Protein AF-A0A6G1H6Z0-F1 (afdb_monomer)

Secondary structure (DSSP, 8-state):
-----SSSSTT--HHHHHHHHHHHHHHHHHHHHT----BBTTBGGGS-HHHHHHHHHHHHHHHHHHHHHHHS-GGGGGGS-HHHHHHHHHHHHHHHHHHHHHHHHHB---TTSSS-TT--GGGGGHHHHHHHHHHHHHHHHHHHH-HHHHSGGGS---S-TTSS--EEHHHHHHHHHHHHHHHHH---B-----S----TT-TT--TT-------TT---TTSPPPPPB-TT-HHHHHHHHHHHHHHTTTT-B-TTS-B-SEEE-TTEETTTTEESS----EEE----SHHHHHHHHHHHHHHHHH--THHHHHHHHHHHHHHHHTTTT-SSTT---SSEETTEE--GGGTTT---TTHHHHHHHHHHHHHHHTSPPPSS-SSTTTS----HHHHHHHHHHHHTTHHHHHHHHHHHHHT--TT-PPPS---PPTT-----S-S-----TT---TTT-HHHHHHSSSS--------------------------------GGGS-----PPPPPPSSS---SSGGGSTT-SSHHHHHHHHHHHHHHHHHHGGGGSS--

Organism: NCBI:txid1176131

Sequence (557 aa):
MQFFNGCDWPNSIGWTGATIQTHLASALITMTTSSDYGIQHNNLASVDEQARNTETVIQSYFGQIANYFFNQRAQGFTTQAYDDMGWLALGWLEAIKFVNIHNSRHYSGNVSNNTPDNVYSGMQFVPAFAHRARLFADLINDGYDAPQWRNLCGGGIIWNAAMLPYKNSVTNQLYIAMNVGMYLYSPGDTDPSPLYQLASSNQCTDRTVSYNPPVPGTLNQQSPPLPPTPPQDPRYLTRAVEAFNWISSVGLQNDRGLFTDGFHISDWDDATRSSRHNTCDERNDMLYTYNQGVILSGVRGLWEATGNTTYLNFGYNLIGAVINATGYNHPNPDANMGLGRGGIMEEFCDADGSCSQDAQSFKGLFFHHLNEFCSPLPLNPRVPDKTFYASDEQAQIHEAMCMGYLDWLSANAAAAYATANTSGDFGGWWGQPAGGANPVGGNTNDPPNSCVDYRNNRDALLTGGFMRSSSSSLSHSVSNHTTQPQPLLPRLLGMKKVNPSAFNFAAQSPQKPNEKDVYAADVNDRGRGRTVETQAGALALFNALFSIGSGHIVEGR

Radius of gyration: 23.82 Å; Cα contacts (8 Å, |Δi|>4): 869; chains: 1; bounding box: 70×58×61 Å

Structure (mmCIF, N/CA/C/O backbone):
data_AF-A0A6G1H6Z0-F1
#
_entry.id   AF-A0A6G1H6Z0-F1
#
loop_
_atom_site.group_PDB
_atom_site.id
_atom_site.type_symbol
_atom_site.label_atom_id
_atom_site.label_alt_id
_atom_site.label_comp_id
_atom_site.label_asym_id
_atom_site.label_entity_id
_atom_site.label_seq_id
_atom_site.pdbx_PDB_ins_code
_atom_site.Cartn_x
_atom_site.Cartn_y
_atom_site.Cartn_z
_atom_site.occupancy
_atom_site.B_iso_or_equiv
_atom_site.auth_seq_id
_atom_site.auth_comp_id
_atom_site.auth_asym_id
_atom_site.auth_atom_id
_atom_site.pdbx_PDB_model_num
ATOM 1 N N . MET A 1 1 ? 2.031 -21.174 15.824 1.00 33.44 1 MET A N 1
ATOM 2 C CA . MET A 1 1 ? 3.361 -20.860 15.263 1.00 33.44 1 MET A CA 1
ATOM 3 C C . MET A 1 1 ? 3.782 -19.520 15.828 1.00 33.44 1 MET A C 1
ATOM 5 O O . MET A 1 1 ? 3.005 -18.582 15.729 1.00 33.44 1 MET A O 1
ATOM 9 N N . GLN A 1 2 ? 4.943 -19.436 16.477 1.00 30.03 2 GLN A N 1
ATOM 10 C CA . GLN A 1 2 ? 5.569 -18.138 16.721 1.00 30.03 2 GLN A CA 1
ATOM 11 C C . GLN A 1 2 ? 6.250 -17.753 15.412 1.00 30.03 2 GLN A C 1
ATOM 13 O O . GLN A 1 2 ? 7.303 -18.290 15.082 1.00 30.03 2 GLN A O 1
ATOM 18 N N . PHE A 1 3 ? 5.598 -16.897 14.628 1.00 44.31 3 PHE A N 1
ATOM 19 C CA . PHE A 1 3 ? 6.199 -16.347 13.415 1.00 44.31 3 PHE A CA 1
ATOM 20 C C . PHE A 1 3 ? 7.280 -15.315 13.765 1.00 44.31 3 PHE A C 1
ATOM 22 O O . PHE A 1 3 ? 8.093 -14.985 12.920 1.00 44.31 3 PHE A O 1
ATOM 29 N N . PHE A 1 4 ? 7.322 -14.839 15.010 1.00 37.44 4 PHE A N 1
ATOM 30 C CA . PHE A 1 4 ? 8.267 -13.855 15.518 1.00 37.44 4 PHE A CA 1
ATOM 31 C C . PHE A 1 4 ? 9.231 -14.504 16.523 1.00 37.44 4 PHE A C 1
ATOM 33 O 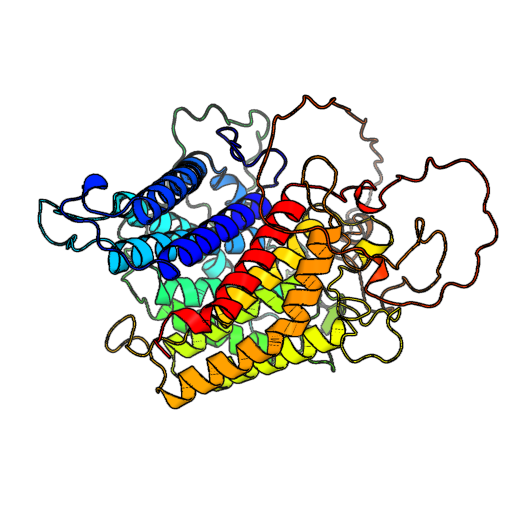O . PHE A 1 4 ? 8.777 -15.119 17.489 1.00 37.44 4 PHE A O 1
ATOM 40 N N . ASN A 1 5 ? 10.550 -14.373 16.327 1.00 46.84 5 ASN A N 1
ATOM 41 C CA . ASN A 1 5 ? 11.552 -14.985 17.222 1.00 46.84 5 ASN A CA 1
ATOM 42 C C . ASN A 1 5 ? 11.997 -14.084 18.385 1.00 46.84 5 ASN A C 1
ATOM 44 O O . ASN A 1 5 ? 12.908 -14.452 19.123 1.00 46.84 5 ASN A O 1
ATOM 48 N N . GLY A 1 6 ? 11.387 -12.908 18.537 1.00 45.50 6 GLY A N 1
ATOM 49 C CA . GLY A 1 6 ? 11.796 -11.925 19.535 1.00 45.50 6 GLY A CA 1
ATOM 50 C C . GLY A 1 6 ? 12.693 -10.807 19.003 1.00 45.50 6 GLY A C 1
ATOM 51 O O . GLY A 1 6 ? 12.904 -9.862 19.742 1.00 45.50 6 GLY A O 1
ATOM 52 N N . CYS A 1 7 ? 13.179 -10.857 17.757 1.00 38.50 7 CYS A N 1
ATOM 53 C CA . CYS A 1 7 ? 13.932 -9.759 17.128 1.00 38.50 7 CYS A CA 1
ATOM 54 C C . CYS A 1 7 ? 13.295 -9.331 15.802 1.00 38.50 7 CYS A C 1
ATOM 56 O O . CYS A 1 7 ? 12.988 -8.162 15.602 1.00 38.50 7 CYS A O 1
ATOM 58 N N . ASP A 1 8 ? 13.045 -10.304 14.929 1.00 46.34 8 ASP A N 1
ATOM 59 C CA . ASP A 1 8 ? 12.534 -10.116 13.576 1.00 46.34 8 ASP A CA 1
ATOM 60 C C . ASP A 1 8 ? 11.544 -11.255 13.257 1.00 46.34 8 ASP A C 1
ATOM 62 O O . ASP A 1 8 ? 11.480 -12.271 13.964 1.00 46.34 8 ASP A O 1
ATOM 66 N N . TRP A 1 9 ? 10.769 -11.127 12.179 1.00 52.53 9 TRP A N 1
ATOM 67 C CA . TRP A 1 9 ? 10.181 -12.315 11.556 1.00 52.53 9 TRP A CA 1
ATOM 68 C C . TRP A 1 9 ? 11.363 -13.118 10.975 1.00 52.53 9 TRP A C 1
ATOM 70 O O . TRP A 1 9 ? 12.119 -12.553 10.174 1.00 52.53 9 TRP A O 1
ATOM 80 N N . PRO A 1 10 ? 11.625 -14.372 11.401 1.00 42.41 10 PRO A N 1
ATOM 81 C CA . PRO A 1 10 ? 12.799 -15.126 10.979 1.00 42.41 10 PRO A CA 1
ATOM 82 C C . PRO A 1 10 ? 12.951 -15.104 9.458 1.00 42.41 10 PRO A C 1
ATOM 84 O O . PRO A 1 10 ? 12.012 -15.433 8.739 1.00 42.41 10 PRO A O 1
ATOM 87 N N . ASN A 1 11 ? 14.143 -14.736 8.983 1.00 56.03 11 ASN A N 1
ATOM 88 C CA . ASN A 1 11 ? 14.530 -14.660 7.567 1.00 56.03 11 ASN A CA 1
ATOM 89 C C . ASN A 1 11 ? 13.956 -13.487 6.740 1.00 56.03 11 ASN A C 1
ATOM 91 O O . ASN A 1 11 ? 14.283 -13.405 5.556 1.00 56.03 11 ASN A O 1
ATOM 95 N N . SER A 1 12 ? 13.177 -12.565 7.325 1.00 65.81 12 SER A N 1
ATOM 96 C CA . SER A 1 12 ? 12.758 -11.323 6.644 1.00 65.81 12 SER A CA 1
ATOM 97 C C . SER A 1 12 ? 13.855 -10.247 6.691 1.00 65.81 12 SER A C 1
ATOM 99 O O . SER A 1 12 ? 14.573 -10.136 7.687 1.00 65.81 12 SER A O 1
ATOM 101 N N . ILE A 1 13 ? 13.975 -9.437 5.637 1.00 71.31 13 ILE A N 1
ATOM 102 C CA . ILE A 1 13 ? 14.713 -8.160 5.677 1.00 71.31 13 ILE A CA 1
ATOM 103 C C . ILE A 1 13 ? 13.813 -7.046 6.230 1.00 71.31 13 ILE A C 1
ATOM 105 O O . ILE A 1 13 ? 12.593 -7.207 6.288 1.00 71.31 13 ILE A O 1
ATOM 109 N N . GLY A 1 14 ? 14.399 -5.907 6.619 1.00 77.19 14 GLY A N 1
ATOM 110 C CA . GLY A 1 14 ? 13.707 -4.826 7.337 1.00 77.19 14 GLY A CA 1
ATOM 111 C C . GLY A 1 14 ? 12.319 -4.493 6.781 1.00 77.19 14 GLY A C 1
ATOM 112 O O . GLY A 1 14 ? 11.319 -4.708 7.472 1.00 77.19 14 GLY A O 1
ATOM 113 N N . TRP A 1 15 ? 12.246 -4.026 5.531 1.00 85.50 15 TRP A N 1
ATOM 114 C CA . TRP A 1 15 ? 10.981 -3.612 4.921 1.00 85.50 15 TRP A CA 1
ATOM 115 C C . TRP A 1 15 ? 9.999 -4.782 4.732 1.00 85.50 15 TRP A C 1
ATOM 117 O O . TRP A 1 15 ? 8.819 -4.628 5.039 1.00 85.50 15 TRP A O 1
ATOM 127 N N . THR A 1 16 ? 10.464 -5.982 4.350 1.00 84.81 16 THR A N 1
ATOM 128 C CA . THR A 1 16 ? 9.581 -7.163 4.257 1.00 84.81 16 THR A CA 1
ATOM 129 C C . THR A 1 16 ? 8.946 -7.486 5.613 1.00 84.81 16 THR A C 1
ATOM 131 O O . THR A 1 16 ? 7.748 -7.746 5.686 1.00 84.81 16 THR A O 1
ATOM 134 N N . GLY A 1 17 ? 9.685 -7.340 6.718 1.00 87.50 17 GLY A N 1
ATOM 135 C CA . GLY A 1 17 ? 9.138 -7.497 8.064 1.00 87.50 17 GLY A CA 1
ATOM 136 C C . GLY A 1 17 ? 8.046 -6.476 8.414 1.00 87.50 17 GLY A C 1
ATOM 137 O O . GLY A 1 17 ? 7.062 -6.837 9.064 1.00 87.50 17 GLY A O 1
ATOM 138 N N . ALA A 1 18 ? 8.174 -5.230 7.943 1.00 90.94 18 ALA A N 1
ATOM 139 C CA . ALA A 1 18 ? 7.130 -4.213 8.089 1.00 90.94 18 ALA A CA 1
ATOM 140 C C . ALA A 1 18 ? 5.867 -4.576 7.285 1.00 90.94 18 ALA A C 1
ATOM 142 O O . ALA A 1 18 ? 4.749 -4.454 7.786 1.00 90.94 18 ALA A O 1
ATOM 143 N N . THR A 1 19 ? 6.025 -5.109 6.072 1.00 93.44 19 THR A N 1
ATOM 144 C CA . THR A 1 19 ? 4.882 -5.532 5.240 1.00 93.44 19 THR A CA 1
ATOM 145 C C . THR A 1 19 ? 4.164 -6.763 5.799 1.00 93.44 19 THR A C 1
ATOM 147 O O . THR A 1 19 ? 2.937 -6.786 5.828 1.00 93.44 19 THR A O 1
ATOM 150 N N . ILE A 1 20 ? 4.892 -7.736 6.364 1.00 92.38 20 ILE A N 1
ATOM 151 C CA . ILE A 1 20 ? 4.297 -8.880 7.078 1.00 92.38 20 ILE A CA 1
ATOM 152 C C . ILE A 1 20 ? 3.465 -8.374 8.265 1.00 92.38 20 ILE A C 1
ATOM 154 O O . ILE A 1 20 ? 2.317 -8.787 8.432 1.00 92.38 20 ILE A O 1
ATOM 158 N N . GLN A 1 21 ? 4.001 -7.443 9.064 1.00 94.50 21 GLN A N 1
ATOM 159 C CA . GLN A 1 21 ? 3.242 -6.831 10.158 1.00 94.50 21 GLN A CA 1
ATOM 160 C C . GLN A 1 21 ? 1.986 -6.103 9.649 1.00 94.50 21 GLN A C 1
ATOM 162 O O . GLN A 1 21 ? 0.933 -6.208 10.280 1.00 94.50 21 GLN A O 1
ATOM 167 N N . THR A 1 22 ? 2.075 -5.428 8.503 1.00 97.25 22 THR A N 1
ATOM 168 C CA . THR A 1 22 ? 0.936 -4.760 7.855 1.00 97.25 22 THR A CA 1
ATOM 169 C C . THR A 1 22 ? -0.149 -5.769 7.462 1.00 97.25 22 THR A C 1
ATOM 171 O O . THR A 1 22 ? -1.316 -5.592 7.805 1.00 97.25 22 THR A O 1
ATOM 174 N N . HIS A 1 23 ? 0.220 -6.878 6.812 1.00 97.44 23 HIS A N 1
ATOM 175 C CA . HIS A 1 23 ? -0.724 -7.938 6.440 1.00 97.44 23 HIS A CA 1
ATOM 176 C C . HIS A 1 23 ? -1.387 -8.581 7.663 1.00 97.44 23 HIS A C 1
ATOM 178 O O . HIS A 1 23 ? -2.586 -8.855 7.632 1.00 97.44 23 HIS A O 1
ATOM 184 N N . LEU A 1 24 ? -0.644 -8.769 8.758 1.00 96.38 24 LEU A N 1
ATOM 185 C CA . LEU A 1 24 ? -1.211 -9.254 10.016 1.00 96.38 24 LEU A CA 1
ATOM 186 C C . LEU A 1 24 ? -2.217 -8.260 10.607 1.00 96.38 24 LEU A C 1
ATOM 188 O O . LEU A 1 24 ? -3.310 -8.676 10.976 1.00 96.38 24 LEU A O 1
ATOM 192 N N . ALA A 1 25 ? -1.897 -6.964 10.664 1.00 98.00 25 ALA A N 1
ATOM 193 C CA . ALA A 1 25 ? -2.832 -5.944 11.147 1.00 98.00 25 ALA A CA 1
ATOM 194 C C . ALA A 1 25 ? -4.118 -5.891 10.297 1.00 98.00 25 ALA A C 1
ATOM 196 O O . ALA A 1 25 ? -5.218 -5.861 10.846 1.00 98.00 25 ALA A O 1
ATOM 197 N N . SER A 1 26 ? -3.988 -5.985 8.971 1.00 97.50 26 SER A N 1
ATOM 198 C CA . SER A 1 26 ? -5.119 -6.025 8.033 1.00 97.50 26 SER A CA 1
ATOM 199 C C . SER A 1 26 ? -5.987 -7.286 8.193 1.00 97.50 26 SER A C 1
ATOM 201 O O . SER A 1 26 ? -7.221 -7.223 8.154 1.00 97.50 26 SER A O 1
ATOM 203 N N . ALA A 1 27 ? -5.367 -8.440 8.459 1.00 96.94 27 ALA A N 1
ATOM 204 C CA . ALA A 1 27 ? -6.091 -9.666 8.790 1.00 96.94 27 ALA A CA 1
ATOM 205 C C . ALA A 1 27 ? -6.859 -9.531 10.115 1.00 96.94 27 ALA A C 1
ATOM 207 O O . ALA A 1 27 ? -8.004 -9.968 10.213 1.00 96.94 27 ALA A O 1
ATOM 208 N N . LEU A 1 28 ? -6.280 -8.861 11.118 1.00 97.31 28 LEU A N 1
ATOM 209 C CA . LEU A 1 28 ? -6.985 -8.576 12.368 1.00 97.31 28 LEU A CA 1
ATOM 210 C C . LEU A 1 28 ? -8.177 -7.634 12.163 1.00 97.31 28 LEU A C 1
ATOM 212 O O . LEU A 1 28 ? -9.240 -7.906 12.711 1.00 97.31 28 LEU A O 1
ATOM 216 N N . ILE A 1 29 ? -8.056 -6.603 11.316 1.00 96.62 29 ILE A N 1
ATOM 217 C CA . ILE A 1 29 ? -9.199 -5.756 10.917 1.00 96.62 29 ILE A CA 1
ATOM 218 C C . ILE A 1 29 ? -10.318 -6.612 10.323 1.00 96.62 29 ILE A C 1
ATOM 220 O O . ILE A 1 29 ? -11.491 -6.412 10.635 1.00 96.62 29 ILE A O 1
ATOM 224 N N . THR A 1 30 ? -9.967 -7.589 9.496 1.00 94.50 30 THR A N 1
ATOM 225 C CA . THR A 1 30 ? -10.935 -8.484 8.854 1.00 94.50 30 THR A CA 1
ATOM 226 C C . THR A 1 30 ? -11.632 -9.387 9.874 1.00 94.50 30 THR A C 1
ATOM 228 O O . THR A 1 30 ? -12.854 -9.530 9.843 1.00 94.50 30 THR A O 1
ATOM 231 N N . MET A 1 31 ? -10.897 -9.937 10.845 1.00 93.31 31 MET A N 1
ATOM 232 C CA . MET A 1 31 ? -11.474 -10.726 11.944 1.00 93.31 31 MET A CA 1
ATOM 233 C C . MET A 1 31 ? -12.427 -9.901 12.818 1.00 93.31 31 MET A C 1
ATOM 235 O O . MET A 1 31 ? -13.533 -10.347 13.119 1.00 93.31 31 MET A O 1
ATOM 239 N N . THR A 1 32 ? -12.017 -8.683 13.175 1.00 93.12 32 THR A N 1
ATOM 240 C CA . THR A 1 32 ? -12.828 -7.714 13.921 1.00 93.12 32 THR A CA 1
ATOM 241 C C . THR A 1 32 ? -14.097 -7.335 13.162 1.00 93.12 32 THR A C 1
ATOM 243 O O . THR A 1 32 ? -15.180 -7.263 13.726 1.00 93.12 32 THR A O 1
ATOM 246 N N . THR A 1 33 ? -13.992 -7.061 11.863 1.00 91.44 33 THR A N 1
ATOM 247 C CA . THR A 1 33 ? -15.127 -6.527 11.095 1.00 91.44 33 THR A CA 1
ATOM 248 C C . THR A 1 33 ? -16.124 -7.589 10.641 1.00 91.44 33 THR A C 1
ATOM 250 O O . THR A 1 33 ? -17.274 -7.242 10.374 1.00 91.44 33 THR A O 1
ATOM 253 N N . SER A 1 34 ? -15.710 -8.857 10.595 1.00 88.88 34 SER A N 1
ATOM 254 C CA . SER A 1 34 ? -16.560 -10.004 10.240 1.00 88.88 34 SER A CA 1
ATOM 255 C C . SER A 1 34 ? -17.314 -10.617 11.421 1.00 88.88 34 SER A C 1
ATOM 257 O O . SER A 1 34 ? -18.140 -11.507 11.222 1.00 88.88 34 SER A O 1
ATOM 259 N N . SER A 1 35 ? -17.054 -10.148 12.641 1.00 85.69 35 SER A N 1
ATOM 260 C CA . SER A 1 35 ? -17.722 -10.612 13.856 1.00 85.69 35 SER A CA 1
ATOM 261 C C . SER A 1 35 ? -18.525 -9.475 14.486 1.00 85.69 35 SER A C 1
ATOM 263 O O . SER A 1 35 ? -18.072 -8.334 14.498 1.00 85.69 35 SER A O 1
ATOM 265 N N . ASP A 1 36 ? -19.699 -9.778 15.041 1.00 86.25 36 ASP A N 1
ATOM 266 C CA . ASP A 1 36 ? -20.519 -8.809 15.777 1.00 86.25 36 ASP A CA 1
ATOM 267 C C . ASP A 1 36 ? -20.756 -9.311 17.207 1.00 86.25 36 ASP A C 1
ATOM 269 O O . ASP A 1 36 ? -21.496 -10.266 17.446 1.00 86.25 36 ASP A O 1
ATOM 273 N N . TYR A 1 37 ? -20.042 -8.715 18.161 1.00 88.56 37 TYR A N 1
ATOM 274 C CA . TYR A 1 37 ? -20.158 -9.010 19.588 1.00 88.56 37 TYR A CA 1
ATOM 275 C C . TYR A 1 37 ? -19.712 -7.806 20.420 1.00 88.56 37 TYR A C 1
ATOM 277 O O . TYR A 1 37 ? -18.859 -7.030 19.999 1.00 88.56 37 TYR A O 1
ATOM 285 N N . GLY A 1 38 ? -20.245 -7.667 21.634 1.00 85.94 38 GLY A N 1
ATOM 286 C CA . GLY A 1 38 ? -19.849 -6.614 22.571 1.00 85.94 38 GLY A CA 1
ATOM 287 C C . GLY A 1 38 ? -19.247 -7.197 23.843 1.00 85.94 38 GLY A C 1
ATOM 288 O O . GLY A 1 38 ? -19.922 -7.923 24.569 1.00 85.94 38 GLY A O 1
ATOM 289 N N . ILE A 1 39 ? -17.998 -6.849 24.144 1.00 84.69 39 ILE A N 1
ATOM 290 C CA . ILE A 1 39 ? -17.340 -7.199 25.403 1.00 84.69 39 ILE A CA 1
ATOM 291 C C . ILE A 1 39 ? -17.814 -6.219 26.468 1.00 84.69 39 ILE A C 1
ATOM 293 O O . ILE A 1 39 ? -17.769 -5.009 26.270 1.00 84.69 39 ILE A O 1
ATOM 297 N N . GLN A 1 40 ? -18.276 -6.736 27.605 1.00 80.06 40 GLN A N 1
ATOM 298 C CA . GLN A 1 40 ? -18.704 -5.924 28.744 1.00 80.06 40 GLN A CA 1
ATOM 299 C C . GLN A 1 40 ? -17.666 -5.995 29.861 1.00 80.06 40 GLN A C 1
ATOM 301 O O . GLN A 1 40 ? -17.204 -7.080 30.216 1.00 80.06 40 GLN A O 1
ATOM 306 N N . HIS A 1 41 ? -17.318 -4.843 30.438 1.00 76.56 41 HIS A N 1
ATOM 307 C CA . HIS A 1 41 ? -16.377 -4.727 31.561 1.00 76.56 41 HIS A CA 1
ATOM 308 C C . HIS A 1 41 ? -15.037 -5.457 31.342 1.00 76.56 41 HIS A C 1
ATOM 310 O O . HIS A 1 41 ? -14.495 -6.042 32.279 1.00 76.56 41 HIS A O 1
ATOM 316 N N . ASN A 1 42 ? -14.513 -5.466 30.109 1.00 77.69 42 ASN A N 1
ATOM 317 C CA . ASN A 1 42 ? -13.306 -6.216 29.732 1.00 77.69 42 ASN A CA 1
ATOM 318 C C . ASN A 1 42 ? -13.359 -7.718 30.088 1.00 77.69 42 ASN A C 1
ATOM 320 O O . ASN A 1 42 ? -12.324 -8.357 30.284 1.00 77.69 42 ASN A O 1
ATOM 324 N N . ASN A 1 43 ? -14.557 -8.300 30.186 1.00 81.50 43 ASN A N 1
ATOM 325 C CA . ASN A 1 43 ? -14.749 -9.687 30.581 1.00 81.50 43 ASN A CA 1
ATOM 326 C C . ASN A 1 43 ? -15.110 -10.555 29.372 1.00 81.50 43 ASN A C 1
ATOM 328 O O . ASN A 1 43 ? -16.253 -10.550 28.920 1.00 81.50 43 ASN A O 1
ATOM 332 N N . LEU A 1 44 ? -14.171 -11.373 28.890 1.00 83.38 44 LEU A N 1
ATOM 333 C CA . LEU A 1 44 ? -14.421 -12.314 27.789 1.00 83.38 44 LEU A CA 1
ATOM 334 C C . LEU A 1 44 ? -15.482 -13.377 28.120 1.00 83.38 44 LEU A C 1
ATOM 336 O O . LEU A 1 44 ? -16.073 -13.948 27.211 1.00 83.38 44 LEU A O 1
ATOM 340 N N . ALA A 1 45 ? -15.783 -13.633 29.398 1.00 85.50 45 ALA A N 1
ATOM 341 C CA . ALA A 1 45 ? -16.894 -14.515 29.762 1.00 85.50 45 ALA A CA 1
ATOM 342 C C . ALA A 1 45 ? -18.275 -13.914 29.423 1.00 85.50 45 ALA A C 1
ATOM 344 O O . ALA A 1 45 ? -19.270 -14.628 29.503 1.00 85.50 45 ALA A O 1
ATOM 345 N N . SER A 1 46 ? -18.344 -12.626 29.057 1.00 81.00 46 SER A N 1
ATOM 346 C CA . SER A 1 46 ? -19.587 -11.954 28.649 1.00 81.00 46 SER A CA 1
ATOM 347 C C . SER A 1 46 ? -20.035 -12.263 27.216 1.00 81.00 46 SER A C 1
ATOM 349 O O . SER A 1 46 ? -21.194 -12.018 26.897 1.00 81.00 46 SER A O 1
ATOM 351 N N . VAL A 1 47 ? -19.158 -12.818 26.370 1.00 88.31 47 VAL A N 1
ATOM 352 C CA . VAL A 1 47 ? -19.456 -13.151 24.964 1.00 88.31 47 VAL A CA 1
ATOM 353 C C . VAL A 1 47 ? -19.527 -14.666 24.756 1.00 88.31 47 VAL A C 1
ATOM 355 O O . VAL A 1 47 ? -19.115 -15.426 25.634 1.00 88.31 47 VAL A O 1
ATOM 358 N N . ASP A 1 48 ? -20.063 -15.127 23.624 1.00 90.94 48 ASP A N 1
ATOM 359 C CA . ASP A 1 48 ? -20.181 -16.557 23.311 1.00 90.94 48 ASP A CA 1
ATOM 360 C C . ASP A 1 48 ? -18.827 -17.240 23.015 1.00 90.94 48 ASP A C 1
ATOM 362 O O . ASP A 1 48 ? -17.760 -16.627 23.050 1.00 90.94 48 ASP A O 1
ATOM 366 N N . GLU A 1 49 ? -18.842 -18.554 22.779 1.00 91.25 49 GLU A N 1
ATOM 367 C CA . GLU A 1 49 ? -17.615 -19.322 22.526 1.00 91.25 49 GLU A CA 1
ATOM 368 C C . GLU A 1 49 ? -16.884 -18.903 21.247 1.00 91.25 49 GLU A C 1
ATOM 370 O O . GLU A 1 49 ? -15.654 -18.835 21.242 1.00 91.25 49 GLU A O 1
ATOM 375 N N . GLN A 1 50 ? -17.622 -18.575 20.187 1.00 89.12 50 GLN A N 1
ATOM 376 C CA . GLN A 1 50 ? -17.042 -18.175 18.910 1.00 89.12 50 GLN A CA 1
ATOM 377 C C . GLN A 1 50 ? -16.345 -16.814 19.028 1.00 89.12 50 GLN A C 1
ATOM 379 O O . GLN A 1 50 ? -15.208 -16.657 18.572 1.00 89.12 50 GLN A O 1
ATOM 384 N N . ALA A 1 51 ? -16.981 -15.857 19.701 1.00 90.31 51 ALA A N 1
ATOM 385 C CA . ALA A 1 51 ? -16.410 -14.554 20.013 1.00 90.31 51 ALA A CA 1
ATOM 386 C C . ALA A 1 51 ? -15.172 -14.685 20.914 1.00 90.31 51 ALA A C 1
ATOM 388 O O . ALA A 1 51 ? -14.138 -14.083 20.630 1.00 90.31 51 ALA A O 1
ATOM 389 N N . ARG A 1 52 ? -15.208 -15.545 21.947 1.00 92.00 52 ARG A N 1
ATOM 390 C CA . ARG A 1 52 ? -14.029 -15.817 22.797 1.00 92.00 52 ARG A CA 1
ATOM 391 C C . ARG A 1 52 ? -12.852 -16.393 22.010 1.00 92.00 52 ARG A C 1
ATOM 393 O O . ARG A 1 52 ? -11.708 -15.999 22.246 1.00 92.00 52 ARG A O 1
ATOM 400 N N . ASN A 1 53 ? -13.113 -17.320 21.090 1.00 90.94 53 ASN A N 1
ATOM 401 C CA . ASN A 1 53 ? -12.076 -17.907 20.240 1.00 90.94 53 ASN A CA 1
ATOM 402 C C . ASN A 1 53 ? -11.470 -16.854 19.304 1.00 90.94 53 ASN A C 1
ATOM 404 O O . ASN A 1 53 ? -10.247 -16.760 19.199 1.00 90.94 53 ASN A O 1
ATOM 408 N N . THR A 1 54 ? -12.316 -16.025 18.690 1.00 91.25 54 THR A N 1
ATOM 409 C CA . THR A 1 54 ? -11.898 -14.909 17.828 1.00 91.25 54 THR A CA 1
ATOM 410 C C . THR A 1 54 ? -11.014 -13.923 18.593 1.00 91.25 54 THR A C 1
ATOM 412 O O . THR A 1 54 ? -9.888 -13.660 18.173 1.00 91.25 54 THR A O 1
ATOM 415 N N . GLU A 1 55 ? -11.446 -13.476 19.774 1.00 92.44 55 GLU A N 1
ATOM 416 C CA . GLU A 1 55 ? -10.663 -12.595 20.651 1.00 92.44 55 GLU A CA 1
ATOM 417 C C . GLU A 1 55 ? -9.324 -13.198 21.070 1.00 92.44 55 GLU A C 1
ATOM 419 O O . GLU A 1 55 ? -8.304 -12.514 21.076 1.00 92.44 55 GLU A O 1
ATOM 424 N N . THR A 1 56 ? -9.293 -14.494 21.383 1.00 91.38 56 THR A N 1
ATOM 425 C CA . THR A 1 56 ? -8.048 -15.181 21.756 1.00 91.38 56 THR A CA 1
ATOM 426 C C . THR A 1 56 ? -7.029 -15.135 20.615 1.00 91.38 56 THR A C 1
ATOM 428 O O . THR A 1 56 ? -5.840 -14.890 20.841 1.00 91.38 56 THR A O 1
ATOM 431 N N . VAL A 1 57 ? -7.487 -15.337 19.376 1.00 93.19 57 VAL A N 1
ATOM 432 C CA . VAL A 1 57 ? -6.633 -15.251 18.186 1.00 93.19 57 VAL A CA 1
ATOM 433 C C . VAL A 1 57 ? -6.167 -13.812 17.952 1.00 93.19 57 VAL A C 1
ATOM 435 O O . VAL A 1 57 ? -4.967 -13.593 17.764 1.00 93.19 57 VAL A O 1
ATOM 438 N N . ILE A 1 58 ? -7.076 -12.835 18.040 1.00 94.12 58 ILE A N 1
ATOM 439 C CA . ILE A 1 58 ? -6.755 -11.409 17.892 1.00 94.12 58 ILE A CA 1
ATOM 440 C C . ILE A 1 58 ? -5.694 -10.984 18.912 1.00 94.12 58 ILE A C 1
ATOM 442 O O . ILE A 1 58 ? -4.669 -10.417 18.539 1.00 94.12 58 ILE A O 1
ATOM 446 N N . GLN A 1 59 ? -5.882 -11.314 20.191 1.00 91.31 59 GLN A N 1
ATOM 447 C CA . GLN A 1 59 ? -4.940 -10.978 21.261 1.00 91.31 59 GLN A CA 1
ATOM 448 C C . GLN A 1 59 ? -3.569 -11.633 21.053 1.00 91.31 59 GLN A C 1
ATOM 450 O O . GLN A 1 59 ? -2.541 -10.998 21.297 1.00 91.31 59 GLN A O 1
ATOM 455 N N . SER A 1 60 ? -3.530 -12.875 20.559 1.00 91.94 60 SER A N 1
ATOM 456 C CA . SER A 1 60 ? -2.275 -13.582 20.283 1.00 91.94 60 SER A CA 1
ATOM 457 C C . SER A 1 60 ? -1.454 -12.914 19.177 1.00 91.94 60 SER A C 1
ATOM 459 O O . SER A 1 60 ? -0.248 -12.702 19.340 1.00 91.94 60 SER A O 1
ATOM 461 N N . TYR A 1 61 ? -2.084 -12.560 18.056 1.00 94.12 61 TYR A N 1
ATOM 462 C CA . TYR A 1 61 ? -1.389 -11.911 16.942 1.00 94.12 61 TYR A CA 1
ATOM 463 C C . TYR A 1 61 ? -1.104 -10.434 17.213 1.00 94.12 61 TYR A C 1
ATOM 465 O O . TYR A 1 61 ? -0.011 -9.967 16.895 1.00 94.12 61 TYR A O 1
ATOM 473 N N . PHE A 1 62 ? -2.006 -9.712 17.882 1.00 95.56 62 PHE A N 1
ATOM 474 C CA . PHE A 1 62 ? -1.725 -8.344 18.314 1.00 95.56 62 PHE A CA 1
ATOM 475 C C . PHE A 1 62 ? -0.542 -8.293 19.289 1.00 95.56 62 PHE A C 1
ATOM 477 O O . PHE A 1 62 ? 0.325 -7.432 19.157 1.00 95.56 62 PHE A O 1
ATOM 484 N N . GLY A 1 63 ? -0.434 -9.258 20.209 1.00 89.31 63 GLY A N 1
ATOM 485 C CA . GLY A 1 63 ? 0.735 -9.397 21.078 1.00 89.31 63 GLY A CA 1
ATOM 486 C C . GLY A 1 63 ? 2.046 -9.550 20.298 1.00 89.31 63 GLY A C 1
ATOM 487 O O . GLY A 1 63 ? 3.065 -8.993 20.701 1.00 89.31 63 GLY A O 1
ATOM 488 N N . GLN A 1 64 ? 2.027 -10.233 19.148 1.00 89.62 64 GLN A N 1
ATOM 489 C CA . GLN A 1 64 ? 3.188 -10.327 18.255 1.00 89.62 64 GLN A CA 1
ATOM 490 C C . GLN A 1 64 ? 3.487 -8.999 17.545 1.00 89.62 64 GLN A C 1
ATOM 492 O O . GLN A 1 64 ? 4.652 -8.621 17.478 1.00 89.62 64 GLN A O 1
ATOM 497 N N . ILE A 1 65 ? 2.470 -8.262 17.082 1.00 91.88 65 ILE A N 1
ATOM 498 C CA . ILE A 1 65 ? 2.632 -6.919 16.487 1.00 91.88 65 ILE A CA 1
ATOM 499 C C . ILE A 1 65 ? 3.233 -5.940 17.507 1.00 91.88 65 ILE A C 1
ATOM 501 O O . ILE A 1 65 ? 4.198 -5.237 17.206 1.00 91.88 65 ILE A O 1
ATOM 505 N N . ALA A 1 66 ? 2.709 -5.929 18.735 1.00 87.31 66 ALA A N 1
ATOM 506 C CA . ALA A 1 66 ? 3.232 -5.101 19.816 1.00 87.31 66 ALA A CA 1
ATOM 507 C C . ALA A 1 66 ? 4.671 -5.495 20.183 1.00 87.31 66 ALA A C 1
ATOM 509 O O . ALA A 1 66 ? 5.520 -4.629 20.369 1.00 87.31 66 ALA A O 1
ATOM 510 N N . ASN A 1 67 ? 4.986 -6.793 20.231 1.00 82.56 67 ASN A N 1
ATOM 511 C CA . ASN A 1 67 ? 6.353 -7.248 20.482 1.00 82.56 67 ASN A CA 1
ATOM 512 C C . ASN A 1 67 ? 7.304 -6.869 19.332 1.00 82.56 67 ASN A C 1
ATOM 514 O O . ASN A 1 67 ? 8.434 -6.452 19.582 1.00 82.56 67 ASN A O 1
ATOM 518 N N . TYR A 1 68 ? 6.843 -6.949 18.081 1.00 85.25 68 TYR A N 1
ATOM 519 C CA . TYR A 1 68 ? 7.602 -6.495 16.918 1.00 85.25 68 TYR A CA 1
ATOM 520 C C . TYR A 1 68 ? 7.958 -5.009 17.032 1.00 85.25 68 TYR A C 1
ATOM 522 O O . TYR A 1 68 ? 9.101 -4.656 16.775 1.00 85.25 68 TYR A O 1
ATOM 530 N N . PHE A 1 69 ? 7.060 -4.145 17.519 1.00 85.62 69 PHE A N 1
ATOM 531 C CA . PHE A 1 69 ? 7.348 -2.712 17.698 1.00 85.62 69 PHE A CA 1
ATOM 532 C C . PHE A 1 69 ? 8.607 -2.432 18.531 1.00 85.62 69 PHE A C 1
ATOM 534 O O . PHE A 1 69 ? 9.423 -1.583 18.162 1.00 85.62 69 PHE A O 1
ATOM 541 N N . PHE A 1 70 ? 8.772 -3.138 19.652 1.00 79.62 70 PHE A N 1
ATOM 542 C CA . PHE A 1 70 ? 9.889 -2.908 20.575 1.00 79.62 70 PHE A CA 1
ATOM 543 C C . PHE A 1 70 ? 11.207 -3.526 20.107 1.00 79.62 70 PHE A C 1
ATOM 545 O O . PHE A 1 70 ? 12.272 -3.097 20.547 1.00 79.62 70 PHE A O 1
ATOM 552 N N . ASN A 1 71 ? 11.138 -4.508 19.212 1.00 74.31 71 ASN A N 1
ATOM 553 C CA . ASN A 1 71 ? 12.295 -5.265 18.743 1.00 74.31 71 ASN A CA 1
ATOM 554 C C . ASN A 1 71 ? 12.701 -4.921 17.302 1.00 74.31 71 ASN A C 1
ATOM 556 O O . ASN A 1 71 ? 13.830 -5.201 16.902 1.00 74.31 71 ASN A O 1
ATOM 560 N N . GLN A 1 72 ? 11.816 -4.267 16.541 1.00 77.94 72 GLN A N 1
ATOM 561 C CA . GLN A 1 72 ? 12.089 -3.772 15.199 1.00 77.94 72 GLN A CA 1
ATOM 562 C C . GLN A 1 72 ? 13.336 -2.886 15.228 1.00 77.94 72 GLN A C 1
ATOM 564 O O . GLN A 1 72 ? 13.437 -1.938 16.012 1.00 77.94 72 GLN A O 1
ATOM 569 N N . ARG A 1 73 ? 14.271 -3.147 14.310 1.00 75.12 73 ARG A N 1
ATOM 570 C CA . ARG A 1 73 ? 15.489 -2.346 14.105 1.00 75.12 73 ARG A CA 1
ATOM 571 C C . ARG A 1 73 ? 15.177 -1.000 13.435 1.00 75.12 73 ARG A C 1
ATOM 573 O O . ARG A 1 73 ? 15.734 -0.681 12.389 1.00 75.12 73 ARG A O 1
ATOM 580 N N . ALA A 1 74 ? 14.287 -0.208 14.033 1.00 75.25 74 ALA A N 1
ATOM 581 C CA . ALA A 1 74 ? 13.732 1.012 13.449 1.00 75.25 74 ALA A CA 1
ATOM 582 C C . ALA A 1 74 ? 14.828 2.010 13.044 1.00 75.25 74 ALA A C 1
ATOM 584 O O . ALA A 1 74 ? 14.806 2.520 11.934 1.00 75.25 74 ALA A O 1
ATOM 585 N N . GLN A 1 75 ? 15.861 2.212 13.870 1.00 74.94 75 GLN A N 1
ATOM 586 C CA . GLN A 1 75 ? 16.983 3.089 13.508 1.00 74.94 75 GLN A CA 1
ATOM 587 C C . GLN A 1 75 ? 17.645 2.697 12.173 1.00 74.94 75 GLN A C 1
ATOM 589 O O . GLN A 1 75 ? 18.041 3.577 11.413 1.00 74.94 75 GLN A O 1
ATOM 594 N N . GLY A 1 76 ? 17.727 1.404 11.849 1.00 72.50 76 GLY A N 1
ATOM 595 C CA . GLY A 1 76 ? 18.317 0.937 10.593 1.00 72.50 76 GLY A CA 1
ATOM 596 C C . GLY A 1 76 ? 17.550 1.369 9.340 1.00 72.50 76 GLY A C 1
ATOM 597 O O . GLY A 1 76 ? 18.134 1.376 8.262 1.00 72.50 76 GLY A O 1
ATOM 598 N N . PHE A 1 77 ? 16.277 1.762 9.455 1.00 79.62 77 PHE A N 1
ATOM 599 C CA . PHE A 1 77 ? 15.505 2.306 8.333 1.00 79.62 77 PHE A CA 1
ATOM 600 C C . PHE A 1 77 ? 15.913 3.737 7.979 1.00 79.62 77 PHE A C 1
ATOM 602 O O . PHE A 1 77 ? 15.750 4.146 6.839 1.00 79.62 77 PHE A O 1
ATOM 609 N N . THR A 1 78 ? 16.491 4.494 8.917 1.00 75.56 78 THR A N 1
ATOM 610 C CA . THR A 1 78 ? 16.894 5.900 8.687 1.00 75.56 78 THR A CA 1
ATOM 611 C C . THR A 1 78 ? 18.001 6.066 7.644 1.00 75.56 78 THR A C 1
ATOM 613 O O . THR A 1 78 ? 18.219 7.166 7.145 1.00 75.56 78 THR A O 1
ATOM 616 N N . THR A 1 79 ? 18.690 4.978 7.300 1.00 71.50 79 THR A N 1
ATOM 617 C CA . THR A 1 79 ? 19.734 4.946 6.268 1.00 71.50 79 THR A CA 1
ATOM 618 C C . THR A 1 79 ? 19.308 4.162 5.027 1.00 71.50 79 THR A C 1
ATOM 620 O O . THR A 1 79 ? 20.135 3.921 4.150 1.00 71.50 79 THR A O 1
ATOM 623 N N . GLN A 1 80 ? 18.061 3.695 4.981 1.00 82.94 80 GLN A N 1
ATOM 624 C CA . GLN A 1 80 ? 17.510 2.951 3.852 1.00 82.94 80 GLN A CA 1
ATOM 625 C C . GLN A 1 80 ? 16.863 3.901 2.837 1.00 82.94 80 GLN A C 1
ATOM 627 O O . GLN A 1 80 ? 16.905 5.123 2.990 1.00 82.94 80 GLN A O 1
ATOM 632 N N . ALA A 1 81 ? 16.327 3.342 1.756 1.00 87.44 81 ALA A N 1
ATOM 633 C CA . ALA A 1 81 ? 15.609 4.114 0.755 1.00 87.44 81 ALA A CA 1
ATOM 634 C C . ALA A 1 81 ? 14.264 4.628 1.308 1.00 87.44 81 ALA A C 1
ATOM 636 O O . ALA A 1 81 ? 13.740 4.125 2.306 1.00 87.44 81 ALA A O 1
ATOM 637 N N . TYR A 1 82 ? 13.705 5.668 0.685 1.00 92.31 82 TYR A N 1
ATOM 638 C CA . TYR A 1 82 ? 12.483 6.305 1.188 1.00 92.31 82 TYR A CA 1
ATOM 639 C C . TYR A 1 82 ? 11.249 5.391 1.093 1.00 92.31 82 TYR A C 1
ATOM 641 O O . TYR A 1 82 ? 10.311 5.556 1.871 1.00 92.31 82 TYR A O 1
ATOM 649 N N . ASP A 1 83 ? 11.241 4.412 0.182 1.00 94.81 83 ASP A N 1
ATOM 650 C CA . ASP A 1 83 ? 10.210 3.370 0.136 1.00 94.81 83 ASP A CA 1
ATOM 651 C C . ASP A 1 83 ? 10.269 2.447 1.359 1.00 94.81 83 ASP A C 1
ATOM 653 O O . ASP A 1 83 ? 9.230 2.197 1.966 1.00 94.81 83 ASP A O 1
ATOM 657 N N . ASP A 1 84 ? 11.455 2.021 1.799 1.00 91.81 84 ASP A N 1
ATOM 658 C CA . ASP A 1 84 ? 11.609 1.198 3.011 1.00 91.81 84 ASP A CA 1
ATOM 659 C C . ASP A 1 84 ? 11.042 1.905 4.252 1.00 91.81 84 ASP A C 1
ATOM 661 O O . ASP A 1 84 ? 10.332 1.303 5.065 1.00 91.81 84 ASP A O 1
ATOM 665 N N . MET A 1 85 ? 11.305 3.210 4.375 1.00 92.50 85 MET A N 1
ATOM 666 C CA . MET A 1 85 ? 10.720 4.054 5.420 1.00 92.50 85 MET A CA 1
ATOM 667 C C . MET A 1 85 ? 9.189 4.150 5.287 1.00 92.50 85 MET A C 1
ATOM 669 O O . MET A 1 85 ? 8.475 4.117 6.292 1.00 92.50 85 MET A O 1
ATOM 673 N N . GLY A 1 86 ? 8.680 4.251 4.054 1.00 96.69 86 GLY A N 1
ATOM 674 C CA . GLY A 1 86 ? 7.250 4.347 3.755 1.00 96.69 86 GLY A CA 1
ATOM 675 C C . GLY A 1 86 ? 6.478 3.086 4.142 1.00 96.69 86 GLY A C 1
ATOM 676 O O . GLY A 1 86 ? 5.413 3.188 4.756 1.00 96.69 86 GLY A O 1
ATOM 677 N N . TRP A 1 87 ? 7.038 1.902 3.872 1.00 96.81 87 TRP A N 1
ATOM 678 C CA . TRP A 1 87 ? 6.471 0.620 4.310 1.00 96.81 87 TRP A CA 1
ATOM 679 C C . TRP A 1 87 ? 6.330 0.540 5.827 1.00 96.81 87 TRP A C 1
ATOM 681 O O . TRP A 1 87 ? 5.300 0.099 6.339 1.00 96.81 87 TRP A O 1
ATOM 691 N N . LEU A 1 88 ? 7.346 1.006 6.555 1.00 93.94 88 LEU A N 1
ATOM 692 C CA . LEU A 1 88 ? 7.316 1.045 8.012 1.00 93.94 88 LEU A CA 1
ATOM 693 C C . LEU A 1 88 ? 6.245 2.013 8.529 1.00 93.94 88 LEU A C 1
ATOM 695 O O . LEU A 1 88 ? 5.487 1.650 9.429 1.00 93.94 88 LEU A O 1
ATOM 699 N N . ALA A 1 89 ? 6.164 3.228 7.979 1.00 96.50 89 ALA A N 1
ATOM 700 C CA . ALA A 1 89 ? 5.177 4.216 8.411 1.00 96.50 89 ALA A CA 1
ATOM 701 C C . ALA A 1 89 ? 3.737 3.722 8.183 1.00 96.50 89 ALA A C 1
ATOM 703 O O . ALA A 1 89 ? 2.904 3.809 9.088 1.00 96.50 89 ALA A O 1
ATOM 704 N N . LEU A 1 90 ? 3.458 3.142 7.010 1.00 97.19 90 LEU A N 1
ATOM 705 C CA . LEU A 1 90 ? 2.151 2.564 6.693 1.00 97.19 90 LEU A CA 1
ATOM 706 C C . LEU A 1 90 ? 1.778 1.394 7.607 1.00 97.19 90 LEU A C 1
ATOM 708 O O . LEU A 1 90 ? 0.639 1.336 8.063 1.00 97.19 90 LEU A O 1
ATOM 712 N N . GLY A 1 91 ? 2.720 0.506 7.939 1.00 96.81 91 GLY A N 1
ATOM 713 C CA . GLY A 1 91 ? 2.439 -0.626 8.827 1.00 96.81 91 GLY A CA 1
ATOM 714 C C . GLY A 1 91 ? 1.979 -0.209 10.226 1.00 96.81 91 GLY A C 1
ATOM 715 O O . GLY A 1 91 ? 1.066 -0.817 10.798 1.00 96.81 91 GLY A O 1
ATOM 716 N N . TRP A 1 92 ? 2.534 0.883 10.762 1.00 97.62 92 TRP A N 1
ATOM 717 C CA . TRP A 1 92 ? 2.088 1.434 12.045 1.00 97.62 92 TRP A CA 1
ATOM 718 C C . TRP A 1 92 ? 0.754 2.176 11.946 1.00 97.62 92 TRP A C 1
ATOM 720 O O . TRP A 1 92 ? -0.050 2.080 12.873 1.00 97.62 92 TRP A O 1
ATOM 730 N N . LEU A 1 93 ? 0.468 2.846 10.825 1.00 98.50 93 LEU A N 1
ATOM 731 C CA . LEU A 1 93 ? -0.859 3.415 10.568 1.00 98.50 93 LEU A CA 1
ATOM 732 C C . LEU A 1 93 ? -1.937 2.324 10.479 1.00 98.50 93 LEU A C 1
ATOM 734 O O . LEU A 1 93 ? -3.009 2.485 11.061 1.00 98.50 93 LEU A O 1
ATOM 738 N N . GLU A 1 94 ? -1.633 1.188 9.851 1.00 98.38 94 GLU A N 1
ATOM 739 C CA . GLU A 1 94 ? -2.535 0.032 9.780 1.00 98.38 94 GLU A CA 1
ATOM 740 C C . GLU A 1 94 ? -2.775 -0.589 11.168 1.00 98.38 94 GLU A C 1
ATOM 742 O O . GLU A 1 94 ? -3.902 -0.941 11.518 1.00 98.38 94 GLU A O 1
ATOM 747 N N . ALA A 1 95 ? -1.744 -0.654 12.021 1.00 98.38 95 ALA A N 1
ATOM 748 C CA . ALA A 1 95 ? -1.896 -1.098 13.408 1.00 98.38 95 ALA A CA 1
ATOM 749 C C . ALA A 1 95 ? -2.787 -0.151 14.232 1.00 98.38 95 ALA A C 1
ATOM 751 O O . ALA A 1 95 ? -3.629 -0.614 15.003 1.00 98.38 95 ALA A O 1
ATOM 752 N N . ILE A 1 96 ? -2.638 1.168 14.062 1.00 98.44 96 ILE A N 1
ATOM 753 C CA . ILE A 1 96 ? -3.510 2.168 14.701 1.00 98.44 96 ILE A CA 1
ATOM 754 C C . ILE A 1 96 ? -4.951 2.008 14.208 1.00 98.44 96 ILE A C 1
ATOM 756 O O . ILE A 1 96 ? -5.883 1.994 15.016 1.00 98.44 96 ILE A O 1
ATOM 760 N N . LYS A 1 97 ? -5.139 1.845 12.892 1.00 97.19 97 LYS A N 1
ATOM 761 C CA . LYS A 1 97 ? -6.442 1.590 12.271 1.00 97.19 97 LYS A CA 1
ATOM 762 C C . LYS A 1 97 ? -7.101 0.346 12.874 1.00 97.19 97 LYS A C 1
ATOM 764 O O . LYS A 1 97 ? -8.243 0.442 13.319 1.00 97.19 97 LYS A O 1
ATOM 769 N N . PHE A 1 98 ? -6.378 -0.773 12.977 1.00 97.75 98 PHE A N 1
ATOM 770 C CA . PHE A 1 98 ? -6.849 -1.988 13.650 1.00 97.75 98 PHE A CA 1
ATOM 771 C C . PHE A 1 98 ? -7.311 -1.711 15.084 1.00 97.75 98 PHE A C 1
ATOM 773 O O . PHE A 1 98 ? -8.461 -1.993 15.419 1.00 97.75 98 PHE A O 1
ATOM 780 N N . VAL A 1 99 ? -6.439 -1.136 15.918 1.00 97.38 99 VAL A N 1
ATOM 781 C CA . VAL A 1 99 ? -6.722 -0.917 17.344 1.00 97.38 99 VAL A CA 1
ATOM 782 C C . VAL A 1 99 ? -7.973 -0.055 17.534 1.00 97.38 99 VAL A C 1
ATOM 784 O O . VAL A 1 99 ? -8.822 -0.381 18.366 1.00 97.38 99 VAL A O 1
ATOM 787 N N . ASN A 1 100 ? -8.125 1.001 16.731 1.00 94.69 100 ASN A N 1
ATOM 788 C CA . ASN A 1 100 ? -9.286 1.885 16.785 1.00 94.69 100 ASN A CA 1
ATOM 789 C C . ASN A 1 100 ? -10.573 1.191 16.318 1.00 94.69 100 ASN A C 1
ATOM 791 O O . ASN A 1 100 ? -11.602 1.318 16.985 1.00 94.69 100 ASN A O 1
ATOM 795 N N . ILE A 1 101 ? -10.530 0.439 15.210 1.00 93.75 101 ILE A N 1
ATOM 796 C CA . ILE A 1 101 ? -11.694 -0.312 14.713 1.00 93.75 101 ILE A CA 1
ATOM 797 C C . ILE A 1 101 ? -12.124 -1.352 15.754 1.00 93.75 101 ILE A C 1
ATOM 799 O O . ILE A 1 101 ? -13.300 -1.382 16.119 1.00 93.75 101 ILE A O 1
ATOM 803 N N . HIS A 1 102 ? -11.182 -2.131 16.294 1.00 94.81 102 HIS A N 1
ATOM 804 C CA . HIS A 1 102 ? -11.449 -3.166 17.300 1.00 94.81 102 HIS A CA 1
ATOM 805 C C . HIS A 1 102 ? -12.059 -2.597 18.572 1.00 94.81 102 HIS A C 1
ATOM 807 O O . HIS A 1 102 ? -13.085 -3.089 19.044 1.00 94.81 102 HIS A O 1
ATOM 813 N N . ASN A 1 103 ? -11.482 -1.505 19.084 1.00 93.19 103 ASN A N 1
ATOM 814 C CA . ASN A 1 103 ? -12.042 -0.805 20.230 1.00 93.19 103 ASN A CA 1
ATOM 815 C C . ASN A 1 103 ? -13.462 -0.303 19.932 1.00 93.19 103 ASN A C 1
ATOM 817 O O . ASN A 1 103 ? -14.369 -0.571 20.704 1.00 93.19 103 ASN A O 1
ATOM 821 N N . SER A 1 104 ? -13.678 0.377 18.802 1.00 89.62 104 SER A N 1
ATOM 822 C CA . SER A 1 104 ? -14.984 0.972 18.481 1.00 89.62 104 SER A CA 1
ATOM 823 C C . SER A 1 104 ? -16.112 -0.045 18.289 1.00 89.62 104 SER A C 1
ATOM 825 O O . SER A 1 104 ? -17.266 0.279 18.558 1.00 89.62 104 SER A O 1
ATOM 827 N N . ARG A 1 105 ? -15.795 -1.256 17.812 1.00 90.00 105 ARG A N 1
ATOM 828 C CA . ARG A 1 105 ? -16.798 -2.288 17.530 1.00 90.00 105 ARG A CA 1
ATOM 829 C C . ARG A 1 105 ? -17.124 -3.155 18.733 1.00 90.00 105 ARG A C 1
ATOM 831 O O . ARG A 1 105 ? -18.293 -3.440 18.961 1.00 90.00 105 ARG A O 1
ATOM 838 N N . HIS A 1 106 ? -16.115 -3.566 19.495 1.00 91.06 106 HIS A N 1
ATOM 839 C CA . HIS A 1 106 ? -16.301 -4.591 20.526 1.00 91.06 106 HIS A CA 1
ATOM 840 C C . HIS A 1 106 ? -16.217 -4.060 21.955 1.00 91.06 106 HIS A C 1
ATOM 842 O O . HIS A 1 106 ? -16.577 -4.781 22.884 1.00 91.06 106 HIS A O 1
ATOM 848 N N . TYR A 1 107 ? -15.773 -2.819 22.154 1.00 88.69 107 TYR A N 1
ATOM 849 C CA . TYR A 1 107 ? -15.554 -2.223 23.469 1.00 88.69 107 TYR A CA 1
ATOM 850 C C . TYR A 1 107 ? -16.375 -0.934 23.613 1.00 88.69 107 TYR A C 1
ATOM 852 O O . TYR A 1 107 ? -16.449 -0.112 22.706 1.00 88.69 107 TYR A O 1
ATOM 860 N N . SER A 1 108 ? -17.025 -0.745 24.765 1.00 71.81 108 SER A N 1
ATOM 861 C CA . SER A 1 108 ? -17.944 0.385 25.002 1.00 71.81 108 SER A CA 1
ATOM 862 C C . SER A 1 108 ? -17.341 1.510 25.855 1.00 71.81 108 SER A C 1
ATOM 864 O O . SER A 1 108 ? -18.066 2.386 26.328 1.00 71.81 108 SER A O 1
ATOM 866 N N . GLY A 1 109 ? -16.040 1.447 26.136 1.00 63.22 109 GLY A N 1
ATOM 867 C CA . GLY A 1 109 ? -15.334 2.369 27.014 1.00 63.22 109 GLY A CA 1
ATOM 868 C C . GLY A 1 109 ? -14.882 3.650 26.326 1.00 63.22 109 GLY A C 1
ATOM 869 O O . GLY A 1 109 ? -14.337 3.621 25.225 1.00 63.22 109 GLY A O 1
ATOM 870 N N . ASN 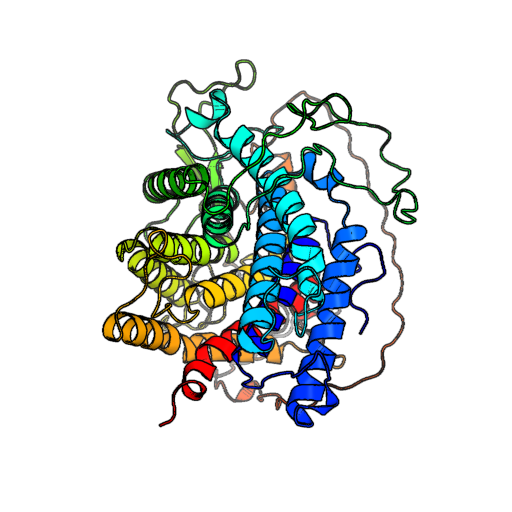A 1 110 ? -15.041 4.780 27.017 1.00 55.78 110 ASN A N 1
ATOM 871 C CA . ASN A 1 110 ? -14.456 6.056 26.612 1.00 55.78 110 ASN A CA 1
ATOM 872 C C . ASN A 1 110 ? -13.093 6.248 27.288 1.00 55.78 110 ASN A C 1
ATOM 874 O O . ASN A 1 110 ? -12.990 6.231 28.513 1.00 55.78 110 ASN A O 1
ATOM 878 N N . VAL A 1 111 ? -12.056 6.526 26.492 1.00 55.47 111 VAL A N 1
ATOM 879 C CA . VAL A 1 111 ? -10.686 6.822 26.969 1.00 55.47 111 VAL A CA 1
ATOM 880 C C . VAL A 1 111 ? -10.613 8.163 27.733 1.00 55.47 111 VAL A C 1
ATOM 882 O O . VAL A 1 111 ? -9.592 8.500 28.320 1.00 55.47 111 VAL A O 1
ATOM 885 N N . SER A 1 112 ? -11.704 8.938 27.762 1.00 54.41 112 SER A N 1
ATOM 886 C CA . SER A 1 112 ? -11.766 10.281 28.353 1.00 54.41 112 SER A CA 1
ATOM 887 C C . SER A 1 112 ? -11.888 10.322 29.881 1.00 54.41 112 SER A C 1
ATOM 889 O O . SER A 1 112 ? -11.773 11.403 30.455 1.00 54.41 112 SER A O 1
ATOM 891 N N . ASN A 1 113 ? -12.142 9.193 30.551 1.00 44.31 113 ASN A N 1
ATOM 892 C CA . ASN A 1 113 ? -12.313 9.152 32.004 1.00 44.31 113 ASN A CA 1
ATOM 893 C C . ASN A 1 113 ? -11.084 8.509 32.663 1.00 44.31 113 ASN A C 1
ATOM 895 O O . ASN A 1 113 ? -10.622 7.465 32.215 1.00 44.31 113 ASN A O 1
ATOM 899 N N . ASN A 1 114 ? -10.595 9.099 33.763 1.00 46.72 114 ASN A N 1
ATOM 900 C CA . ASN A 1 114 ? -9.422 8.666 34.555 1.00 46.72 114 ASN A CA 1
ATOM 901 C C . ASN A 1 114 ? -9.491 7.224 35.128 1.00 46.72 114 ASN A C 1
ATOM 903 O O . ASN A 1 114 ? -8.615 6.816 35.886 1.00 46.72 114 ASN A O 1
ATOM 907 N N . THR A 1 115 ? -10.504 6.450 34.743 1.00 50.84 115 THR A N 1
ATOM 908 C CA . THR A 1 115 ? -10.599 4.993 34.838 1.00 50.84 115 THR A CA 1
ATOM 909 C C . THR A 1 115 ? -11.248 4.495 33.538 1.00 50.84 115 THR A C 1
ATOM 911 O O . THR A 1 115 ? -12.463 4.654 33.385 1.00 50.84 115 THR A O 1
ATOM 914 N N . PRO A 1 116 ? -10.481 3.955 32.572 1.00 58.31 116 PRO A N 1
ATOM 915 C CA . PRO A 1 116 ? -11.053 3.424 31.343 1.00 58.31 116 PRO A CA 1
ATOM 916 C C . PRO A 1 116 ? -11.791 2.116 31.646 1.00 58.31 116 PRO A C 1
ATOM 918 O O . PRO A 1 116 ? -11.215 1.029 31.610 1.00 58.31 116 PRO A O 1
ATOM 921 N N . ASP A 1 117 ? -13.078 2.223 31.959 1.00 66.38 117 ASP A N 1
ATOM 922 C CA . ASP A 1 117 ? -13.964 1.067 31.991 1.00 66.38 117 ASP A CA 1
ATOM 923 C C . ASP A 1 117 ? -14.208 0.607 30.552 1.00 66.38 117 ASP A C 1
ATOM 925 O O . ASP A 1 117 ? -14.648 1.388 29.714 1.00 66.38 117 ASP A O 1
ATOM 929 N N . ASN A 1 118 ? -13.939 -0.670 30.277 1.00 76.75 118 ASN A N 1
ATOM 930 C CA . ASN A 1 118 ? -14.260 -1.344 29.018 1.00 76.75 118 ASN A CA 1
ATOM 931 C C . ASN A 1 118 ? -13.568 -0.799 27.748 1.00 76.75 118 ASN A C 1
ATOM 933 O O . ASN A 1 118 ? -14.219 -0.660 26.719 1.00 76.75 118 ASN A O 1
ATOM 937 N N . VAL A 1 119 ? -12.270 -0.478 27.811 1.00 86.62 119 VAL A N 1
ATOM 938 C CA . VAL A 1 119 ? -11.433 -0.089 26.654 1.00 86.62 119 VAL A CA 1
ATOM 939 C C . VAL A 1 119 ? -10.512 -1.243 26.249 1.00 86.62 119 VAL A C 1
ATOM 941 O O . VAL A 1 119 ? -9.928 -1.901 27.114 1.00 86.62 119 VAL A O 1
ATOM 944 N N . TYR A 1 120 ? -10.320 -1.449 24.944 1.00 91.19 120 TYR A N 1
ATOM 945 C CA . TYR A 1 120 ? -9.375 -2.439 24.432 1.00 91.19 120 TYR A CA 1
ATOM 946 C C . TYR A 1 120 ? -7.945 -2.137 24.900 1.00 91.19 120 TYR A C 1
ATOM 948 O O . TYR A 1 120 ? -7.426 -1.036 24.707 1.00 91.19 120 TYR A O 1
ATOM 956 N N . SER A 1 121 ? -7.258 -3.139 25.457 1.00 88.62 121 SER A N 1
ATOM 957 C CA . SER A 1 121 ? -5.894 -2.982 25.981 1.00 88.62 121 SER A CA 1
ATOM 958 C C . SER A 1 121 ? -4.873 -2.567 24.917 1.00 88.62 121 SER A C 1
ATOM 960 O O . SER A 1 121 ? -3.828 -2.016 25.264 1.00 88.62 121 SER A O 1
ATOM 962 N N . GLY A 1 122 ? -5.166 -2.774 23.628 1.00 91.19 122 GLY A N 1
ATOM 963 C CA . GLY A 1 122 ? -4.330 -2.298 22.527 1.00 91.19 122 GLY A CA 1
ATOM 964 C C . GLY A 1 122 ? -4.236 -0.774 22.427 1.00 91.19 122 GLY A C 1
ATOM 965 O O . GLY A 1 122 ? -3.223 -0.268 21.943 1.00 91.19 122 GLY A O 1
ATOM 966 N N . MET A 1 123 ? -5.220 -0.030 22.952 1.00 90.88 123 MET A N 1
ATOM 967 C CA . MET A 1 123 ? -5.236 1.441 22.920 1.00 90.88 123 MET A CA 1
ATOM 968 C C . MET A 1 123 ? -4.000 2.070 23.576 1.00 90.88 123 MET A C 1
ATOM 970 O O . MET A 1 123 ? -3.577 3.149 23.170 1.00 90.88 123 MET A O 1
ATOM 974 N N . GLN A 1 124 ? -3.369 1.386 24.539 1.00 88.00 124 GLN A N 1
ATOM 975 C CA . GLN A 1 124 ? -2.153 1.878 25.199 1.00 88.00 124 GLN A CA 1
ATOM 976 C C . GLN A 1 124 ? -0.954 2.030 24.243 1.00 88.00 124 GLN A C 1
ATOM 978 O O . GLN A 1 124 ? -0.035 2.790 24.536 1.00 88.00 124 GLN A O 1
ATOM 983 N N . PHE A 1 125 ? -0.949 1.317 23.110 1.00 92.12 125 PHE A N 1
ATOM 984 C CA . PHE A 1 125 ? 0.150 1.343 22.141 1.00 92.12 125 PHE A CA 1
ATOM 985 C C . PHE A 1 125 ? -0.031 2.402 21.048 1.00 92.12 125 PHE A C 1
ATOM 987 O O . PHE A 1 125 ? 0.939 2.746 20.375 1.00 92.12 125 PHE A O 1
ATOM 994 N N . VAL A 1 126 ? -1.240 2.953 20.889 1.00 93.31 126 VAL A N 1
ATOM 995 C CA . VAL A 1 126 ? -1.566 3.922 19.829 1.00 93.31 126 VAL A CA 1
ATOM 996 C C . VAL A 1 126 ? -0.627 5.137 19.829 1.00 93.31 126 VAL A C 1
ATOM 998 O O . VAL A 1 126 ? -0.111 5.447 18.756 1.00 93.31 126 VAL A O 1
ATOM 1001 N N . PRO A 1 127 ? -0.312 5.787 20.972 1.00 88.69 127 PRO A N 1
ATOM 1002 C CA . PRO A 1 127 ? 0.635 6.904 20.976 1.00 88.69 127 PRO A CA 1
ATOM 1003 C C . PRO A 1 127 ? 2.032 6.517 20.471 1.00 88.69 127 PRO A C 1
ATOM 1005 O O . PRO A 1 127 ? 2.633 7.250 19.691 1.00 88.69 127 PRO A O 1
ATOM 1008 N N . ALA A 1 128 ? 2.538 5.340 20.854 1.00 88.00 128 ALA A N 1
ATOM 1009 C CA . ALA A 1 128 ? 3.861 4.873 20.440 1.00 88.00 128 ALA A CA 1
ATOM 1010 C C . ALA A 1 128 ? 3.909 4.524 18.941 1.00 88.00 128 ALA A C 1
ATOM 1012 O O . ALA A 1 128 ? 4.876 4.858 18.251 1.00 88.00 128 ALA A O 1
ATOM 1013 N N . PHE A 1 129 ? 2.852 3.893 18.421 1.00 94.81 129 PHE A N 1
ATOM 1014 C CA . PHE A 1 129 ? 2.715 3.610 16.991 1.00 94.81 129 PHE A CA 1
ATOM 1015 C C . PHE A 1 129 ? 2.611 4.904 16.176 1.00 94.81 129 PHE A C 1
ATOM 1017 O O . PHE A 1 129 ? 3.295 5.037 15.162 1.00 94.81 129 PHE A O 1
ATOM 1024 N N . ALA A 1 130 ? 1.822 5.876 16.647 1.00 94.44 130 ALA A N 1
ATOM 1025 C CA . ALA A 1 130 ? 1.647 7.172 15.992 1.00 94.44 130 ALA A CA 1
ATOM 1026 C C . ALA A 1 130 ? 2.962 7.951 15.933 1.00 94.44 130 ALA A C 1
ATOM 1028 O O . ALA A 1 130 ? 3.344 8.440 14.869 1.00 94.44 130 ALA A O 1
ATOM 1029 N N . HIS A 1 131 ? 3.695 7.982 17.048 1.00 90.94 131 HIS A N 1
ATOM 1030 C CA . HIS A 1 131 ? 5.007 8.609 17.110 1.00 90.94 131 HIS A CA 1
ATOM 1031 C C . HIS A 1 131 ? 5.986 7.966 16.116 1.00 90.94 131 HIS A C 1
ATOM 1033 O O . HIS A 1 131 ? 6.659 8.665 15.361 1.00 90.94 131 HIS A O 1
ATOM 1039 N N . ARG A 1 132 ? 6.026 6.626 16.022 1.00 91.00 132 ARG A N 1
ATOM 1040 C CA . ARG A 1 132 ? 6.895 5.949 15.047 1.00 91.00 132 ARG A CA 1
ATOM 1041 C C . ARG A 1 132 ? 6.501 6.233 13.601 1.00 91.00 132 ARG A C 1
ATOM 1043 O O . ARG A 1 132 ? 7.389 6.523 12.806 1.00 91.00 132 ARG A O 1
ATOM 1050 N N . ALA A 1 133 ? 5.214 6.179 13.265 1.00 95.75 133 ALA A N 1
ATOM 1051 C CA . ALA A 1 133 ? 4.743 6.528 11.925 1.00 95.75 133 ALA A CA 1
ATOM 1052 C C . ALA A 1 133 ? 5.161 7.957 11.549 1.00 95.75 133 ALA A C 1
ATOM 1054 O O . ALA A 1 133 ? 5.698 8.185 10.466 1.00 95.75 133 ALA A O 1
ATOM 1055 N N . ARG A 1 134 ? 5.002 8.901 12.484 1.00 92.88 134 ARG A N 1
ATOM 1056 C CA . ARG A 1 134 ? 5.387 10.297 12.298 1.00 92.88 134 ARG A CA 1
ATOM 1057 C C . ARG A 1 134 ? 6.887 10.477 12.065 1.00 92.88 134 ARG A C 1
ATOM 1059 O O . ARG A 1 134 ? 7.238 11.183 11.129 1.00 92.88 134 ARG A O 1
ATOM 1066 N N . LEU A 1 135 ? 7.761 9.854 12.862 1.00 87.62 135 LEU A N 1
ATOM 1067 C CA . LEU A 1 135 ? 9.217 10.010 12.704 1.00 87.62 135 LEU A CA 1
ATOM 1068 C C . LEU A 1 135 ? 9.672 9.713 11.267 1.00 87.62 135 LEU A C 1
ATOM 1070 O O . LEU A 1 135 ? 10.457 10.463 10.691 1.00 87.62 135 LEU A O 1
ATOM 1074 N N . PHE A 1 136 ? 9.144 8.644 10.668 1.00 92.50 136 PHE A N 1
ATOM 1075 C CA . PHE A 1 136 ? 9.467 8.285 9.287 1.00 92.50 136 PHE A CA 1
ATOM 1076 C C . PHE A 1 136 ? 8.710 9.124 8.259 1.00 92.50 136 PHE A C 1
ATOM 1078 O O . PHE A 1 136 ? 9.290 9.467 7.232 1.00 92.50 136 PHE A O 1
ATOM 1085 N N . ALA A 1 137 ? 7.466 9.522 8.539 1.00 94.69 137 ALA A N 1
ATOM 1086 C CA . ALA A 1 137 ? 6.746 10.456 7.680 1.00 94.69 137 ALA A CA 1
ATOM 1087 C C . ALA A 1 137 ? 7.466 11.806 7.569 1.00 94.69 137 ALA A C 1
ATOM 1089 O O . ALA A 1 137 ? 7.566 12.347 6.471 1.00 94.69 137 ALA A O 1
ATOM 1090 N N . ASP A 1 138 ? 8.009 12.325 8.671 1.00 89.56 138 ASP A N 1
ATOM 1091 C CA . ASP A 1 138 ? 8.771 13.573 8.693 1.00 89.56 138 ASP A CA 1
ATOM 1092 C C . ASP A 1 138 ? 10.074 13.426 7.878 1.00 89.56 138 ASP A C 1
ATOM 1094 O O . ASP A 1 138 ? 10.321 14.248 6.998 1.00 89.56 138 ASP A O 1
ATOM 1098 N N . LEU A 1 139 ? 10.831 12.326 8.033 1.00 87.88 139 LEU A N 1
ATOM 1099 C CA . LEU A 1 139 ? 12.017 12.043 7.199 1.00 87.88 139 LEU A CA 1
ATOM 1100 C C . LEU A 1 139 ? 11.706 11.994 5.695 1.00 87.88 139 LEU A C 1
ATOM 1102 O O . LEU A 1 139 ? 12.446 12.535 4.869 1.00 87.88 139 LEU A O 1
ATOM 1106 N N . ILE A 1 140 ? 10.620 11.316 5.329 1.00 93.94 140 ILE A N 1
ATOM 1107 C CA . ILE A 1 140 ? 10.181 11.184 3.938 1.00 93.94 140 ILE A CA 1
ATOM 1108 C C . ILE A 1 140 ? 9.718 12.543 3.395 1.00 93.94 140 ILE A C 1
ATOM 1110 O O . ILE A 1 140 ? 10.038 12.903 2.261 1.00 93.94 140 ILE A O 1
ATOM 1114 N N . ASN A 1 141 ? 8.989 13.321 4.198 1.00 93.50 141 ASN A N 1
ATOM 1115 C CA . ASN A 1 141 ? 8.520 14.654 3.828 1.00 93.50 141 ASN A CA 1
ATOM 1116 C C . ASN A 1 141 ? 9.675 15.640 3.635 1.00 93.50 141 ASN A C 1
ATOM 1118 O O . ASN A 1 141 ? 9.657 16.387 2.658 1.00 93.50 141 ASN A O 1
ATOM 1122 N N . ASP A 1 142 ? 10.699 15.586 4.483 1.00 88.25 142 ASP A N 1
ATOM 1123 C CA . ASP A 1 142 ? 11.926 16.366 4.313 1.00 88.25 142 ASP A CA 1
ATOM 1124 C C . ASP A 1 142 ? 12.662 15.971 3.022 1.00 88.25 142 ASP A C 1
ATOM 1126 O O . ASP A 1 142 ? 13.151 16.829 2.283 1.00 88.25 142 ASP A O 1
ATOM 1130 N N . GLY A 1 143 ? 12.687 14.672 2.701 1.00 87.81 143 GLY A N 1
ATOM 1131 C CA . GLY A 1 143 ? 13.219 14.158 1.438 1.00 87.81 143 GLY A CA 1
ATOM 1132 C C . GLY A 1 143 ? 12.476 14.675 0.204 1.00 87.81 143 GLY A C 1
ATOM 1133 O O . GLY A 1 143 ? 13.110 15.036 -0.790 1.00 87.81 143 GLY A O 1
ATOM 1134 N N . TYR A 1 144 ? 11.145 14.751 0.276 1.00 91.44 144 TYR A N 1
ATOM 1135 C CA . TYR A 1 144 ? 10.296 15.318 -0.776 1.00 91.44 144 TYR A CA 1
ATOM 1136 C C . TYR A 1 144 ? 10.509 16.833 -0.932 1.00 91.44 144 TYR A C 1
ATOM 1138 O O . TYR A 1 144 ? 10.566 17.346 -2.049 1.00 91.44 144 TYR A O 1
ATOM 1146 N N . ASP A 1 145 ? 10.643 17.555 0.183 1.00 88.94 145 ASP A N 1
ATOM 1147 C CA . ASP A 1 145 ? 10.756 19.017 0.204 1.00 88.94 145 ASP A CA 1
ATOM 1148 C C . ASP A 1 145 ? 12.148 19.542 -0.154 1.00 88.94 145 ASP A C 1
ATOM 1150 O O . ASP A 1 145 ? 12.292 20.730 -0.465 1.00 88.94 145 ASP A O 1
ATOM 1154 N N . ALA A 1 146 ? 13.163 18.677 -0.132 1.00 87.06 146 ALA A N 1
ATOM 1155 C CA . ALA A 1 146 ? 14.527 19.008 -0.511 1.00 87.06 146 ALA A CA 1
ATOM 1156 C C . ALA A 1 146 ? 14.552 19.714 -1.890 1.00 87.06 146 ALA A C 1
ATOM 1158 O O . ALA A 1 146 ? 14.182 19.101 -2.898 1.00 87.06 146 ALA A O 1
ATOM 1159 N N . PRO A 1 147 ? 14.986 20.992 -1.978 1.00 84.44 147 PRO A N 1
ATOM 1160 C CA . PRO A 1 147 ? 14.814 21.817 -3.179 1.00 84.44 147 PRO A CA 1
ATOM 1161 C C . PRO A 1 147 ? 15.376 21.198 -4.462 1.00 84.44 147 PRO A C 1
ATOM 1163 O O . PRO A 1 147 ? 14.786 21.333 -5.534 1.00 84.44 147 PRO A O 1
ATOM 1166 N N . GLN A 1 148 ? 16.501 20.490 -4.352 1.00 79.94 148 GLN A N 1
ATOM 1167 C CA . GLN A 1 148 ? 17.148 19.808 -5.469 1.00 79.94 148 GLN A CA 1
ATOM 1168 C C . GLN A 1 148 ? 16.295 18.670 -6.051 1.00 79.94 148 GLN A C 1
ATOM 1170 O O . GLN A 1 148 ? 16.353 18.416 -7.250 1.00 79.94 148 GLN A O 1
ATOM 1175 N N . TRP A 1 149 ? 15.475 18.011 -5.228 1.00 86.25 149 TRP A N 1
ATOM 1176 C CA . TRP A 1 149 ? 14.606 16.914 -5.657 1.00 86.25 149 TRP A CA 1
ATOM 1177 C C . TRP A 1 149 ? 13.219 17.405 -6.027 1.00 86.25 149 TRP A C 1
ATOM 1179 O O . TRP A 1 149 ? 12.663 16.939 -7.019 1.00 86.25 149 TRP A O 1
ATOM 1189 N N . ARG A 1 150 ? 12.691 18.383 -5.287 1.00 86.50 150 ARG A N 1
ATOM 1190 C CA . ARG A 1 150 ? 11.373 18.970 -5.533 1.00 86.50 150 ARG A CA 1
ATOM 1191 C C . ARG A 1 150 ? 11.271 19.636 -6.905 1.00 86.50 150 ARG A C 1
ATOM 1193 O O . ARG A 1 150 ? 10.238 19.528 -7.556 1.00 86.50 150 ARG A O 1
ATOM 1200 N N . ASN A 1 151 ? 12.329 20.316 -7.348 1.00 87.50 151 ASN A N 1
ATOM 1201 C CA . ASN A 1 151 ? 12.343 20.990 -8.651 1.00 87.50 151 ASN A CA 1
ATOM 1202 C C . ASN A 1 151 ? 12.553 20.016 -9.820 1.00 87.50 151 ASN A C 1
ATOM 1204 O O . ASN A 1 151 ? 12.100 20.275 -10.935 1.00 87.50 151 ASN A O 1
ATOM 1208 N N . LEU A 1 152 ? 13.219 18.888 -9.566 1.00 90.12 152 LEU A N 1
ATOM 1209 C CA . LEU A 1 152 ? 13.461 17.855 -10.563 1.00 90.12 152 LEU A CA 1
ATOM 1210 C C . LEU A 1 152 ? 12.130 17.210 -10.972 1.00 90.12 152 LEU A C 1
ATOM 1212 O O . LEU A 1 152 ? 11.365 16.772 -10.116 1.00 90.12 152 LEU A O 1
ATOM 1216 N N . CYS A 1 153 ? 11.842 17.146 -12.269 1.00 91.56 153 CYS A N 1
ATOM 1217 C CA . CYS A 1 153 ? 10.595 16.602 -12.817 1.00 91.56 153 CYS A CA 1
ATOM 1218 C C . CYS A 1 153 ? 9.314 17.307 -12.336 1.00 91.56 153 CYS A C 1
ATOM 1220 O O . CYS A 1 153 ? 8.242 16.705 -12.365 1.00 91.56 153 CYS A O 1
ATOM 1222 N N . GLY A 1 154 ? 9.405 18.556 -11.859 1.00 90.69 154 GLY A N 1
ATOM 1223 C CA . GLY A 1 154 ? 8.246 19.316 -11.376 1.00 90.69 154 GLY A CA 1
ATOM 1224 C C . GLY A 1 154 ? 7.579 18.747 -10.116 1.00 90.69 154 GLY A C 1
ATOM 1225 O O . GLY A 1 154 ? 6.421 19.066 -9.853 1.00 90.69 154 GLY A O 1
ATOM 1226 N N . GLY A 1 155 ? 8.272 17.897 -9.357 1.00 93.38 155 GLY A N 1
ATOM 1227 C CA . GLY A 1 155 ? 7.761 17.272 -8.137 1.00 93.38 155 GLY A CA 1
ATOM 1228 C C . GLY A 1 155 ? 8.172 15.809 -8.018 1.00 93.38 155 GLY A C 1
ATOM 1229 O O . GLY A 1 155 ? 9.032 15.337 -8.760 1.00 93.38 155 GLY A O 1
ATOM 1230 N N . GLY A 1 156 ? 7.555 15.091 -7.080 1.00 93.75 156 GLY A N 1
ATOM 1231 C CA . GLY A 1 156 ? 7.854 13.687 -6.800 1.00 93.75 156 GLY A CA 1
ATOM 1232 C C . GLY A 1 156 ? 9.124 13.490 -5.973 1.00 93.75 156 GLY A C 1
ATOM 1233 O O . GLY A 1 156 ? 10.066 14.283 -6.024 1.00 93.75 156 GLY A O 1
ATOM 1234 N N . ILE A 1 157 ? 9.168 12.399 -5.221 1.00 93.94 157 ILE A N 1
ATOM 1235 C CA . ILE A 1 157 ? 10.308 12.008 -4.392 1.00 93.94 157 ILE A CA 1
ATOM 1236 C C . ILE A 1 157 ? 11.215 11.035 -5.152 1.00 93.94 157 ILE A C 1
ATOM 1238 O O . ILE A 1 157 ? 10.760 10.218 -5.957 1.00 93.94 157 ILE A O 1
ATOM 1242 N N . ILE A 1 158 ? 12.522 11.157 -4.925 1.00 92.25 158 ILE A N 1
ATOM 1243 C CA . ILE A 1 158 ? 13.518 10.200 -5.417 1.00 92.25 158 ILE A CA 1
ATOM 1244 C C . ILE A 1 158 ? 13.512 8.933 -4.558 1.00 92.25 158 ILE A C 1
ATOM 1246 O O . ILE A 1 158 ? 13.154 8.975 -3.390 1.00 92.25 158 ILE A O 1
ATOM 1250 N N . TRP A 1 159 ? 13.968 7.814 -5.1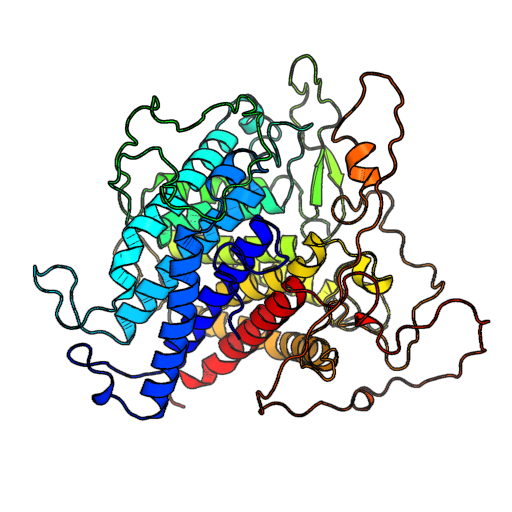05 1.00 92.94 159 TRP A N 1
ATOM 1251 C CA . TRP A 1 159 ? 14.038 6.549 -4.380 1.00 92.94 159 TRP A CA 1
ATOM 1252 C C . TRP A 1 159 ? 15.012 6.609 -3.196 1.00 92.94 159 TRP A C 1
ATOM 1254 O O . TRP A 1 159 ? 14.663 6.271 -2.065 1.00 92.94 159 TRP A O 1
ATOM 1264 N N . ASN A 1 160 ? 16.238 7.078 -3.449 1.00 86.88 160 ASN A N 1
ATOM 1265 C CA . ASN A 1 160 ? 17.318 7.087 -2.469 1.00 86.88 160 ASN A CA 1
ATOM 1266 C C . ASN A 1 160 ? 18.245 8.294 -2.680 1.00 86.88 160 ASN A C 1
ATOM 1268 O O . ASN A 1 160 ? 18.817 8.468 -3.754 1.00 86.88 160 ASN A O 1
ATOM 1272 N N . ALA A 1 161 ? 18.433 9.111 -1.639 1.00 81.69 161 ALA A N 1
ATOM 1273 C CA . ALA A 1 161 ? 19.259 10.323 -1.691 1.00 81.69 161 ALA A CA 1
ATOM 1274 C C . ALA A 1 161 ? 20.772 10.076 -1.862 1.00 81.69 161 ALA A C 1
ATOM 1276 O O . ALA A 1 161 ? 21.510 11.015 -2.194 1.00 81.69 161 ALA A O 1
ATOM 1277 N N . ALA A 1 162 ? 21.229 8.843 -1.627 1.00 79.12 162 ALA A N 1
ATOM 1278 C CA . ALA A 1 162 ? 22.619 8.419 -1.766 1.00 79.12 162 ALA A CA 1
ATOM 1279 C C . ALA A 1 162 ? 22.958 7.841 -3.153 1.00 79.12 162 ALA A C 1
ATOM 1281 O O . ALA A 1 162 ? 24.118 7.518 -3.396 1.00 79.12 162 ALA A O 1
ATOM 1282 N N . MET A 1 163 ? 21.977 7.696 -4.049 1.00 81.12 163 MET A N 1
ATOM 1283 C CA . MET A 1 163 ? 22.166 7.140 -5.393 1.00 81.12 163 MET A CA 1
ATOM 1284 C C . MET A 1 163 ? 21.923 8.191 -6.477 1.00 81.12 163 MET A C 1
ATOM 1286 O O . MET A 1 163 ? 21.408 9.281 -6.202 1.00 81.12 163 MET A O 1
ATOM 1290 N N . LEU A 1 164 ? 22.287 7.852 -7.721 1.00 82.88 164 LEU A N 1
ATOM 1291 C CA . LEU A 1 164 ? 21.865 8.636 -8.879 1.00 82.88 164 LEU A CA 1
ATOM 1292 C C . LEU A 1 164 ? 20.334 8.764 -8.889 1.00 82.88 164 LEU A C 1
ATOM 1294 O O . LEU A 1 164 ? 19.644 7.817 -8.492 1.00 82.88 164 LEU A O 1
ATOM 1298 N N . PRO A 1 165 ? 19.784 9.924 -9.293 1.00 88.75 165 PRO A N 1
ATOM 1299 C CA . PRO A 1 165 ? 18.369 10.171 -9.105 1.00 88.75 165 PRO A CA 1
ATOM 1300 C C . PRO A 1 165 ? 17.541 9.170 -9.899 1.00 88.75 165 PRO A C 1
ATOM 1302 O O . PRO A 1 165 ? 17.731 8.965 -11.100 1.00 88.75 165 PRO A O 1
ATOM 1305 N N . TYR A 1 166 ? 16.615 8.549 -9.183 1.00 92.50 166 TYR A N 1
ATOM 1306 C CA . TYR A 1 166 ? 15.639 7.639 -9.741 1.00 92.50 166 TYR A CA 1
ATOM 1307 C C . TYR A 1 166 ? 14.301 7.936 -9.086 1.00 92.50 166 TYR A C 1
ATOM 1309 O O . TYR A 1 166 ? 14.161 7.768 -7.873 1.00 92.50 166 TYR A O 1
ATOM 1317 N N . LYS A 1 167 ? 13.334 8.441 -9.851 1.00 95.19 167 LYS A N 1
ATOM 1318 C CA . LYS A 1 167 ? 11.972 8.677 -9.353 1.00 95.19 167 LYS A CA 1
ATOM 1319 C C . LYS A 1 167 ? 11.120 7.487 -9.746 1.00 95.19 167 LYS A C 1
ATOM 1321 O O . LYS A 1 167 ? 10.701 7.375 -10.895 1.00 95.19 167 LYS A O 1
ATOM 1326 N N . ASN A 1 168 ? 10.925 6.577 -8.800 1.00 96.25 168 ASN A N 1
ATOM 1327 C CA . ASN A 1 168 ? 10.214 5.330 -9.039 1.00 96.25 168 ASN A CA 1
ATOM 1328 C C . ASN A 1 168 ? 8.748 5.409 -8.594 1.00 96.25 168 ASN A C 1
ATOM 1330 O O . ASN A 1 168 ? 8.356 6.285 -7.812 1.00 96.25 168 ASN A O 1
ATOM 1334 N N . SER A 1 169 ? 7.939 4.492 -9.117 1.00 98.31 169 SER A N 1
ATOM 1335 C CA . SER A 1 169 ? 6.518 4.392 -8.798 1.00 98.31 169 SER A CA 1
ATOM 1336 C C . SER A 1 169 ? 6.309 4.101 -7.316 1.00 98.31 169 SER A C 1
ATOM 1338 O O . SER A 1 169 ? 5.625 4.877 -6.650 1.00 98.31 169 SER A O 1
ATOM 1340 N N . VAL A 1 170 ? 6.938 3.053 -6.768 1.00 98.06 170 VAL A N 1
ATOM 1341 C CA . VAL A 1 170 ? 6.691 2.623 -5.382 1.00 98.06 170 VAL A CA 1
ATOM 1342 C C . VAL A 1 170 ? 6.915 3.737 -4.356 1.00 98.06 170 VAL A C 1
ATOM 1344 O O . VAL A 1 170 ? 6.036 3.973 -3.532 1.00 98.06 170 VAL A O 1
ATOM 1347 N N . THR A 1 171 ? 8.029 4.476 -4.404 1.00 98.06 171 THR A N 1
ATOM 1348 C CA . THR A 1 171 ? 8.326 5.513 -3.404 1.00 98.06 171 THR A CA 1
ATOM 1349 C C . THR A 1 171 ? 7.291 6.638 -3.458 1.00 98.06 171 THR A C 1
ATOM 1351 O O . THR A 1 171 ? 6.842 7.118 -2.419 1.00 98.06 171 THR A O 1
ATOM 1354 N N . ASN A 1 172 ? 6.849 7.027 -4.656 1.00 98.62 172 ASN A N 1
ATOM 1355 C CA . ASN A 1 172 ? 5.849 8.082 -4.825 1.00 98.62 172 ASN A CA 1
ATOM 1356 C C . ASN A 1 172 ? 4.433 7.620 -4.451 1.00 98.62 172 ASN A C 1
ATOM 1358 O O . ASN A 1 172 ? 3.670 8.381 -3.858 1.00 98.62 172 ASN A O 1
ATOM 1362 N N . GLN A 1 173 ? 4.083 6.366 -4.733 1.00 98.81 173 GLN A N 1
ATOM 1363 C CA . GLN A 1 173 ? 2.805 5.788 -4.315 1.00 98.81 173 GLN A CA 1
ATOM 1364 C C . GLN A 1 173 ? 2.732 5.632 -2.792 1.00 98.81 173 GLN A C 1
ATOM 1366 O O . GLN A 1 173 ? 1.724 6.000 -2.188 1.00 98.81 173 GLN A O 1
ATOM 1371 N N . LEU A 1 174 ? 3.818 5.170 -2.160 1.00 98.75 174 LEU A N 1
ATOM 1372 C CA . LEU A 1 174 ? 3.946 5.115 -0.703 1.00 98.75 174 LEU A CA 1
ATOM 1373 C C . LEU A 1 174 ? 3.860 6.505 -0.081 1.00 98.75 174 LEU A C 1
ATOM 1375 O O . LEU A 1 174 ? 3.186 6.662 0.929 1.00 98.75 174 LEU A O 1
ATOM 1379 N N . TYR A 1 175 ? 4.475 7.522 -0.693 1.00 98.75 175 TYR A N 1
ATOM 1380 C CA . TYR A 1 175 ? 4.368 8.906 -0.229 1.00 98.75 175 TYR A CA 1
ATOM 1381 C C . TYR A 1 175 ? 2.908 9.375 -0.160 1.00 98.75 175 TYR A C 1
ATOM 1383 O O . TYR A 1 175 ? 2.500 9.973 0.838 1.00 98.75 175 TYR A O 1
ATOM 1391 N N . ILE A 1 176 ? 2.112 9.076 -1.193 1.00 98.88 176 ILE A N 1
ATOM 1392 C CA . ILE A 1 176 ? 0.682 9.414 -1.251 1.00 98.88 176 ILE A CA 1
ATOM 1393 C C . ILE A 1 176 ? -0.094 8.643 -0.181 1.00 98.88 176 ILE A C 1
ATOM 1395 O O . ILE A 1 176 ? -0.788 9.259 0.630 1.00 98.88 176 ILE A O 1
ATOM 1399 N N . ALA A 1 177 ? 0.046 7.312 -0.155 1.00 98.81 177 ALA A N 1
ATOM 1400 C CA . ALA A 1 177 ? -0.664 6.440 0.777 1.00 98.81 177 ALA A CA 1
ATOM 1401 C C . ALA A 1 177 ? -0.330 6.770 2.241 1.00 98.81 177 ALA A C 1
ATOM 1403 O O . ALA A 1 177 ? -1.227 6.859 3.078 1.00 98.81 177 ALA A O 1
ATOM 1404 N N . MET A 1 178 ? 0.945 7.017 2.545 1.00 98.69 178 MET A N 1
ATOM 1405 C CA . MET A 1 178 ? 1.409 7.396 3.876 1.00 98.69 178 MET A CA 1
ATOM 1406 C C . MET A 1 178 ? 0.832 8.742 4.294 1.00 98.69 178 MET A C 1
ATOM 1408 O O . MET A 1 178 ? 0.262 8.837 5.373 1.00 98.69 178 MET A O 1
ATOM 1412 N N . ASN A 1 179 ? 0.953 9.786 3.469 1.00 98.88 179 ASN A N 1
ATOM 1413 C CA . ASN A 1 179 ? 0.475 11.115 3.847 1.00 98.88 179 ASN A CA 1
ATOM 1414 C C . ASN A 1 179 ? -1.055 11.139 4.016 1.00 98.88 179 ASN A C 1
ATOM 1416 O O . ASN A 1 179 ? -1.554 11.666 5.009 1.00 98.88 179 ASN A O 1
ATOM 1420 N N . VAL A 1 180 ? -1.826 10.504 3.128 1.00 98.88 180 VAL A N 1
ATOM 1421 C CA . VAL A 1 180 ? -3.281 10.429 3.340 1.00 98.88 180 VAL A CA 1
ATOM 1422 C C . VAL A 1 180 ? -3.642 9.548 4.542 1.00 98.88 180 VAL A C 1
ATOM 1424 O O . VAL A 1 180 ? -4.565 9.873 5.285 1.00 98.88 180 VAL A O 1
ATOM 1427 N N . GLY A 1 181 ? -2.870 8.491 4.807 1.00 98.50 181 GLY A N 1
ATOM 1428 C CA . GLY A 1 181 ? -3.008 7.670 6.008 1.00 98.50 181 GLY A CA 1
ATOM 1429 C C . GLY A 1 181 ? -2.702 8.440 7.297 1.00 98.50 181 GLY A C 1
ATOM 1430 O O . GLY A 1 181 ? -3.458 8.336 8.259 1.00 98.50 181 GLY A O 1
ATOM 1431 N N . MET A 1 182 ? -1.658 9.276 7.311 1.00 98.69 182 MET A N 1
ATOM 1432 C CA . MET A 1 182 ? -1.348 10.177 8.426 1.00 98.69 182 MET A CA 1
ATOM 1433 C C . MET A 1 182 ? -2.514 11.136 8.686 1.00 98.69 182 MET A C 1
ATOM 1435 O O . MET A 1 182 ? -2.898 11.326 9.836 1.00 98.69 182 MET A O 1
ATOM 1439 N N . TYR A 1 183 ? -3.127 11.694 7.638 1.00 98.62 183 TYR A N 1
ATOM 1440 C CA . TYR A 1 183 ? -4.298 12.561 7.781 1.00 98.62 183 TYR A CA 1
ATOM 1441 C C . TYR A 1 183 ? -5.512 11.828 8.385 1.00 98.62 183 TYR A C 1
ATOM 1443 O O . TYR A 1 183 ? -6.156 12.340 9.304 1.00 98.62 183 TYR A O 1
ATOM 1451 N N . LEU A 1 184 ? -5.818 10.626 7.886 1.00 97.75 184 LEU A N 1
ATOM 1452 C CA . LEU A 1 184 ? -7.022 9.874 8.258 1.00 97.75 184 LEU A CA 1
ATOM 1453 C C . LEU A 1 184 ? -6.910 9.139 9.599 1.00 97.75 184 LEU A C 1
ATOM 1455 O O . LEU A 1 184 ? -7.904 9.044 10.320 1.00 97.75 184 LEU A O 1
ATOM 1459 N N . TYR A 1 185 ? -5.732 8.602 9.923 1.00 97.19 185 TYR A N 1
ATOM 1460 C CA . TYR A 1 185 ? -5.572 7.618 10.998 1.00 97.19 185 TYR A CA 1
ATOM 1461 C C . TYR A 1 185 ? -4.635 8.058 12.123 1.00 97.19 185 TYR A C 1
ATOM 1463 O O . TYR A 1 185 ? -4.712 7.484 13.209 1.00 97.19 185 TYR A O 1
ATOM 1471 N N . SER A 1 186 ? -3.777 9.066 11.916 1.00 96.81 186 SER A N 1
ATOM 1472 C CA . SER A 1 186 ? -2.928 9.557 13.004 1.00 96.81 186 SER A CA 1
ATOM 1473 C C . SER A 1 186 ? -3.776 10.271 14.068 1.00 96.81 186 SER A C 1
ATOM 1475 O O . SER A 1 186 ? -4.515 11.206 13.737 1.00 96.81 186 SER A O 1
ATOM 1477 N N . PRO A 1 187 ? -3.645 9.907 15.356 1.00 95.50 187 PRO A N 1
ATOM 1478 C CA . PRO A 1 187 ? -4.281 10.616 16.466 1.00 95.50 187 PRO A CA 1
ATOM 1479 C C . PRO A 1 187 ? -3.565 11.936 16.815 1.00 95.50 187 PRO A C 1
ATOM 1481 O O . PRO A 1 187 ? -3.843 12.523 17.859 1.00 95.50 187 PRO A O 1
ATOM 1484 N N . GLY A 1 188 ? -2.627 12.391 15.980 1.00 93.00 188 GLY A N 1
ATOM 1485 C CA . GLY A 1 188 ? -1.655 13.414 16.344 1.00 93.00 188 GLY A CA 1
ATOM 1486 C C . GLY A 1 188 ? -0.531 12.845 17.209 1.00 93.00 188 GLY A C 1
ATOM 1487 O O . GLY A 1 188 ? -0.528 11.672 17.584 1.00 93.00 188 GLY A O 1
ATOM 1488 N N . ASP A 1 189 ? 0.444 13.689 17.514 1.00 90.56 189 ASP A N 1
ATOM 1489 C CA . ASP A 1 189 ? 1.602 13.314 18.313 1.00 90.56 189 ASP A CA 1
ATOM 1490 C C . ASP A 1 189 ? 2.126 14.516 19.099 1.00 90.56 189 ASP A C 1
ATOM 1492 O O . ASP A 1 189 ? 2.492 15.545 18.524 1.00 90.56 189 ASP A O 1
ATOM 1496 N N . THR A 1 190 ? 2.161 14.378 20.421 1.00 87.56 190 THR A N 1
ATOM 1497 C CA . THR A 1 190 ? 2.719 15.371 21.346 1.00 87.56 190 THR A CA 1
ATOM 1498 C C . THR A 1 190 ? 4.047 14.930 21.951 1.00 87.56 190 THR A C 1
ATOM 1500 O O . THR A 1 190 ? 4.581 15.665 22.780 1.00 87.56 190 THR A O 1
ATOM 1503 N N . ASP A 1 191 ? 4.561 13.747 21.601 1.00 82.56 191 ASP A N 1
ATOM 1504 C CA . ASP A 1 191 ? 5.873 13.291 22.048 1.00 82.56 191 ASP A CA 1
ATOM 1505 C C . ASP A 1 191 ? 6.958 14.146 21.360 1.00 82.56 191 ASP A C 1
ATOM 1507 O O . ASP A 1 191 ? 7.069 14.158 20.128 1.00 82.56 191 ASP A O 1
ATOM 1511 N N . PRO A 1 192 ? 7.753 14.914 22.130 1.00 78.31 192 PRO A N 1
ATOM 1512 C CA . PRO A 1 192 ? 8.800 15.758 21.572 1.00 78.31 192 PRO A CA 1
ATOM 1513 C C . PRO A 1 192 ? 10.066 14.974 21.199 1.00 78.31 192 PRO A C 1
ATOM 1515 O O . PRO A 1 192 ? 11.016 15.576 20.693 1.00 78.31 192 PRO A O 1
ATOM 1518 N N . SER A 1 193 ? 10.133 13.674 21.507 1.00 76.56 193 SER A N 1
ATOM 1519 C CA . SER A 1 193 ? 11.323 12.851 21.326 1.00 76.56 193 SER A CA 1
ATOM 1520 C C . SER A 1 193 ? 11.704 12.745 19.847 1.00 76.56 193 SER A C 1
ATOM 1522 O O . SER A 1 193 ? 10.942 12.219 19.048 1.00 76.56 193 SER A O 1
ATOM 1524 N N . PRO A 1 194 ? 12.924 13.143 19.458 1.00 67.19 194 PRO A N 1
ATOM 1525 C CA . PRO A 1 194 ? 13.435 12.853 18.122 1.00 67.19 194 PRO A CA 1
ATOM 1526 C C . PRO A 1 194 ? 13.907 11.388 18.002 1.00 67.19 194 PRO A C 1
ATOM 1528 O O . PRO A 1 194 ? 14.308 10.930 16.937 1.00 67.19 194 PRO A O 1
ATOM 1531 N N . LEU A 1 195 ? 13.930 10.634 19.105 1.00 66.06 195 LEU A N 1
ATOM 1532 C CA . LEU A 1 195 ? 14.579 9.333 19.158 1.00 66.06 195 LEU A CA 1
ATOM 1533 C C . LEU A 1 195 ? 13.659 8.203 18.699 1.00 66.06 195 LEU A C 1
ATOM 1535 O O . LEU A 1 195 ? 12.582 7.973 19.246 1.00 66.06 195 LEU A O 1
ATOM 1539 N N . TYR A 1 196 ? 14.193 7.377 17.805 1.00 60.03 196 TYR A N 1
ATOM 1540 C CA . TYR A 1 196 ? 13.700 6.034 17.527 1.00 60.03 196 TYR A CA 1
ATOM 1541 C C . TYR A 1 196 ? 13.982 5.164 18.762 1.00 60.03 196 TYR A C 1
ATOM 1543 O O . TYR A 1 196 ? 15.059 4.585 18.867 1.00 60.03 196 TYR A O 1
ATOM 1551 N N . GLN A 1 197 ? 13.076 5.151 19.750 1.00 50.50 197 GLN A N 1
ATOM 1552 C CA . GLN A 1 197 ? 13.274 4.441 21.025 1.00 50.50 197 GLN A CA 1
ATOM 1553 C C . GLN A 1 197 ? 13.869 3.033 20.819 1.00 50.50 197 GLN A C 1
ATOM 1555 O O . GLN A 1 197 ? 13.270 2.198 20.137 1.00 50.50 197 GLN A O 1
ATOM 1560 N N . LEU A 1 198 ? 15.038 2.799 21.428 1.00 43.12 198 LEU A N 1
ATOM 1561 C CA . LEU A 1 198 ? 15.714 1.508 21.560 1.00 43.12 198 LEU A CA 1
ATOM 1562 C C . LEU A 1 198 ? 15.468 1.000 22.983 1.00 43.12 198 LEU A C 1
ATOM 1564 O O . LEU A 1 198 ? 15.742 1.726 23.943 1.00 43.12 198 LEU A O 1
ATOM 1568 N N . ALA A 1 199 ? 15.005 -0.238 23.155 1.00 35.75 199 ALA A N 1
ATOM 1569 C CA . ALA A 1 199 ? 15.062 -0.860 24.472 1.00 35.75 199 ALA A CA 1
ATOM 1570 C C . ALA A 1 199 ? 16.540 -1.012 24.878 1.00 35.75 199 ALA A C 1
ATOM 1572 O O . ALA A 1 199 ? 17.342 -1.611 24.159 1.00 35.75 199 ALA A O 1
ATOM 1573 N N . SER A 1 200 ? 16.913 -0.471 26.040 1.00 38.62 200 SER A N 1
ATOM 1574 C CA . SER A 1 200 ? 18.282 -0.513 26.585 1.00 38.62 200 SER A CA 1
ATOM 1575 C C . SER A 1 200 ? 18.787 -1.932 26.888 1.00 38.62 200 SER A C 1
ATOM 1577 O O . SER A 1 200 ? 19.973 -2.123 27.147 1.00 38.62 200 SER A O 1
ATOM 1579 N N . SER A 1 201 ? 17.905 -2.933 26.828 1.00 42.16 201 SER A N 1
ATOM 1580 C CA . SER A 1 201 ? 18.193 -4.357 26.996 1.00 42.16 201 SER A CA 1
ATOM 1581 C C . SER A 1 201 ? 18.253 -5.147 25.682 1.00 42.16 201 SER A C 1
ATOM 1583 O O . SER A 1 201 ? 18.328 -6.374 25.754 1.00 42.16 201 SER A O 1
ATOM 1585 N N . ASN A 1 202 ? 18.214 -4.497 24.505 1.00 43.34 202 ASN A N 1
ATOM 1586 C CA . ASN A 1 202 ? 18.154 -5.173 23.202 1.00 43.34 202 ASN A CA 1
ATOM 1587 C C . ASN A 1 202 ? 19.238 -6.262 23.062 1.00 43.34 202 ASN A C 1
ATOM 1589 O O . ASN A 1 202 ? 20.403 -5.987 22.767 1.00 43.34 202 ASN A O 1
ATOM 1593 N N . GLN A 1 203 ? 18.830 -7.527 23.212 1.00 40.97 203 GLN A N 1
ATOM 1594 C CA . GLN A 1 203 ? 19.656 -8.695 22.888 1.00 40.97 203 GLN A CA 1
ATOM 1595 C C . GLN A 1 203 ? 19.955 -8.773 21.381 1.00 40.97 203 GLN A C 1
ATOM 1597 O O . GLN A 1 203 ? 20.907 -9.430 20.975 1.00 40.97 203 GLN A O 1
ATOM 1602 N N . CYS A 1 204 ? 19.192 -8.042 20.563 1.00 42.69 204 CYS A N 1
ATOM 1603 C CA . CYS A 1 204 ? 19.304 -7.966 19.108 1.00 42.69 204 CYS A CA 1
ATOM 1604 C C . CYS A 1 204 ? 20.302 -6.885 18.625 1.00 42.69 204 CYS A C 1
ATOM 1606 O O . CYS A 1 204 ? 20.129 -6.328 17.541 1.00 42.69 204 CYS A O 1
ATOM 1608 N N . THR A 1 205 ? 21.325 -6.543 19.420 1.00 39.44 205 THR A N 1
ATOM 1609 C CA . THR A 1 205 ? 22.393 -5.632 18.972 1.00 39.44 205 THR A CA 1
ATOM 1610 C C . THR A 1 205 ? 23.264 -6.323 17.927 1.00 39.44 205 THR A C 1
ATOM 1612 O O . THR A 1 205 ? 23.984 -7.277 18.219 1.00 39.44 205 THR A O 1
ATOM 1615 N N . ASP A 1 206 ? 23.230 -5.822 16.695 1.00 33.09 206 ASP A N 1
ATOM 1616 C CA . ASP A 1 206 ? 24.256 -6.147 15.715 1.00 33.09 206 ASP A CA 1
ATOM 1617 C C . ASP A 1 206 ? 25.558 -5.441 16.118 1.00 33.09 206 ASP A C 1
ATOM 1619 O O . ASP A 1 206 ? 25.677 -4.217 16.057 1.00 33.09 206 ASP A O 1
ATOM 1623 N N . ARG A 1 207 ? 26.537 -6.223 16.579 1.00 34.41 207 ARG A N 1
ATOM 1624 C CA . ARG A 1 207 ? 27.877 -5.747 16.948 1.00 34.41 207 ARG A CA 1
ATOM 1625 C C . ARG A 1 207 ? 28.756 -5.392 15.737 1.00 34.41 207 ARG A C 1
ATOM 1627 O O . ARG A 1 207 ? 29.939 -5.132 15.943 1.00 34.41 207 ARG A O 1
ATOM 1634 N N . THR A 1 208 ? 28.244 -5.394 14.501 1.00 32.94 208 THR A N 1
ATOM 1635 C CA . THR A 1 208 ? 29.099 -5.281 13.303 1.00 32.94 208 THR A CA 1
ATOM 1636 C C . THR A 1 208 ? 29.064 -3.950 12.549 1.00 32.94 208 THR A C 1
ATOM 1638 O O . THR A 1 208 ? 29.894 -3.762 11.663 1.00 32.94 208 THR A O 1
ATOM 1641 N N . VAL A 1 209 ? 28.239 -2.965 12.922 1.00 33.81 209 VAL A N 1
ATOM 1642 C CA . VAL A 1 209 ? 28.237 -1.666 12.217 1.00 33.81 209 VAL A CA 1
ATOM 1643 C C . VAL A 1 209 ? 28.933 -0.585 13.048 1.00 33.81 209 VAL A C 1
ATOM 1645 O O . VAL A 1 209 ? 28.320 0.128 13.834 1.00 33.81 209 VAL A O 1
ATOM 1648 N N . SER A 1 210 ? 30.251 -0.456 12.861 1.00 29.66 210 SER A N 1
ATOM 1649 C CA . SER A 1 210 ? 31.083 0.622 13.431 1.00 29.66 210 SER A CA 1
ATOM 1650 C C . SER A 1 210 ? 31.029 1.928 12.614 1.00 29.66 210 SER A C 1
ATOM 1652 O O . SER A 1 210 ? 31.801 2.854 12.874 1.00 29.66 210 SER A O 1
ATOM 1654 N N . TYR A 1 211 ? 30.142 2.027 11.623 1.00 31.05 211 TYR A N 1
ATOM 1655 C CA . TYR A 1 211 ? 30.088 3.159 10.705 1.00 31.05 211 TYR A CA 1
ATOM 1656 C C . TYR A 1 211 ? 28.692 3.783 10.717 1.00 31.05 211 TYR A C 1
ATOM 1658 O O . TYR A 1 211 ? 27.758 3.228 10.150 1.00 31.05 211 TYR A O 1
ATOM 1666 N N . ASN A 1 212 ? 28.560 4.937 11.375 1.00 30.86 212 ASN A N 1
ATOM 1667 C CA . ASN A 1 212 ? 27.450 5.860 11.151 1.00 30.86 212 ASN A CA 1
ATOM 1668 C C . ASN A 1 212 ? 27.799 6.684 9.902 1.00 30.86 212 ASN A C 1
ATOM 1670 O O . ASN A 1 212 ? 28.621 7.599 10.023 1.00 30.86 212 ASN A O 1
ATOM 1674 N N . PRO A 1 213 ? 27.242 6.398 8.710 1.00 27.42 213 PRO A N 1
ATOM 1675 C CA . PRO A 1 213 ? 27.354 7.345 7.616 1.00 27.42 213 PRO A CA 1
ATOM 1676 C C . PRO A 1 213 ? 26.636 8.650 8.014 1.00 27.42 213 PRO A C 1
ATOM 1678 O O . PRO A 1 213 ? 25.581 8.602 8.654 1.00 27.42 213 PRO A O 1
ATOM 1681 N N . PRO A 1 214 ? 27.194 9.824 7.677 1.00 29.95 214 PRO A N 1
ATOM 1682 C CA . PRO A 1 214 ? 26.539 11.101 7.920 1.00 29.95 214 PRO A CA 1
ATOM 1683 C C . PRO A 1 214 ? 25.280 11.196 7.049 1.00 29.95 214 PRO A C 1
ATOM 1685 O O . PRO A 1 214 ? 25.359 11.413 5.842 1.00 29.95 214 PRO A O 1
ATOM 1688 N N . VAL A 1 215 ? 24.114 11.011 7.666 1.00 36.69 215 VAL A N 1
ATOM 1689 C CA . VAL A 1 215 ? 22.813 11.252 7.032 1.00 36.69 215 VAL A CA 1
ATOM 1690 C C . VAL A 1 215 ? 22.526 12.756 7.080 1.00 36.69 215 VAL A C 1
ATOM 1692 O O . VAL A 1 215 ? 22.716 13.373 8.135 1.00 36.69 215 VAL A O 1
ATOM 1695 N N . PRO A 1 216 ? 22.038 13.377 5.995 1.00 34.50 216 PRO A N 1
ATOM 1696 C CA . PRO A 1 216 ? 21.413 14.688 6.080 1.00 34.50 216 PRO A CA 1
ATOM 1697 C C . PRO A 1 216 ? 20.175 14.583 6.989 1.00 34.50 216 PRO A C 1
ATOM 1699 O O . PRO A 1 216 ? 19.168 14.011 6.592 1.00 34.50 216 PRO A O 1
ATOM 1702 N N . GLY A 1 217 ? 20.268 15.094 8.221 1.00 45.03 217 GLY A N 1
ATOM 1703 C CA . GLY A 1 217 ? 19.120 15.229 9.127 1.00 45.03 217 GLY A CA 1
ATOM 1704 C C . GLY A 1 217 ? 18.916 14.121 10.166 1.00 45.03 217 GLY A C 1
ATOM 1705 O O . GLY A 1 217 ? 17.776 13.784 10.467 1.00 45.03 217 GLY A O 1
ATOM 1706 N N . THR A 1 218 ? 19.972 13.554 10.769 1.00 45.06 218 THR A N 1
ATOM 1707 C CA . THR A 1 218 ? 19.769 12.629 11.902 1.00 45.06 218 THR A CA 1
ATOM 1708 C C . THR A 1 218 ? 19.025 13.323 13.045 1.00 45.06 218 THR A C 1
ATOM 1710 O O . THR A 1 218 ? 19.588 14.207 13.696 1.00 45.06 218 THR A O 1
ATOM 1713 N N . LEU A 1 219 ? 17.803 12.871 13.326 1.00 48.41 219 LEU A N 1
ATOM 1714 C CA . LEU A 1 219 ? 17.162 13.018 14.624 1.00 48.41 219 LEU A CA 1
ATOM 1715 C C . LEU A 1 219 ? 17.994 12.227 15.652 1.00 48.41 219 LEU A C 1
ATOM 1717 O O . LEU A 1 219 ? 17.888 11.007 15.767 1.00 48.41 219 LEU A O 1
ATOM 1721 N N . ASN A 1 220 ? 18.925 12.904 16.319 1.00 53.28 220 ASN A N 1
ATOM 1722 C CA . ASN A 1 220 ? 19.796 12.342 17.349 1.00 53.28 220 ASN A CA 1
ATOM 1723 C C . ASN A 1 220 ? 19.532 13.052 18.693 1.00 53.28 220 ASN A C 1
ATOM 1725 O O . ASN A 1 220 ? 18.701 13.953 18.769 1.00 53.28 220 ASN A O 1
ATOM 1729 N N . GLN A 1 221 ? 20.215 12.661 19.777 1.00 54.16 221 GLN A N 1
ATOM 1730 C CA . GLN A 1 221 ? 20.006 13.274 21.106 1.00 54.16 221 GLN A CA 1
ATOM 1731 C C . GLN A 1 221 ? 20.230 14.801 21.143 1.00 54.16 221 GLN A C 1
ATOM 1733 O O . GLN A 1 221 ? 19.856 15.446 22.116 1.00 54.16 221 GLN A O 1
ATOM 1738 N N . GLN A 1 222 ? 20.864 15.370 20.117 1.00 55.06 222 GLN A N 1
ATOM 1739 C CA . GLN A 1 222 ? 21.171 16.794 19.986 1.00 55.06 222 GLN A CA 1
ATOM 1740 C C . GLN A 1 222 ? 20.167 17.527 19.080 1.00 55.06 222 GLN A C 1
ATOM 1742 O O . GLN A 1 222 ? 20.243 18.749 18.958 1.00 55.06 222 GLN A O 1
ATOM 1747 N N . SER A 1 223 ? 19.237 16.812 18.440 1.00 61.34 223 SER A N 1
ATOM 1748 C CA . SER A 1 223 ? 18.175 17.415 17.635 1.00 61.34 223 SER A CA 1
ATOM 1749 C C . SER A 1 223 ? 17.192 18.186 18.518 1.00 61.34 223 SER A C 1
ATOM 1751 O O . SER A 1 223 ? 16.929 17.772 19.652 1.00 61.34 223 SER A O 1
ATOM 1753 N N . PRO A 1 224 ? 16.637 19.309 18.024 1.00 66.75 224 PRO A N 1
ATOM 1754 C CA . PRO A 1 224 ? 15.631 20.043 18.773 1.00 66.75 224 PRO A CA 1
ATOM 1755 C C . PRO A 1 224 ? 14.396 19.159 19.020 1.00 66.75 224 PRO A C 1
ATOM 1757 O O . PRO A 1 224 ? 14.093 18.294 18.193 1.00 66.75 224 PRO A O 1
ATOM 1760 N N . PRO A 1 225 ? 13.668 19.391 20.128 1.00 73.88 225 PRO A N 1
ATOM 1761 C CA . PRO A 1 225 ? 12.379 18.761 20.373 1.00 73.88 225 PRO A CA 1
ATOM 1762 C C . PRO A 1 225 ? 11.451 18.882 19.165 1.00 73.88 225 PRO A C 1
ATOM 1764 O O . PRO A 1 225 ? 11.317 19.964 18.582 1.00 73.88 225 PRO A O 1
ATOM 1767 N N . LEU A 1 226 ? 10.788 17.785 18.814 1.00 78.00 226 LEU A N 1
ATOM 1768 C CA . LEU A 1 226 ? 9.793 17.784 17.756 1.00 78.00 226 LEU A CA 1
ATOM 1769 C C . LEU A 1 226 ? 8.574 18.626 18.179 1.00 78.00 226 LEU A C 1
ATOM 1771 O O . LEU A 1 226 ? 8.081 18.467 19.299 1.00 78.00 226 LEU A O 1
ATOM 1775 N N . PRO A 1 227 ? 8.050 19.516 17.315 1.00 81.62 227 PRO A N 1
ATOM 1776 C CA . PRO A 1 227 ? 6.830 20.256 17.626 1.00 81.62 227 PRO A CA 1
ATOM 1777 C C . PRO A 1 227 ? 5.630 19.298 17.678 1.00 81.62 227 PRO A C 1
ATOM 1779 O O . PRO A 1 227 ? 5.622 18.317 16.937 1.00 81.62 227 PRO A O 1
ATOM 1782 N N . PRO A 1 228 ? 4.596 19.557 18.494 1.00 86.88 228 PRO A N 1
ATOM 1783 C CA . PRO A 1 228 ? 3.404 18.718 18.493 1.00 86.88 228 PRO A CA 1
ATOM 1784 C C . PRO A 1 228 ? 2.685 18.792 17.139 1.00 86.88 228 PRO A C 1
ATOM 1786 O O . PRO A 1 228 ? 2.627 19.851 16.509 1.00 86.88 228 PRO A O 1
ATOM 1789 N N . THR A 1 229 ? 2.106 17.673 16.712 1.00 91.31 229 THR A N 1
ATOM 1790 C CA . THR A 1 229 ? 1.252 17.585 15.520 1.00 91.31 229 THR A CA 1
ATOM 1791 C C . THR A 1 229 ? -0.181 17.259 15.941 1.00 91.31 229 THR A C 1
ATOM 1793 O O . THR A 1 229 ? -0.386 16.345 16.743 1.00 91.31 229 THR A O 1
ATOM 1796 N N . PRO A 1 230 ? -1.193 18.009 15.472 1.00 95.25 230 PRO A N 1
ATOM 1797 C CA . PRO A 1 230 ? -2.580 17.702 15.794 1.00 95.25 230 PRO A CA 1
ATOM 1798 C C . PRO A 1 230 ? -3.092 16.497 14.978 1.00 95.25 230 PRO A C 1
ATOM 1800 O O . PRO A 1 230 ? -2.568 16.226 13.893 1.00 95.25 230 PRO A O 1
ATOM 1803 N N . PRO A 1 231 ? -4.157 15.813 15.440 1.00 95.69 231 PRO A N 1
ATOM 1804 C CA . PRO A 1 231 ? -4.953 14.951 14.569 1.00 95.69 231 PRO A CA 1
ATOM 1805 C C . PRO A 1 231 ? -5.418 15.712 13.315 1.00 95.69 231 PRO A C 1
ATOM 1807 O O . PRO A 1 231 ? -5.709 16.909 13.387 1.00 95.69 231 PRO A O 1
ATOM 1810 N N . GLN A 1 232 ? -5.513 15.020 12.174 1.00 96.62 232 GLN A N 1
ATOM 1811 C CA . GLN A 1 232 ? -5.950 15.592 10.887 1.00 96.62 232 GLN A CA 1
ATOM 1812 C C . GLN A 1 232 ? -5.158 16.850 10.481 1.00 96.62 232 GLN A C 1
ATOM 1814 O O . GLN A 1 232 ? -5.729 17.812 9.954 1.00 96.62 232 GLN A O 1
ATOM 1819 N N . ASP A 1 233 ? -3.840 16.863 10.719 1.00 96.56 233 ASP A N 1
ATOM 1820 C CA . ASP A 1 233 ? -2.976 17.954 10.262 1.00 96.56 233 ASP A CA 1
ATOM 1821 C C . ASP A 1 233 ? -3.112 18.127 8.733 1.00 96.56 233 ASP A C 1
ATOM 1823 O O . ASP A 1 233 ? -2.778 17.211 7.970 1.00 96.56 233 ASP A O 1
ATOM 1827 N N . PRO A 1 234 ? -3.606 19.286 8.251 1.00 96.88 234 PRO A N 1
ATOM 1828 C CA . PRO A 1 234 ? -3.920 19.487 6.839 1.00 96.88 234 PRO A CA 1
ATOM 1829 C C . PRO A 1 234 ? -2.688 19.410 5.934 1.00 96.88 234 PRO A C 1
ATOM 1831 O O . PRO A 1 234 ? -2.836 19.176 4.735 1.00 96.88 234 PRO A O 1
ATOM 1834 N N . ARG A 1 235 ? -1.472 19.564 6.480 1.00 96.94 235 ARG A N 1
ATOM 1835 C CA . ARG A 1 235 ? -0.230 19.445 5.705 1.00 96.94 235 ARG A CA 1
ATOM 1836 C C . ARG A 1 235 ? -0.100 18.068 5.062 1.00 96.94 235 ARG A C 1
ATOM 1838 O O . ARG A 1 235 ? 0.336 17.985 3.918 1.00 96.94 235 ARG A O 1
ATOM 1845 N N . TYR A 1 236 ? -0.516 17.011 5.758 1.00 98.44 236 TYR A N 1
ATOM 1846 C CA . TYR A 1 236 ? -0.475 15.654 5.220 1.00 98.44 236 TYR A CA 1
ATOM 1847 C C . TYR A 1 236 ? -1.433 15.487 4.028 1.00 98.44 236 TYR A C 1
ATOM 1849 O O . TYR A 1 236 ? -1.040 14.959 2.990 1.00 98.44 236 TYR A O 1
ATOM 1857 N N . LEU A 1 237 ? -2.658 16.019 4.112 1.00 98.62 237 LEU A N 1
ATOM 1858 C CA . LEU A 1 237 ? -3.602 15.962 2.991 1.00 98.62 237 LEU A CA 1
ATOM 1859 C C . LEU A 1 237 ? -3.099 16.752 1.774 1.00 98.62 237 LEU A C 1
ATOM 1861 O O . LEU A 1 237 ? -3.134 16.235 0.658 1.00 98.62 237 LEU A O 1
ATOM 1865 N N . THR A 1 238 ? -2.586 17.969 1.982 1.00 98.56 238 THR A N 1
ATOM 1866 C CA . THR A 1 238 ? -2.015 18.787 0.899 1.00 98.56 238 THR A CA 1
ATOM 1867 C C . THR A 1 238 ? -0.911 18.033 0.161 1.00 98.56 238 THR A C 1
ATOM 1869 O O . THR A 1 238 ? -0.939 17.949 -1.064 1.00 98.56 238 THR A O 1
ATOM 1872 N N . ARG A 1 239 ? 0.013 17.407 0.900 1.00 98.25 239 ARG A N 1
ATOM 1873 C CA . ARG A 1 239 ? 1.106 16.606 0.330 1.00 98.25 239 ARG A CA 1
ATOM 1874 C C . ARG A 1 239 ? 0.605 15.433 -0.502 1.00 98.25 239 ARG A C 1
ATOM 1876 O O . ARG A 1 239 ? 1.093 15.220 -1.608 1.00 98.25 239 ARG A O 1
ATOM 1883 N N . ALA A 1 240 ? -0.371 14.684 0.011 1.00 98.81 240 ALA A N 1
ATOM 1884 C CA . ALA A 1 240 ? -0.927 13.536 -0.700 1.00 98.81 240 ALA A CA 1
ATOM 1885 C C . ALA A 1 240 ? -1.605 13.952 -2.019 1.00 98.81 240 ALA A C 1
ATOM 1887 O O . ALA A 1 240 ? -1.401 13.302 -3.043 1.00 98.81 240 ALA A O 1
ATOM 1888 N N . VAL A 1 241 ? -2.361 15.057 -2.012 1.00 98.88 241 VAL A N 1
ATOM 1889 C CA . VAL A 1 241 ? -3.009 15.607 -3.216 1.00 98.88 241 VAL A CA 1
ATOM 1890 C C . VAL A 1 241 ? -1.973 16.105 -4.228 1.00 98.88 241 VAL A C 1
ATOM 1892 O O . VAL A 1 241 ? -2.069 15.779 -5.410 1.00 98.88 241 VAL A O 1
ATOM 1895 N N . GLU A 1 242 ? -0.964 16.861 -3.788 1.00 98.31 242 GLU A N 1
ATOM 1896 C CA . GLU A 1 242 ? 0.113 17.350 -4.661 1.00 98.31 242 GLU A CA 1
ATOM 1897 C C . GLU A 1 242 ? 0.887 16.197 -5.311 1.00 98.31 242 GLU A C 1
ATOM 1899 O O . GLU A 1 242 ? 1.098 16.198 -6.526 1.00 98.31 242 GLU A O 1
ATOM 1904 N N . ALA A 1 243 ? 1.253 15.181 -4.527 1.00 98.38 243 ALA A N 1
ATOM 1905 C CA . ALA A 1 243 ? 1.966 14.014 -5.029 1.00 98.38 243 ALA A CA 1
ATOM 1906 C C . ALA A 1 243 ? 1.109 13.170 -5.986 1.00 98.38 243 ALA A C 1
ATOM 1908 O O . ALA A 1 243 ? 1.627 12.680 -6.989 1.00 98.38 243 ALA A O 1
ATOM 1909 N N . PHE A 1 244 ? -0.201 13.038 -5.741 1.00 98.75 244 PHE A N 1
ATOM 1910 C CA . PHE A 1 244 ? -1.100 12.355 -6.675 1.00 98.75 244 PHE A CA 1
ATOM 1911 C C . PHE A 1 244 ? -1.246 13.110 -8.002 1.00 98.75 244 PHE A C 1
ATOM 1913 O O . PHE A 1 244 ? -1.210 12.501 -9.074 1.00 98.75 244 PHE A O 1
ATOM 1920 N N . ASN A 1 245 ? -1.376 14.438 -7.951 1.00 98.31 245 ASN A N 1
ATOM 1921 C CA . ASN A 1 245 ? -1.416 15.260 -9.161 1.00 98.31 245 ASN A CA 1
ATOM 1922 C C . ASN A 1 245 ? -0.123 15.095 -9.971 1.00 98.31 245 ASN A C 1
ATOM 1924 O O . ASN A 1 245 ? -0.167 14.941 -11.192 1.00 98.31 245 ASN A O 1
ATOM 1928 N N . TRP A 1 246 ? 1.025 15.063 -9.290 1.00 97.56 246 TRP A N 1
ATOM 1929 C CA . TRP A 1 246 ? 2.311 14.814 -9.930 1.00 97.56 246 TRP A CA 1
ATOM 1930 C C . TRP A 1 246 ? 2.374 13.419 -10.570 1.00 97.56 246 TRP A C 1
ATOM 1932 O O . TRP A 1 246 ? 2.604 13.319 -11.777 1.00 97.56 246 TRP A O 1
ATOM 1942 N N . ILE A 1 247 ? 2.097 12.350 -9.811 1.00 97.25 247 ILE A N 1
ATOM 1943 C CA . ILE A 1 247 ? 2.265 10.969 -10.297 1.00 97.25 247 ILE A CA 1
ATOM 1944 C C . ILE A 1 247 ? 1.347 10.659 -11.488 1.00 97.25 247 ILE A C 1
ATOM 1946 O O . ILE A 1 247 ? 1.729 9.916 -12.389 1.00 97.25 247 ILE A O 1
ATOM 1950 N N . SER A 1 248 ? 0.168 11.287 -11.525 1.00 96.62 248 SER A N 1
ATOM 1951 C CA . SER A 1 248 ? -0.811 11.150 -12.611 1.00 96.62 248 SER A CA 1
ATOM 1952 C C . SER A 1 248 ? -0.435 11.922 -13.879 1.00 96.62 248 SER A C 1
ATOM 1954 O O . SER A 1 248 ? -1.044 11.711 -14.923 1.00 96.62 248 SER A O 1
ATOM 1956 N N . SER A 1 249 ? 0.535 12.838 -13.806 1.00 95.25 249 SER A N 1
ATOM 1957 C CA . SER A 1 249 ? 0.898 13.734 -14.916 1.00 95.25 249 SER A CA 1
ATOM 1958 C C . SER A 1 249 ? 2.295 13.477 -15.482 1.00 95.25 249 SER A C 1
ATOM 1960 O O . SER A 1 249 ? 2.550 13.795 -16.640 1.00 95.25 249 SER A O 1
ATOM 1962 N N . VAL A 1 250 ? 3.190 12.872 -14.697 1.00 95.50 250 VAL A N 1
ATOM 1963 C CA . VAL A 1 250 ? 4.607 12.705 -15.058 1.00 95.50 250 VAL A CA 1
ATOM 1964 C C . VAL A 1 250 ? 4.871 11.598 -16.094 1.00 95.50 250 VAL A C 1
ATOM 1966 O O . VAL A 1 250 ? 5.979 11.488 -16.605 1.00 95.50 250 VAL A O 1
ATOM 1969 N N . GLY A 1 251 ? 3.872 10.774 -16.433 1.00 94.94 251 GLY A N 1
ATOM 1970 C CA . GLY A 1 251 ? 4.013 9.724 -17.455 1.00 94.94 251 GLY A CA 1
ATOM 1971 C C . GLY A 1 251 ? 4.579 8.387 -16.953 1.00 94.94 251 GLY A C 1
ATOM 1972 O O . GLY A 1 251 ? 5.143 7.633 -17.749 1.00 94.94 251 GLY A O 1
ATOM 1973 N N . LEU A 1 252 ? 4.421 8.082 -15.656 1.00 95.19 252 LEU A N 1
ATOM 1974 C CA . LEU A 1 252 ? 4.774 6.779 -15.058 1.00 95.19 252 LEU A CA 1
ATOM 1975 C C . LEU A 1 252 ? 3.842 5.631 -15.482 1.00 95.19 252 LEU A C 1
ATOM 1977 O O . LEU A 1 252 ? 4.183 4.469 -15.283 1.00 95.19 252 LEU A O 1
ATOM 1981 N N . GLN A 1 253 ? 2.662 5.920 -16.035 1.00 95.62 253 GLN A N 1
ATOM 1982 C CA . GLN A 1 253 ? 1.792 4.888 -16.597 1.00 95.62 253 GLN A CA 1
ATOM 1983 C C . GLN A 1 253 ? 2.118 4.670 -18.078 1.00 95.62 253 GLN A C 1
ATOM 1985 O O . GLN A 1 253 ? 2.305 5.625 -18.832 1.00 95.62 253 GLN A O 1
ATOM 1990 N N . ASN A 1 254 ? 2.173 3.408 -18.499 1.00 94.56 254 ASN A N 1
ATOM 1991 C CA . ASN A 1 254 ? 2.249 3.055 -19.914 1.00 94.56 254 ASN A CA 1
ATOM 1992 C C . ASN A 1 254 ? 0.874 3.183 -20.598 1.00 94.56 254 ASN A C 1
ATOM 1994 O O . ASN A 1 254 ? -0.145 3.428 -19.951 1.00 94.56 254 ASN A O 1
ATOM 1998 N N . ASP A 1 255 ? 0.823 2.934 -21.906 1.00 94.44 255 ASP A N 1
ATOM 1999 C CA . ASP A 1 255 ? -0.398 3.069 -22.718 1.00 94.44 255 ASP A CA 1
ATOM 2000 C C . ASP A 1 255 ? -1.530 2.100 -22.320 1.00 94.44 255 ASP A C 1
ATOM 2002 O O . ASP A 1 255 ? -2.666 2.243 -22.771 1.00 94.44 255 ASP A O 1
ATOM 2006 N N . ARG A 1 256 ? -1.240 1.109 -21.465 1.00 95.06 256 ARG A N 1
ATOM 2007 C CA . ARG A 1 256 ? -2.228 0.182 -20.889 1.00 95.06 256 ARG A CA 1
ATOM 2008 C C . ARG A 1 256 ? -2.748 0.642 -19.525 1.00 95.06 256 ARG A C 1
ATOM 2010 O O . ARG A 1 256 ? -3.537 -0.073 -18.918 1.00 95.06 256 ARG A O 1
ATOM 2017 N N . GLY A 1 257 ? -2.307 1.800 -19.032 1.00 96.00 257 GLY A N 1
ATOM 2018 C CA . GLY A 1 257 ? -2.664 2.327 -17.715 1.00 96.00 257 GLY A CA 1
ATOM 2019 C C . GLY A 1 257 ? -1.924 1.664 -16.548 1.00 96.00 257 GLY A C 1
ATOM 2020 O O . GLY A 1 257 ? -2.313 1.866 -15.401 1.00 96.00 257 GLY A O 1
ATOM 2021 N N . LEU A 1 258 ? -0.869 0.885 -16.808 1.00 98.00 258 LEU A N 1
ATOM 2022 C CA . LEU A 1 258 ? -0.074 0.221 -15.768 1.00 98.00 258 LEU A CA 1
ATOM 2023 C C . LEU A 1 258 ? 1.127 1.082 -15.387 1.00 98.00 258 LEU A C 1
ATOM 2025 O O . LEU A 1 258 ? 1.792 1.629 -16.267 1.00 98.00 258 LEU A O 1
ATOM 2029 N N . PHE A 1 259 ? 1.431 1.155 -14.095 1.00 98.25 259 PHE A N 1
ATOM 2030 C CA . PHE A 1 259 ? 2.617 1.828 -13.582 1.00 98.25 259 PHE A CA 1
ATOM 2031 C C . PHE A 1 259 ? 3.884 1.064 -13.949 1.00 98.25 259 PHE A C 1
ATOM 2033 O O . PHE A 1 259 ? 4.033 -0.115 -13.618 1.00 98.25 259 PHE A O 1
ATOM 2040 N N . THR A 1 260 ? 4.805 1.765 -14.598 1.00 96.50 260 THR A N 1
ATOM 2041 C CA . THR A 1 260 ? 6.164 1.299 -14.856 1.00 96.50 260 THR A CA 1
ATOM 2042 C C . THR A 1 260 ? 7.038 1.480 -13.614 1.00 96.50 260 THR A C 1
ATOM 2044 O O . THR A 1 260 ? 6.575 1.998 -12.595 1.00 96.50 260 THR A O 1
ATOM 2047 N N . ASP A 1 261 ? 8.298 1.051 -13.646 1.00 95.56 261 ASP A N 1
ATOM 2048 C CA . ASP A 1 261 ? 9.136 1.071 -12.446 1.00 95.56 261 ASP A CA 1
ATOM 2049 C C . ASP A 1 261 ? 9.558 2.488 -12.050 1.00 95.56 261 ASP A C 1
ATOM 2051 O O . ASP A 1 261 ? 9.418 2.864 -10.888 1.00 95.56 261 ASP A O 1
ATOM 2055 N N . GLY A 1 262 ? 10.012 3.309 -12.997 1.00 94.88 262 GLY A N 1
ATOM 2056 C CA . GLY A 1 262 ? 10.478 4.655 -12.674 1.00 94.88 262 GLY A CA 1
ATOM 2057 C C . GLY A 1 262 ? 11.162 5.393 -13.810 1.00 94.88 262 GLY A C 1
ATOM 2058 O O . GLY A 1 262 ? 11.119 4.962 -14.962 1.00 94.88 262 GLY A O 1
ATOM 2059 N N . PHE A 1 263 ? 11.807 6.501 -13.450 1.00 92.44 263 PHE A N 1
ATOM 2060 C CA . PHE A 1 263 ? 12.600 7.341 -14.341 1.00 92.44 263 PHE A CA 1
ATOM 2061 C C . PHE A 1 263 ? 14.010 7.569 -13.812 1.00 92.44 263 PHE A C 1
ATOM 2063 O O . PHE A 1 263 ? 14.172 8.009 -12.669 1.00 92.44 263 PHE A O 1
ATOM 2070 N N . HIS A 1 264 ? 15.001 7.379 -14.679 1.00 90.81 264 HIS A N 1
ATOM 2071 C CA . HIS A 1 264 ? 16.262 8.109 -14.592 1.00 90.81 264 HIS A CA 1
ATOM 2072 C C . HIS A 1 264 ? 16.152 9.464 -15.314 1.00 90.81 264 HIS A C 1
ATOM 2074 O O . HIS A 1 264 ? 15.134 9.785 -15.934 1.00 90.81 264 HIS A O 1
ATOM 2080 N N . ILE A 1 265 ? 17.187 10.288 -15.151 1.00 91.50 265 ILE A N 1
ATOM 2081 C CA . ILE A 1 265 ? 17.269 11.648 -15.683 1.00 91.50 265 ILE A CA 1
ATOM 2082 C C . ILE A 1 265 ? 18.468 11.684 -16.630 1.00 91.50 265 ILE A C 1
ATOM 2084 O O . ILE A 1 265 ? 19.610 11.628 -16.164 1.00 91.50 265 ILE A O 1
ATOM 2088 N N . SER A 1 266 ? 18.209 11.762 -17.939 1.00 90.25 266 SER A N 1
ATOM 2089 C CA . SER A 1 266 ? 19.231 11.567 -18.983 1.00 90.25 266 SER A CA 1
ATOM 2090 C C . SER A 1 266 ? 20.390 12.566 -18.916 1.00 90.25 266 SER A C 1
ATOM 2092 O O . SER A 1 266 ? 21.529 12.249 -19.262 1.00 90.25 266 SER A O 1
ATOM 2094 N N . ASP A 1 267 ? 20.113 13.787 -18.454 1.00 91.19 267 ASP A N 1
ATOM 2095 C CA . ASP A 1 267 ? 21.053 14.906 -18.416 1.00 91.19 267 ASP A CA 1
ATOM 2096 C C . ASP A 1 267 ? 21.540 15.247 -16.999 1.00 91.19 267 ASP A C 1
ATOM 2098 O O . ASP A 1 267 ? 21.983 16.373 -16.748 1.00 91.19 267 ASP A O 1
ATOM 2102 N N . TRP A 1 268 ? 21.449 14.294 -16.066 1.00 90.50 268 TRP A N 1
ATOM 2103 C CA . TRP A 1 268 ? 21.928 14.478 -14.700 1.00 90.50 268 TRP A CA 1
ATOM 2104 C C . TRP A 1 268 ? 23.454 14.639 -14.636 1.00 90.50 268 TRP A C 1
ATOM 2106 O O . TRP A 1 268 ? 24.216 13.771 -15.065 1.00 90.50 268 TRP A O 1
ATOM 2116 N N . ASP A 1 269 ? 23.901 15.732 -14.022 1.00 87.88 269 ASP A N 1
ATOM 2117 C CA . ASP A 1 269 ? 25.299 16.005 -13.704 1.00 87.88 269 ASP A CA 1
ATOM 2118 C C . ASP A 1 269 ? 25.555 15.713 -12.218 1.00 87.88 269 ASP A C 1
ATOM 2120 O O . ASP A 1 269 ? 25.073 16.417 -11.327 1.00 87.88 269 ASP A O 1
ATOM 2124 N N . ASP A 1 270 ? 26.343 14.670 -11.950 1.00 81.19 270 ASP A N 1
ATOM 2125 C CA . ASP A 1 270 ? 26.664 14.218 -10.593 1.00 81.19 270 ASP A CA 1
ATOM 2126 C C . ASP A 1 270 ? 27.589 15.184 -9.835 1.00 81.19 270 ASP A C 1
ATOM 2128 O O . ASP A 1 270 ? 27.459 15.363 -8.623 1.00 81.19 270 ASP A O 1
ATOM 2132 N N . ALA A 1 271 ? 28.485 15.878 -10.545 1.00 84.38 271 ALA A N 1
ATOM 2133 C CA . ALA A 1 271 ? 29.422 16.815 -9.932 1.00 84.38 271 ALA A CA 1
ATOM 2134 C C . ALA A 1 271 ? 28.703 18.063 -9.404 1.00 84.38 271 ALA A C 1
ATOM 2136 O O . ALA A 1 271 ? 29.059 18.596 -8.351 1.00 84.38 271 ALA A O 1
ATOM 2137 N N . THR A 1 272 ? 27.683 18.523 -10.128 1.00 85.88 272 THR A N 1
ATOM 2138 C CA . THR A 1 272 ? 26.874 19.688 -9.740 1.00 85.88 272 THR A CA 1
ATOM 2139 C C . THR A 1 272 ? 25.579 19.314 -9.019 1.00 85.88 272 THR A C 1
ATOM 2141 O O . THR A 1 272 ? 24.916 20.198 -8.476 1.00 85.88 272 THR A O 1
ATOM 2144 N N . ARG A 1 273 ? 25.228 18.020 -8.990 1.00 84.00 273 ARG A N 1
ATOM 2145 C CA . ARG A 1 273 ? 23.941 17.483 -8.523 1.00 84.00 273 ARG A CA 1
ATOM 2146 C C . ARG A 1 273 ? 22.752 18.231 -9.132 1.00 84.00 273 ARG A C 1
ATOM 2148 O O . ARG A 1 273 ? 21.855 18.673 -8.411 1.00 84.00 273 ARG A O 1
ATOM 2155 N N . SER A 1 274 ? 22.771 18.410 -10.452 1.00 87.69 274 SER A N 1
ATOM 2156 C CA . SER A 1 274 ? 21.748 19.169 -11.175 1.00 87.69 274 SER A CA 1
ATOM 2157 C C . SER A 1 274 ? 21.407 18.556 -12.534 1.00 87.69 274 SER A C 1
ATOM 2159 O O . SER A 1 274 ? 22.179 17.786 -13.093 1.00 87.69 274 SER A O 1
ATOM 2161 N N . SER A 1 275 ? 20.232 18.900 -13.061 1.00 90.94 275 SER A N 1
ATOM 2162 C CA . SER A 1 275 ? 19.793 18.585 -14.424 1.00 90.94 275 SER A CA 1
ATOM 2163 C C . SER A 1 275 ? 19.500 19.895 -15.150 1.00 90.94 275 SER A C 1
ATOM 2165 O O . SER A 1 275 ? 18.961 20.840 -14.563 1.00 90.94 275 SER A O 1
ATOM 2167 N N . ARG A 1 276 ? 19.868 19.978 -16.431 1.00 90.06 276 ARG A N 1
ATOM 2168 C CA . ARG A 1 276 ? 19.667 21.191 -17.232 1.00 90.06 276 ARG A CA 1
ATOM 2169 C C . ARG A 1 276 ? 18.195 21.373 -17.589 1.00 90.06 276 ARG A C 1
ATOM 2171 O O . ARG A 1 276 ? 17.711 22.505 -17.589 1.00 90.06 276 ARG A O 1
ATOM 2178 N N . HIS A 1 277 ? 17.506 20.283 -17.912 1.00 90.81 277 HIS A N 1
ATOM 2179 C CA . HIS A 1 277 ? 16.109 20.310 -18.343 1.00 90.81 277 HIS A CA 1
ATOM 2180 C C . HIS A 1 277 ? 15.129 20.031 -17.199 1.00 90.81 277 HIS A C 1
ATOM 2182 O O . HIS A 1 277 ? 13.966 20.414 -17.297 1.00 90.81 277 HIS A O 1
ATOM 2188 N N . ASN A 1 278 ? 15.595 19.435 -16.098 1.00 90.38 278 ASN A N 1
ATOM 2189 C CA . ASN A 1 278 ? 14.776 18.987 -14.972 1.00 90.38 278 ASN A CA 1
ATOM 2190 C C . ASN A 1 278 ? 13.618 18.071 -15.405 1.00 90.38 278 ASN A C 1
ATOM 2192 O O . ASN A 1 278 ? 12.522 18.150 -14.850 1.00 90.38 278 ASN A O 1
ATOM 2196 N N . THR A 1 279 ? 13.851 17.209 -16.393 1.00 89.50 279 THR A N 1
ATOM 2197 C CA . THR A 1 279 ? 12.847 16.304 -16.966 1.00 89.50 279 THR A CA 1
ATOM 2198 C C . THR A 1 279 ? 13.083 14.861 -16.537 1.00 89.50 279 THR A C 1
ATOM 2200 O O . THR A 1 279 ? 14.219 14.411 -16.465 1.00 89.50 279 THR A O 1
ATOM 2203 N N . CYS A 1 280 ? 11.997 14.134 -16.274 1.00 90.69 280 CYS A N 1
ATOM 2204 C CA . CYS A 1 280 ? 12.015 12.681 -16.122 1.00 90.69 280 CYS A CA 1
ATOM 2205 C C . CYS A 1 280 ? 11.779 12.073 -17.508 1.00 90.69 280 CYS A C 1
ATOM 2207 O O . CYS A 1 280 ? 10.667 12.160 -18.026 1.00 90.69 280 CYS A O 1
ATOM 2209 N N . ASP A 1 281 ? 12.828 11.545 -18.135 1.00 89.81 281 ASP A N 1
ATOM 2210 C CA . ASP A 1 281 ? 12.835 11.213 -19.566 1.00 89.81 281 ASP A CA 1
ATOM 2211 C C . ASP A 1 281 ? 13.374 9.813 -19.897 1.00 89.81 281 ASP A C 1
ATOM 2213 O O . ASP A 1 281 ? 13.072 9.289 -20.969 1.00 89.81 281 ASP A O 1
ATOM 2217 N N . GLU A 1 282 ? 14.076 9.154 -18.972 1.00 91.56 282 GLU A N 1
ATOM 2218 C CA . GLU A 1 282 ? 14.526 7.767 -19.135 1.00 91.56 282 GLU A C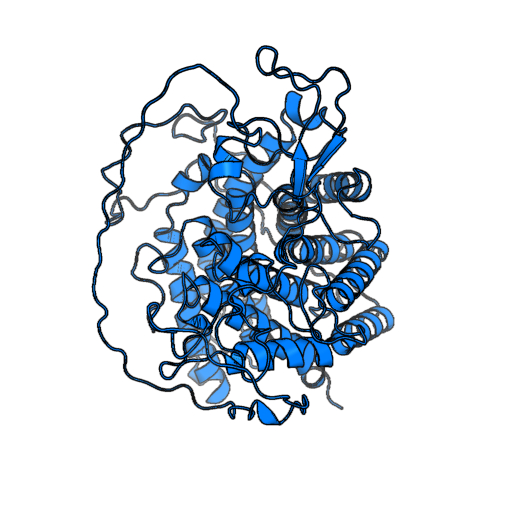A 1
ATOM 2219 C C . GLU A 1 282 ? 13.633 6.808 -18.349 1.00 91.56 282 GLU A C 1
ATOM 2221 O O . GLU A 1 282 ? 13.965 6.375 -17.242 1.00 91.56 282 GLU A O 1
ATOM 2226 N N . ARG A 1 283 ? 12.458 6.498 -18.911 1.00 92.81 283 ARG A N 1
ATOM 2227 C CA . ARG A 1 283 ? 11.504 5.578 -18.282 1.00 92.81 283 ARG A CA 1
ATOM 2228 C C . ARG A 1 283 ? 11.995 4.135 -18.354 1.00 92.81 283 ARG A C 1
ATOM 2230 O O . ARG A 1 283 ? 12.319 3.646 -19.432 1.00 92.81 283 ARG A O 1
ATOM 2237 N N . ASN A 1 284 ? 11.951 3.437 -17.224 1.00 92.44 284 ASN A N 1
ATOM 2238 C CA . ASN A 1 284 ? 12.063 1.985 -17.165 1.00 92.44 284 ASN A CA 1
ATOM 2239 C C . ASN A 1 284 ? 10.661 1.372 -17.211 1.00 92.44 284 ASN A C 1
ATOM 2241 O O . ASN A 1 284 ? 9.912 1.487 -16.239 1.00 92.44 284 ASN A O 1
ATOM 2245 N N . ASP A 1 285 ? 10.319 0.714 -18.322 1.00 91.88 285 ASP A N 1
ATOM 2246 C CA . ASP A 1 285 ? 8.987 0.143 -18.572 1.00 91.88 285 ASP A CA 1
ATOM 2247 C C . ASP A 1 285 ? 8.710 -1.171 -17.806 1.00 91.88 285 ASP A C 1
ATOM 2249 O O . ASP A 1 285 ? 7.647 -1.773 -17.992 1.00 91.88 285 ASP A O 1
ATOM 2253 N N . MET A 1 286 ? 9.627 -1.622 -16.935 1.00 91.44 286 MET A N 1
ATOM 2254 C CA . MET A 1 286 ? 9.404 -2.802 -16.093 1.00 91.44 286 MET A CA 1
ATOM 2255 C C . MET A 1 286 ? 8.117 -2.681 -15.284 1.00 91.44 286 MET A C 1
ATOM 2257 O O . MET A 1 286 ? 7.826 -1.648 -14.679 1.00 91.44 286 MET A O 1
ATOM 2261 N N . LEU A 1 287 ? 7.366 -3.777 -15.257 1.00 94.00 287 LEU A N 1
ATOM 2262 C CA . LEU A 1 287 ? 6.138 -3.900 -14.495 1.00 94.00 287 LEU A CA 1
ATOM 2263 C C . LEU A 1 287 ? 6.373 -4.830 -13.315 1.00 94.00 287 LEU A C 1
ATOM 2265 O O . LEU A 1 287 ? 6.945 -5.905 -13.466 1.00 94.00 287 LEU A O 1
ATOM 2269 N N . TYR A 1 288 ? 5.862 -4.415 -12.166 1.00 96.88 288 TYR A N 1
ATOM 2270 C CA . TYR A 1 288 ? 5.803 -5.222 -10.957 1.00 96.88 288 TYR A CA 1
ATOM 2271 C C . TYR A 1 288 ? 4.404 -5.101 -10.368 1.00 96.88 288 TYR A C 1
ATOM 2273 O O . TYR A 1 288 ? 3.784 -4.030 -10.449 1.00 96.88 288 TYR A O 1
ATOM 2281 N N . THR A 1 289 ? 3.903 -6.168 -9.750 1.00 98.00 289 THR A N 1
ATOM 2282 C CA . THR A 1 289 ? 2.512 -6.198 -9.269 1.00 98.00 289 THR A CA 1
ATOM 2283 C C . THR A 1 289 ? 2.265 -5.182 -8.149 1.00 98.00 289 THR A C 1
ATOM 2285 O O . THR A 1 289 ? 1.253 -4.481 -8.164 1.00 98.00 289 THR A O 1
ATOM 2288 N N . TYR A 1 290 ? 3.225 -4.995 -7.238 1.00 97.56 290 TYR A N 1
ATOM 2289 C CA . TYR A 1 290 ? 3.114 -4.030 -6.136 1.00 97.56 290 TYR A CA 1
ATOM 2290 C C . TYR A 1 290 ? 2.983 -2.565 -6.591 1.00 97.56 290 TYR A C 1
ATOM 2292 O O . TYR A 1 290 ? 2.196 -1.827 -5.998 1.00 97.56 290 TYR A O 1
ATOM 2300 N N . ASN A 1 291 ? 3.636 -2.166 -7.693 1.00 98.38 291 ASN A N 1
ATOM 2301 C CA . ASN A 1 291 ? 3.502 -0.830 -8.296 1.00 98.38 291 ASN A CA 1
ATOM 2302 C C . ASN A 1 291 ? 2.078 -0.566 -8.817 1.00 98.38 291 ASN A C 1
ATOM 2304 O O . ASN A 1 291 ? 1.737 0.569 -9.131 1.00 98.38 291 ASN A O 1
ATOM 2308 N N . GLN A 1 292 ? 1.235 -1.594 -8.925 1.00 98.56 292 GLN A N 1
ATOM 2309 C CA . GLN A 1 292 ? -0.173 -1.439 -9.296 1.00 98.56 292 GLN A CA 1
ATOM 2310 C C . GLN A 1 292 ? -1.091 -1.416 -8.070 1.00 98.56 292 GLN A C 1
ATOM 2312 O O . GLN A 1 292 ? -2.250 -1.027 -8.168 1.00 98.56 292 GLN A O 1
ATOM 2317 N N . GLY A 1 293 ? -0.578 -1.859 -6.920 1.00 98.25 293 GLY A N 1
ATOM 2318 C CA . GLY A 1 293 ? -1.325 -2.012 -5.683 1.00 98.25 293 GLY A CA 1
ATOM 2319 C C . GLY A 1 293 ? -1.272 -0.776 -4.804 1.00 98.25 293 GLY A C 1
ATOM 2320 O O . GLY A 1 293 ? -2.317 -0.249 -4.449 1.00 98.25 293 GLY A O 1
ATOM 2321 N N . VAL A 1 294 ? -0.073 -0.293 -4.457 1.00 98.50 294 VAL A N 1
ATOM 2322 C CA . VAL A 1 294 ? 0.123 0.711 -3.385 1.00 98.50 294 VAL A CA 1
ATOM 2323 C C . VAL A 1 294 ? -0.749 1.949 -3.558 1.00 98.50 294 VAL A C 1
ATOM 2325 O O . VAL A 1 294 ? -1.360 2.438 -2.607 1.00 98.50 294 VAL A O 1
ATOM 2328 N N . ILE A 1 295 ? -0.855 2.438 -4.792 1.00 98.69 295 ILE A N 1
ATOM 2329 C CA . ILE A 1 295 ? -1.659 3.615 -5.113 1.00 98.69 295 ILE A CA 1
ATOM 2330 C C . ILE A 1 295 ? -3.153 3.435 -4.802 1.00 98.69 295 ILE A C 1
ATOM 2332 O O . ILE A 1 295 ? -3.821 4.429 -4.530 1.00 98.69 295 ILE A O 1
ATOM 2336 N N . LEU A 1 296 ? -3.679 2.202 -4.794 1.00 98.94 296 LEU A N 1
ATOM 2337 C CA . LEU A 1 296 ? -5.094 1.905 -4.557 1.00 98.94 296 LEU A CA 1
ATOM 2338 C C . LEU A 1 296 ? -5.541 2.352 -3.159 1.00 98.94 296 LEU A C 1
ATOM 2340 O O . LEU A 1 296 ? -6.542 3.061 -3.039 1.00 98.94 296 LEU A O 1
ATOM 2344 N N . SER A 1 297 ? -4.779 2.043 -2.103 1.00 98.50 297 SER A N 1
ATOM 2345 C CA . SER A 1 297 ? -5.120 2.545 -0.761 1.00 98.50 297 SER A CA 1
ATOM 2346 C C . SER A 1 297 ? -4.938 4.064 -0.659 1.00 98.50 297 SER A C 1
ATOM 2348 O O . SER A 1 297 ? -5.722 4.737 0.013 1.00 98.50 297 SER A O 1
ATOM 2350 N N . GLY A 1 298 ? -3.970 4.630 -1.390 1.00 98.75 298 GLY A N 1
ATOM 2351 C CA . GLY A 1 298 ? -3.772 6.075 -1.500 1.00 98.75 298 GLY A CA 1
ATOM 2352 C C . GLY A 1 298 ? -4.983 6.798 -2.096 1.00 98.75 298 GLY A C 1
ATOM 2353 O O . GLY A 1 298 ? -5.506 7.731 -1.489 1.00 98.75 298 GLY A O 1
ATOM 2354 N N . VAL A 1 299 ? -5.489 6.351 -3.250 1.00 98.88 299 VAL A N 1
ATOM 2355 C CA . VAL A 1 299 ? -6.661 6.974 -3.891 1.00 98.88 299 VAL A CA 1
ATOM 2356 C C . VAL A 1 299 ? -7.948 6.721 -3.110 1.00 98.88 299 VAL A C 1
ATOM 2358 O O . VAL A 1 299 ? -8.790 7.615 -3.013 1.00 98.88 299 VAL A O 1
ATOM 2361 N N . ARG A 1 300 ? -8.084 5.558 -2.462 1.00 98.69 300 ARG A N 1
ATOM 2362 C CA . ARG A 1 300 ? -9.201 5.295 -1.547 1.00 98.69 300 ARG A CA 1
ATOM 2363 C C . ARG A 1 300 ? -9.203 6.262 -0.363 1.00 98.69 300 ARG A C 1
ATOM 2365 O O . ARG A 1 300 ? -10.268 6.760 0.011 1.00 98.69 300 ARG A O 1
ATOM 2372 N N . GLY A 1 301 ? -8.032 6.547 0.205 1.00 98.56 301 GLY A N 1
ATOM 2373 C CA . GLY A 1 301 ? -7.870 7.543 1.261 1.00 98.56 301 GLY A CA 1
ATOM 2374 C C . GLY A 1 301 ? -8.137 8.968 0.771 1.00 98.56 301 GLY A C 1
ATOM 2375 O O . GLY A 1 301 ? -8.806 9.738 1.455 1.00 98.56 301 GLY A O 1
ATOM 2376 N N . LEU A 1 302 ? -7.672 9.326 -0.431 1.00 98.88 302 LEU A N 1
ATOM 2377 C CA . LEU A 1 302 ? -7.893 10.658 -1.002 1.00 98.88 302 LEU A CA 1
ATOM 2378 C C . LEU A 1 302 ? -9.374 10.924 -1.278 1.00 98.88 302 LEU A C 1
ATOM 2380 O O . LEU A 1 302 ? -9.844 12.033 -1.024 1.00 98.88 302 LEU A O 1
ATOM 2384 N N . TRP A 1 303 ? -10.129 9.919 -1.730 1.00 98.81 303 TRP A N 1
ATOM 2385 C CA . TRP A 1 303 ? -11.586 10.021 -1.806 1.00 98.81 303 TRP A CA 1
ATOM 2386 C C . TRP A 1 303 ? -12.195 10.305 -0.425 1.00 98.81 303 TRP A C 1
ATOM 2388 O O . TRP A 1 303 ? -12.955 11.258 -0.292 1.00 98.81 303 TRP A O 1
ATOM 2398 N N . GLU A 1 304 ? -11.813 9.567 0.621 1.00 98.50 304 GLU A N 1
ATOM 2399 C CA . GLU A 1 304 ? -12.364 9.772 1.974 1.00 98.50 304 GLU A CA 1
ATOM 2400 C C . GLU A 1 304 ? -11.999 11.144 2.551 1.00 98.50 304 GLU A C 1
ATOM 2402 O O . GLU A 1 304 ? -12.786 11.758 3.264 1.00 98.50 304 GLU A O 1
ATOM 2407 N N . ALA A 1 305 ? -10.820 11.666 2.219 1.00 98.38 305 ALA A N 1
ATOM 2408 C CA . ALA A 1 305 ? -10.364 12.963 2.698 1.00 98.38 305 ALA A CA 1
ATOM 2409 C C . ALA A 1 305 ? -10.953 14.159 1.925 1.00 98.38 305 ALA A C 1
ATOM 2411 O O . ALA A 1 305 ? -10.923 15.279 2.429 1.00 98.38 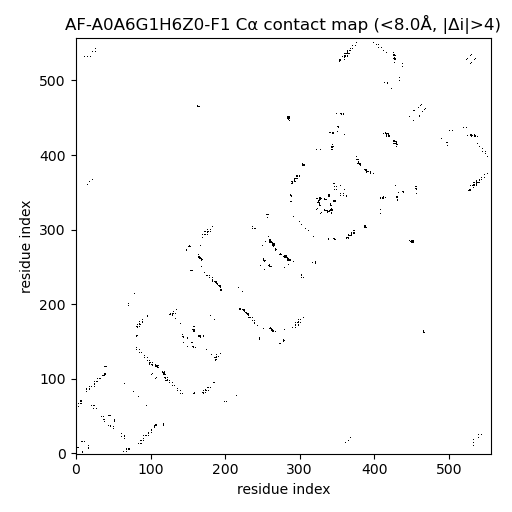305 ALA A O 1
ATOM 2412 N N . THR A 1 306 ? -11.467 13.960 0.705 1.00 98.31 306 THR A N 1
ATOM 2413 C CA . THR A 1 306 ? -11.853 15.076 -0.189 1.00 98.31 306 THR A CA 1
ATOM 2414 C C . THR A 1 306 ? -13.252 14.974 -0.795 1.00 98.31 306 THR A C 1
ATOM 2416 O O . THR A 1 306 ? -13.733 15.945 -1.374 1.00 98.31 306 THR A O 1
ATOM 2419 N N . GLY A 1 307 ? -13.885 13.801 -0.737 1.00 97.31 307 GLY A N 1
ATOM 2420 C CA . GLY A 1 307 ? -15.145 13.497 -1.417 1.00 97.31 307 GLY A CA 1
ATOM 2421 C C . GLY A 1 307 ? -15.026 13.381 -2.940 1.00 97.31 307 GLY A C 1
ATOM 2422 O O . GLY A 1 307 ? -16.026 13.141 -3.617 1.00 97.31 307 GLY A O 1
ATOM 2423 N N . ASN A 1 308 ? -13.829 13.548 -3.515 1.00 98.25 308 ASN A N 1
ATOM 2424 C CA . ASN A 1 308 ? -13.658 13.560 -4.962 1.00 98.25 308 ASN A CA 1
ATOM 2425 C C . ASN A 1 308 ? -13.697 12.138 -5.547 1.00 98.25 308 ASN A C 1
ATOM 2427 O O . ASN A 1 308 ? -12.801 11.319 -5.341 1.00 98.25 308 ASN A O 1
ATOM 2431 N N . THR A 1 309 ? -14.738 11.851 -6.326 1.00 97.94 309 THR A N 1
ATOM 2432 C CA . THR A 1 309 ? -15.004 10.525 -6.900 1.00 97.94 309 THR A CA 1
ATOM 2433 C C . THR A 1 309 ? -14.034 10.125 -8.009 1.00 97.94 309 THR A C 1
ATOM 2435 O O . THR A 1 309 ? -13.929 8.938 -8.322 1.00 97.94 309 THR A O 1
ATOM 2438 N N . THR A 1 310 ? -13.261 11.066 -8.566 1.00 98.44 310 THR A N 1
ATOM 2439 C CA . THR A 1 310 ? -12.250 10.745 -9.586 1.00 98.44 310 THR A CA 1
ATOM 2440 C C . THR A 1 310 ? -11.179 9.796 -9.056 1.00 98.44 310 THR A C 1
ATOM 2442 O O . THR A 1 310 ? -10.646 9.002 -9.825 1.00 98.44 310 THR A O 1
ATOM 2445 N N . TYR A 1 311 ? -10.899 9.827 -7.750 1.00 98.81 311 TYR A N 1
ATOM 2446 C CA . TYR A 1 311 ? -9.959 8.909 -7.108 1.00 98.81 311 TYR A CA 1
ATOM 2447 C C . TYR A 1 311 ? -10.453 7.453 -7.112 1.00 98.81 311 TYR A C 1
ATOM 2449 O O . TYR A 1 311 ? -9.674 6.543 -7.386 1.00 98.81 311 TYR A O 1
ATOM 2457 N N . LEU A 1 312 ? -11.753 7.219 -6.888 1.00 98.69 312 LEU A N 1
ATOM 2458 C CA . LEU A 1 312 ? -12.333 5.874 -6.999 1.00 98.69 312 LEU A CA 1
ATOM 2459 C C . LEU A 1 312 ? -12.304 5.385 -8.450 1.00 98.69 312 LEU A C 1
ATOM 2461 O O . LEU A 1 312 ? -11.877 4.263 -8.711 1.00 98.69 312 LEU A O 1
ATOM 2465 N N . ASN A 1 313 ? -12.674 6.250 -9.401 1.00 98.69 313 ASN A N 1
ATOM 2466 C CA . ASN A 1 313 ? -12.631 5.922 -10.829 1.00 98.69 313 ASN A CA 1
ATOM 2467 C C . ASN A 1 313 ? -11.215 5.570 -11.302 1.00 98.69 313 ASN A C 1
ATOM 2469 O O . ASN A 1 313 ? -11.044 4.636 -12.084 1.00 98.69 313 ASN A O 1
ATOM 2473 N N . PHE A 1 314 ? -10.198 6.282 -10.805 1.00 98.75 314 PHE A N 1
ATOM 2474 C CA . PHE A 1 314 ? -8.799 5.939 -11.048 1.00 98.75 314 PHE A CA 1
ATOM 2475 C C . PHE A 1 314 ? -8.490 4.509 -10.583 1.00 98.75 314 PHE A C 1
ATOM 2477 O O . PHE A 1 314 ? -7.944 3.721 -11.354 1.00 98.75 314 PHE A O 1
ATOM 2484 N N . GLY A 1 315 ? -8.890 4.159 -9.356 1.00 98.81 315 GLY A N 1
ATOM 2485 C CA . GLY A 1 315 ? -8.687 2.820 -8.803 1.00 98.81 315 GLY A CA 1
ATOM 2486 C C . GLY A 1 315 ? -9.379 1.722 -9.613 1.00 98.81 315 GLY A C 1
ATOM 2487 O O . GLY A 1 315 ? -8.735 0.738 -9.966 1.00 98.81 315 GLY A O 1
ATOM 2488 N N . TYR A 1 316 ? -10.649 1.905 -9.994 1.00 98.81 316 TYR A N 1
ATOM 2489 C CA . TYR A 1 316 ? -11.369 0.926 -10.823 1.00 98.81 316 TYR A CA 1
ATOM 2490 C C . TYR A 1 316 ? -10.694 0.699 -12.181 1.00 98.81 316 TYR A C 1
ATOM 2492 O O . TYR A 1 316 ? -10.526 -0.443 -12.607 1.00 98.81 316 TYR A O 1
ATOM 2500 N N . ASN A 1 317 ? -10.263 1.776 -12.846 1.00 98.75 317 ASN A N 1
ATOM 2501 C CA . ASN A 1 317 ? -9.574 1.681 -14.132 1.00 98.75 317 ASN A CA 1
ATOM 2502 C C . ASN A 1 317 ? -8.235 0.942 -14.005 1.00 98.75 317 ASN A C 1
ATOM 2504 O O . ASN A 1 317 ? -7.925 0.096 -14.844 1.00 98.75 317 ASN A O 1
ATOM 2508 N N . LEU A 1 318 ? -7.465 1.222 -12.947 1.00 98.88 318 LEU A N 1
ATOM 2509 C CA . LEU A 1 318 ? -6.201 0.534 -12.689 1.00 98.88 318 LEU A CA 1
ATOM 2510 C C . LEU A 1 318 ? -6.417 -0.958 -12.405 1.00 98.88 318 LEU A C 1
ATOM 2512 O O . LEU A 1 318 ? -5.727 -1.788 -12.989 1.00 98.88 318 LEU A O 1
ATOM 2516 N N . ILE A 1 319 ? -7.400 -1.317 -11.574 1.00 98.88 319 ILE A N 1
ATOM 2517 C CA . ILE A 1 319 ? -7.720 -2.724 -11.285 1.00 98.88 319 ILE A CA 1
ATOM 2518 C C . ILE A 1 319 ? -8.121 -3.457 -12.573 1.00 98.88 319 ILE A C 1
ATOM 2520 O O . ILE A 1 319 ? -7.607 -4.541 -12.846 1.00 98.88 319 ILE A O 1
ATOM 2524 N N . GLY A 1 320 ? -8.959 -2.847 -13.418 1.00 98.56 320 GLY A N 1
ATOM 2525 C CA . GLY A 1 320 ? -9.313 -3.408 -14.725 1.00 98.56 320 GLY A CA 1
ATOM 2526 C C . GLY A 1 320 ? -8.100 -3.611 -15.646 1.00 98.56 320 GLY A C 1
ATOM 2527 O O . GLY A 1 320 ? -7.984 -4.652 -16.300 1.00 98.56 320 GLY A O 1
ATOM 2528 N N . ALA A 1 321 ? -7.163 -2.657 -15.669 1.00 98.56 321 ALA A N 1
ATOM 2529 C CA . ALA A 1 321 ? -5.908 -2.786 -16.410 1.00 98.56 321 ALA A CA 1
ATOM 2530 C C . ALA A 1 321 ? -5.045 -3.945 -15.887 1.00 98.56 321 ALA A C 1
ATOM 2532 O O . ALA A 1 321 ? -4.525 -4.725 -16.687 1.00 98.56 321 ALA A O 1
ATOM 2533 N N . VAL A 1 322 ? -4.942 -4.105 -14.564 1.00 98.62 322 VAL A N 1
ATOM 2534 C CA . VAL A 1 322 ? -4.206 -5.208 -13.927 1.00 98.62 322 VAL A CA 1
ATOM 2535 C C . VAL A 1 322 ? -4.822 -6.557 -14.275 1.00 98.62 322 VAL A C 1
ATOM 2537 O O . VAL A 1 322 ? -4.104 -7.442 -14.734 1.00 98.62 322 VAL A O 1
ATOM 2540 N N . ILE A 1 323 ? -6.143 -6.712 -14.139 1.00 98.44 323 ILE A N 1
ATOM 2541 C CA . ILE A 1 323 ? -6.846 -7.960 -14.480 1.00 98.44 323 ILE A CA 1
ATOM 2542 C C . ILE A 1 323 ? -6.570 -8.338 -15.941 1.00 98.44 323 ILE A C 1
ATOM 2544 O O . ILE A 1 323 ? -6.181 -9.472 -16.230 1.00 98.44 323 ILE A O 1
ATOM 2548 N N . ASN A 1 324 ? -6.660 -7.383 -16.869 1.00 96.38 324 ASN A N 1
ATOM 2549 C CA . ASN A 1 324 ? -6.315 -7.622 -18.272 1.00 96.38 324 ASN A CA 1
ATOM 2550 C C . ASN A 1 324 ? -4.833 -7.994 -18.468 1.00 96.38 324 ASN A C 1
ATOM 2552 O O . ASN A 1 324 ? -4.522 -8.871 -19.276 1.00 96.38 324 ASN A O 1
ATOM 2556 N N . ALA A 1 325 ? -3.920 -7.381 -17.712 1.00 96.12 325 ALA A N 1
ATOM 2557 C CA . ALA A 1 325 ? -2.483 -7.657 -17.752 1.00 96.12 325 ALA A CA 1
ATOM 2558 C C . ALA A 1 325 ? -2.076 -8.999 -17.120 1.00 96.12 325 ALA A C 1
ATOM 2560 O O . ALA A 1 325 ? -0.947 -9.442 -17.328 1.00 96.12 325 ALA A O 1
ATOM 2561 N N . THR A 1 326 ? -2.990 -9.673 -16.412 1.00 95.62 326 THR A N 1
ATOM 2562 C CA . THR A 1 326 ? -2.831 -11.088 -16.027 1.00 95.62 326 THR A CA 1
ATOM 2563 C C . THR A 1 326 ? -3.241 -12.062 -17.136 1.00 95.62 326 THR A C 1
ATOM 2565 O O . THR A 1 326 ? -3.118 -13.272 -16.982 1.00 95.62 326 THR A O 1
ATOM 2568 N N . GLY A 1 327 ? -3.764 -11.564 -18.263 1.00 92.50 327 GLY A N 1
ATOM 2569 C CA . GLY A 1 327 ? -4.265 -12.399 -19.355 1.00 92.50 327 GLY A CA 1
ATOM 2570 C C . GLY A 1 327 ? -5.650 -12.996 -19.108 1.00 92.50 327 GLY A C 1
ATOM 2571 O O . GLY A 1 327 ? -6.046 -13.894 -19.842 1.00 92.50 327 GLY A O 1
ATOM 2572 N N . TYR A 1 328 ? -6.406 -12.483 -18.130 1.00 94.31 328 TYR A N 1
ATOM 2573 C CA . TYR A 1 328 ? -7.726 -13.005 -17.749 1.00 94.31 328 TYR A CA 1
ATOM 2574 C C . TYR A 1 328 ? -8.716 -13.107 -18.922 1.00 94.31 328 TYR A C 1
ATOM 2576 O O . TYR A 1 328 ? -9.437 -14.089 -19.048 1.00 94.31 328 TYR A O 1
ATOM 2584 N N . ASN A 1 329 ? -8.702 -12.115 -19.817 1.00 91.19 329 ASN A N 1
ATOM 2585 C CA . ASN A 1 329 ? -9.560 -12.066 -21.006 1.00 91.19 329 ASN A CA 1
ATOM 2586 C C . ASN A 1 329 ? -8.830 -12.473 -22.302 1.00 91.19 329 ASN A C 1
ATOM 2588 O O . ASN A 1 329 ? -9.357 -12.281 -23.399 1.00 91.19 329 ASN A O 1
ATOM 2592 N N . HIS A 1 330 ? -7.593 -12.971 -22.211 1.00 89.38 330 HIS A N 1
ATOM 2593 C CA . HIS A 1 330 ? -6.782 -13.275 -23.386 1.00 89.38 330 HIS A CA 1
ATOM 2594 C C . HIS A 1 330 ? -7.115 -14.677 -23.935 1.00 89.38 330 HIS A C 1
ATOM 2596 O O . HIS A 1 330 ? -7.178 -15.634 -23.166 1.00 89.38 330 HIS A O 1
ATOM 2602 N N . PRO A 1 331 ? -7.300 -14.853 -25.261 1.00 88.06 331 PRO A N 1
ATOM 2603 C CA . PRO A 1 331 ? -7.708 -16.140 -25.834 1.00 88.06 331 PRO A CA 1
ATOM 2604 C C . PRO A 1 331 ? -6.628 -17.225 -25.732 1.00 88.06 331 PRO A C 1
ATOM 2606 O O . PRO A 1 331 ? -6.949 -18.411 -25.747 1.00 88.06 331 PRO A O 1
ATOM 2609 N N . ASN A 1 332 ? -5.354 -16.830 -25.655 1.00 82.88 332 ASN A N 1
ATOM 2610 C CA . ASN A 1 332 ? -4.256 -17.746 -25.359 1.00 82.88 332 ASN A CA 1
ATOM 2611 C C . ASN A 1 332 ? -3.944 -17.694 -23.850 1.00 82.88 332 ASN A C 1
ATOM 2613 O O . ASN A 1 332 ? -3.404 -16.670 -23.416 1.00 82.88 332 ASN A O 1
ATOM 2617 N N . PRO A 1 333 ? -4.237 -18.756 -23.078 1.00 80.06 333 PRO A N 1
ATOM 2618 C CA . PRO A 1 333 ? -4.006 -18.799 -21.634 1.00 80.06 333 PRO A CA 1
ATOM 2619 C C . PRO A 1 333 ? -2.516 -18.773 -21.264 1.00 80.06 333 PRO A C 1
ATOM 2621 O O . PRO A 1 333 ? -2.182 -18.336 -20.170 1.00 80.06 333 PRO A O 1
ATOM 2624 N N . ASP A 1 334 ? -1.618 -19.163 -22.173 1.00 79.12 334 ASP A N 1
ATOM 2625 C CA . ASP A 1 334 ? -0.171 -19.205 -21.920 1.00 79.12 334 ASP A CA 1
ATOM 2626 C C . ASP A 1 334 ? 0.539 -17.879 -22.256 1.00 79.12 334 ASP A C 1
ATOM 2628 O O . ASP A 1 334 ? 1.741 -17.719 -22.019 1.00 79.12 334 ASP A O 1
ATOM 2632 N N . ALA A 1 335 ? -0.180 -16.915 -22.842 1.00 81.50 335 ALA A N 1
ATOM 2633 C CA . ALA A 1 335 ? 0.395 -15.630 -23.218 1.00 81.50 335 ALA A CA 1
ATOM 2634 C C . ALA A 1 335 ? 0.715 -14.794 -21.974 1.00 81.50 335 ALA A C 1
ATOM 2636 O O . ALA A 1 335 ? -0.179 -14.461 -21.196 1.00 81.50 335 ALA A O 1
ATOM 2637 N N . ASN A 1 336 ? 1.988 -14.419 -21.815 1.00 83.19 336 ASN A N 1
ATOM 2638 C CA . ASN A 1 336 ? 2.392 -13.462 -20.790 1.00 83.19 336 ASN A CA 1
ATOM 2639 C C . ASN A 1 336 ? 1.910 -12.067 -21.177 1.00 83.19 336 ASN A C 1
ATOM 2641 O O . ASN A 1 336 ? 2.359 -11.512 -22.181 1.00 83.19 336 ASN A O 1
ATOM 2645 N N . MET A 1 337 ? 1.031 -11.496 -20.362 1.00 87.94 337 MET A N 1
ATOM 2646 C CA . MET A 1 337 ? 0.475 -10.165 -20.595 1.00 87.94 337 MET A CA 1
ATOM 2647 C C . MET A 1 337 ? 1.168 -9.074 -19.762 1.00 87.94 337 MET A C 1
ATOM 2649 O O . MET A 1 337 ? 0.751 -7.915 -19.784 1.00 87.94 337 MET A O 1
ATOM 2653 N N . GLY A 1 338 ? 2.278 -9.406 -19.100 1.00 87.06 338 GLY A N 1
ATOM 2654 C CA . GLY A 1 338 ? 3.155 -8.490 -18.368 1.00 87.06 338 GLY A CA 1
ATOM 2655 C C . GLY A 1 338 ? 3.010 -8.559 -16.850 1.00 87.06 338 GLY A C 1
ATOM 2656 O O . GLY A 1 338 ? 3.969 -8.238 -16.161 1.00 87.06 338 GLY A O 1
ATOM 2657 N N . LEU A 1 339 ? 1.854 -8.993 -16.336 1.00 93.75 339 LEU A N 1
ATOM 2658 C CA . LEU A 1 339 ? 1.608 -9.224 -14.904 1.00 93.75 339 LEU A CA 1
ATOM 2659 C C . LEU A 1 339 ? 1.019 -10.618 -14.637 1.00 93.75 339 LEU A C 1
ATOM 2661 O O . LEU A 1 339 ? 0.427 -10.849 -13.583 1.00 93.75 339 LEU A O 1
ATOM 2665 N N . GLY A 1 340 ? 1.104 -11.532 -15.605 1.00 91.44 340 GLY A N 1
ATOM 2666 C CA . GLY A 1 340 ? 0.513 -12.858 -15.481 1.00 91.44 340 GLY A CA 1
ATOM 2667 C C . GLY A 1 340 ? 0.171 -13.538 -16.798 1.00 91.44 340 GLY A C 1
ATOM 2668 O O . GLY A 1 340 ? 0.333 -12.970 -17.886 1.00 91.44 340 GLY A O 1
ATOM 2669 N N . ARG A 1 341 ? -0.330 -14.766 -16.660 1.00 89.12 341 ARG A N 1
ATOM 2670 C CA . ARG A 1 341 ? -0.847 -15.629 -17.727 1.00 89.12 341 ARG A CA 1
ATOM 2671 C C . ARG A 1 341 ? -2.178 -16.231 -17.286 1.00 89.12 341 ARG A C 1
ATOM 2673 O O . ARG A 1 341 ? -2.366 -16.547 -16.114 1.00 89.12 341 ARG A O 1
ATOM 2680 N N . GLY A 1 342 ? -3.117 -16.390 -18.218 1.00 88.94 342 GLY A N 1
ATOM 2681 C CA . GLY A 1 342 ? -4.377 -17.104 -17.974 1.00 88.94 342 GLY A CA 1
ATOM 2682 C C . GLY A 1 342 ? -5.241 -16.554 -16.832 1.00 88.94 342 GLY A C 1
ATOM 2683 O O . GLY A 1 342 ? -6.068 -17.282 -16.290 1.00 88.94 342 GLY A O 1
ATOM 2684 N N . GLY A 1 343 ? -5.047 -15.294 -16.437 1.00 93.69 343 GLY A N 1
ATOM 2685 C CA . GLY A 1 343 ? -5.741 -14.680 -15.306 1.00 93.69 343 GLY A CA 1
ATOM 2686 C C . GLY A 1 343 ? -5.028 -14.805 -13.960 1.00 93.69 343 GLY A C 1
ATOM 2687 O O . GLY A 1 343 ? -5.512 -14.251 -12.973 1.0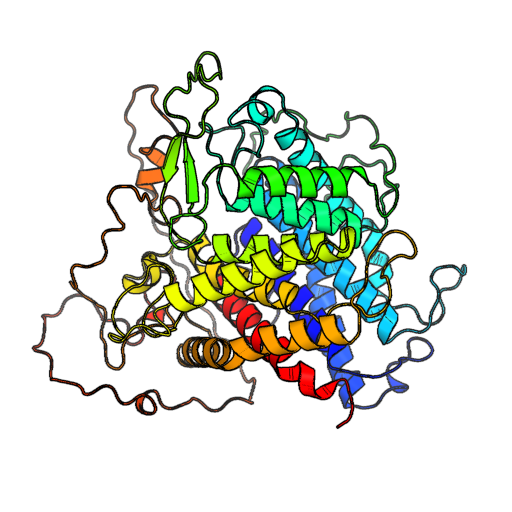0 93.69 343 GLY A O 1
ATOM 2688 N N . ILE A 1 344 ? -3.896 -15.506 -13.897 1.00 95.81 344 ILE A N 1
ATOM 2689 C CA . ILE A 1 344 ? -3.123 -15.690 -12.671 1.00 95.81 344 ILE A CA 1
ATOM 2690 C C . ILE A 1 344 ? -1.986 -14.678 -12.634 1.00 95.81 344 ILE A C 1
ATOM 2692 O O . ILE A 1 344 ? -1.219 -14.550 -13.586 1.00 95.81 344 ILE A O 1
ATOM 2696 N N . MET A 1 345 ? -1.905 -13.939 -11.533 1.00 96.06 345 MET A N 1
ATOM 2697 C CA . MET A 1 345 ? -0.899 -12.915 -11.310 1.00 96.06 345 MET A CA 1
ATOM 2698 C C . MET A 1 345 ? 0.487 -13.542 -11.125 1.00 96.06 345 MET A C 1
ATOM 2700 O O . MET A 1 345 ? 0.662 -14.466 -10.327 1.00 96.06 345 MET A O 1
ATOM 2704 N N . GLU A 1 346 ? 1.475 -13.005 -11.835 1.00 92.75 346 GLU A N 1
ATOM 2705 C CA . GLU A 1 346 ? 2.870 -13.449 -11.800 1.00 92.75 346 GLU A CA 1
ATOM 2706 C C . GLU A 1 346 ? 3.811 -12.241 -11.804 1.00 92.75 346 GLU A C 1
ATOM 2708 O O . GLU A 1 346 ? 3.552 -11.232 -12.464 1.00 92.75 346 GLU A O 1
ATOM 2713 N N . GLU A 1 347 ? 4.936 -12.373 -11.109 1.00 91.88 347 GLU A N 1
ATOM 2714 C CA . GLU A 1 347 ? 6.123 -11.572 -11.379 1.00 91.88 347 GLU A CA 1
ATOM 2715 C C . GLU A 1 347 ? 6.854 -12.130 -12.596 1.00 91.88 347 GLU A C 1
ATOM 2717 O O . GLU A 1 347 ? 6.828 -13.329 -12.871 1.00 91.88 347 GLU A O 1
ATOM 2722 N N . PHE A 1 348 ? 7.581 -11.277 -13.312 1.00 86.88 348 PHE A N 1
ATOM 2723 C CA . PHE A 1 348 ? 8.341 -11.716 -14.481 1.00 86.88 348 PHE A CA 1
ATOM 2724 C C . PHE A 1 348 ? 9.324 -12.862 -14.165 1.00 86.88 348 PHE A C 1
ATOM 2726 O O . PHE A 1 348 ? 9.421 -13.840 -14.907 1.00 86.88 348 PHE A O 1
ATOM 2733 N N . CYS A 1 349 ? 9.986 -12.769 -13.011 1.00 86.31 349 CYS A N 1
ATOM 2734 C CA . CYS A 1 349 ? 10.931 -13.749 -12.479 1.00 86.31 349 CYS A CA 1
ATOM 2735 C C . CYS A 1 349 ? 10.273 -15.036 -11.938 1.00 86.31 349 CYS A C 1
ATOM 2737 O O . CYS A 1 349 ? 10.974 -15.992 -11.585 1.00 86.31 349 CYS A O 1
ATOM 2739 N N . ASP A 1 350 ? 8.936 -15.088 -11.830 1.00 88.38 350 ASP A N 1
ATOM 2740 C CA . ASP A 1 350 ? 8.247 -16.244 -11.251 1.00 88.38 350 ASP A CA 1
ATOM 2741 C C . ASP A 1 350 ? 8.383 -17.474 -12.134 1.00 88.38 350 ASP A C 1
ATOM 2743 O O . ASP A 1 350 ? 8.256 -18.565 -11.601 1.00 88.38 350 ASP A O 1
ATOM 2747 N N . ALA A 1 351 ? 8.608 -17.325 -13.446 1.00 82.25 351 ALA A N 1
ATOM 2748 C CA . ALA A 1 351 ? 8.606 -18.424 -14.414 1.00 82.25 351 ALA A CA 1
ATOM 2749 C C . ALA A 1 351 ? 9.931 -19.200 -14.476 1.00 82.25 351 ALA A C 1
ATOM 2751 O O . ALA A 1 351 ? 9.928 -20.421 -14.640 1.00 82.25 351 ALA A O 1
ATOM 2752 N N . ASP A 1 352 ? 11.071 -18.551 -14.250 1.00 77.56 352 ASP A N 1
ATOM 2753 C CA . ASP A 1 352 ? 12.382 -19.211 -14.169 1.00 77.56 352 ASP A CA 1
ATOM 2754 C C . ASP A 1 352 ? 12.837 -19.456 -12.718 1.00 77.56 352 ASP A C 1
ATOM 2756 O O . ASP A 1 352 ? 13.681 -20.315 -12.471 1.00 77.56 352 ASP A O 1
ATOM 2760 N N . GLY A 1 353 ? 12.185 -18.819 -11.738 1.00 80.81 353 GLY A N 1
ATOM 2761 C CA . GLY A 1 353 ? 12.481 -18.976 -10.314 1.00 80.81 353 GLY A CA 1
ATOM 2762 C C . GLY A 1 353 ? 13.667 -18.137 -9.859 1.00 80.81 353 GLY A C 1
ATOM 2763 O O . GLY A 1 353 ? 14.287 -18.459 -8.843 1.00 80.81 353 GLY A O 1
ATOM 2764 N N . SER A 1 354 ? 13.986 -17.085 -10.614 1.00 82.69 354 SER A N 1
ATOM 2765 C CA . SER A 1 354 ? 15.068 -16.141 -10.333 1.00 82.69 354 SER A CA 1
ATOM 2766 C C . SER A 1 354 ? 14.677 -15.022 -9.362 1.00 82.69 354 SER A C 1
ATOM 2768 O O . SER A 1 354 ? 15.531 -14.213 -9.001 1.00 82.69 354 SER A O 1
ATOM 2770 N N . CYS A 1 355 ? 13.415 -14.973 -8.918 1.00 86.06 355 CYS A N 1
ATOM 2771 C CA . CYS A 1 355 ? 12.914 -13.901 -8.064 1.00 86.06 355 CYS A CA 1
ATOM 2772 C C . CYS A 1 355 ? 13.765 -13.682 -6.809 1.00 86.06 355 CYS A C 1
ATOM 2774 O O . CYS A 1 355 ? 14.059 -14.612 -6.044 1.00 86.06 355 CYS A O 1
ATOM 2776 N N . SER A 1 356 ? 14.100 -12.415 -6.576 1.00 85.81 356 SER A N 1
ATOM 2777 C CA . SER A 1 356 ? 14.776 -11.956 -5.373 1.00 85.81 356 SER A CA 1
ATOM 2778 C C . SER A 1 356 ? 13.862 -12.051 -4.150 1.00 85.81 356 SER A C 1
ATOM 2780 O O . SER A 1 356 ? 12.676 -12.367 -4.246 1.00 85.81 356 SER A O 1
ATOM 2782 N N . GLN A 1 357 ? 14.421 -11.770 -2.970 1.00 84.50 357 GLN A N 1
ATOM 2783 C CA . GLN A 1 357 ? 13.625 -11.662 -1.745 1.00 84.50 357 GLN A CA 1
ATOM 2784 C C . GLN A 1 357 ? 12.490 -10.647 -1.881 1.00 84.50 357 GLN A C 1
ATOM 2786 O O . GLN A 1 357 ? 11.385 -10.900 -1.408 1.00 84.50 357 GLN A O 1
ATOM 2791 N N . ASP A 1 358 ? 12.771 -9.528 -2.546 1.00 86.94 358 ASP A N 1
ATOM 2792 C CA . ASP A 1 358 ? 11.824 -8.438 -2.708 1.00 86.94 358 ASP A CA 1
ATOM 2793 C C . ASP A 1 358 ? 10.621 -8.892 -3.535 1.00 86.94 358 ASP A C 1
ATOM 2795 O O . ASP A 1 358 ? 9.477 -8.781 -3.088 1.00 86.94 358 ASP A O 1
ATOM 2799 N N . ALA A 1 359 ? 10.890 -9.486 -4.702 1.00 89.88 359 ALA A N 1
ATOM 2800 C CA . ALA A 1 359 ? 9.859 -9.882 -5.652 1.00 89.88 359 ALA A CA 1
ATOM 2801 C C . ALA A 1 359 ? 8.876 -10.919 -5.088 1.00 89.88 359 ALA A C 1
ATOM 2803 O O . ALA A 1 359 ? 7.697 -10.905 -5.441 1.00 89.88 359 ALA A O 1
ATOM 2804 N N . GLN A 1 360 ? 9.311 -11.754 -4.137 1.00 91.00 360 GLN A N 1
ATOM 2805 C CA . GLN A 1 360 ? 8.415 -12.699 -3.459 1.00 91.00 360 GLN A CA 1
ATOM 2806 C C . GLN A 1 360 ? 7.293 -12.009 -2.661 1.00 91.00 360 GLN A C 1
ATOM 2808 O O . GLN A 1 360 ? 6.250 -12.619 -2.434 1.00 91.00 360 GLN A O 1
ATOM 2813 N N . SER A 1 361 ? 7.466 -10.743 -2.259 1.00 93.12 361 SER A N 1
ATOM 2814 C CA . SER A 1 361 ? 6.445 -9.983 -1.516 1.00 93.12 361 SER A CA 1
ATOM 2815 C C . SER A 1 361 ? 5.447 -9.252 -2.419 1.00 93.12 361 SER A C 1
ATOM 2817 O O . SER A 1 361 ? 4.360 -8.890 -1.966 1.00 93.12 361 SER A O 1
ATOM 2819 N N . PHE A 1 362 ? 5.794 -8.996 -3.685 1.00 97.44 362 PHE A N 1
ATOM 2820 C CA . PHE A 1 362 ? 5.110 -7.991 -4.508 1.00 97.44 362 PHE A CA 1
ATOM 2821 C C . PHE A 1 362 ? 3.628 -8.299 -4.747 1.00 97.44 362 PHE A C 1
ATOM 2823 O O . PHE A 1 362 ? 2.781 -7.423 -4.553 1.00 97.44 362 PHE A O 1
ATOM 2830 N N . LYS A 1 363 ? 3.296 -9.558 -5.057 1.00 97.75 363 LYS A N 1
ATOM 2831 C CA . LYS A 1 363 ? 1.899 -9.985 -5.237 1.00 97.75 363 LYS A CA 1
ATOM 2832 C C . LYS A 1 363 ? 1.072 -9.764 -3.969 1.00 97.75 363 LYS A C 1
ATOM 2834 O O . LYS A 1 363 ? -0.052 -9.278 -4.035 1.00 97.75 363 LYS A O 1
ATOM 2839 N N . GLY A 1 364 ? 1.644 -10.068 -2.803 1.00 97.81 364 GLY A N 1
ATOM 2840 C CA . GLY A 1 364 ? 0.998 -9.858 -1.505 1.00 97.81 364 GLY A CA 1
ATOM 2841 C C . GLY A 1 364 ? 0.627 -8.403 -1.251 1.00 97.81 364 GLY A C 1
ATOM 2842 O O . GLY A 1 364 ? -0.505 -8.097 -0.875 1.00 97.81 364 GLY A O 1
ATOM 2843 N N . LEU A 1 365 ? 1.565 -7.501 -1.542 1.00 98.50 365 LEU A N 1
ATOM 2844 C CA . LEU A 1 365 ? 1.347 -6.061 -1.458 1.00 98.50 365 LEU A CA 1
ATOM 2845 C C . LEU A 1 365 ? 0.187 -5.616 -2.350 1.00 98.50 365 LEU A C 1
ATOM 2847 O O . LEU A 1 365 ? -0.675 -4.871 -1.888 1.00 98.50 365 LEU A O 1
ATOM 2851 N N . PHE A 1 366 ? 0.113 -6.116 -3.587 1.00 98.81 366 PHE A N 1
ATOM 2852 C CA . PHE A 1 366 ? -1.018 -5.823 -4.464 1.00 98.81 366 PHE A CA 1
ATOM 2853 C C . PHE A 1 366 ? -2.361 -6.181 -3.810 1.00 98.81 366 PHE A C 1
ATOM 2855 O O . PHE A 1 366 ? -3.236 -5.320 -3.698 1.00 98.81 366 PHE A O 1
ATOM 2862 N N . PHE A 1 367 ? -2.521 -7.418 -3.327 1.00 98.75 367 PHE A N 1
ATOM 2863 C CA . PHE A 1 367 ? -3.796 -7.859 -2.747 1.00 98.75 367 PHE A CA 1
ATOM 2864 C C . PHE A 1 367 ? -4.137 -7.159 -1.430 1.00 98.75 367 PHE A C 1
ATOM 2866 O O . PHE A 1 367 ? -5.311 -6.898 -1.176 1.00 98.75 367 PHE A O 1
ATOM 2873 N N . HIS A 1 368 ? -3.141 -6.789 -0.622 1.00 98.62 368 HIS A N 1
ATOM 2874 C CA . HIS A 1 368 ? -3.377 -5.970 0.566 1.00 98.62 368 HIS A CA 1
ATOM 2875 C C . HIS A 1 368 ? -3.975 -4.605 0.202 1.00 98.62 368 HIS A C 1
ATOM 2877 O O . HIS A 1 368 ? -5.002 -4.215 0.753 1.00 98.62 368 HIS A O 1
ATOM 2883 N N . HIS A 1 369 ? -3.389 -3.899 -0.764 1.00 98.81 369 HIS A N 1
ATOM 2884 C CA . HIS A 1 369 ? -3.906 -2.590 -1.160 1.00 98.81 369 HIS A CA 1
ATOM 2885 C C . HIS A 1 369 ? -5.222 -2.672 -1.951 1.00 98.81 369 HIS A C 1
ATOM 2887 O O . HIS A 1 369 ? -6.040 -1.757 -1.857 1.00 98.81 369 HIS A O 1
ATOM 2893 N N . LEU A 1 370 ? -5.472 -3.772 -2.673 1.00 98.81 370 LEU A N 1
ATOM 2894 C CA . LEU A 1 370 ? -6.786 -4.061 -3.256 1.00 98.81 370 LEU A CA 1
ATOM 2895 C C . LEU A 1 370 ? -7.854 -4.224 -2.165 1.00 98.81 370 LEU A C 1
ATOM 2897 O O . LEU A 1 370 ? -8.932 -3.646 -2.280 1.00 98.81 370 LEU A O 1
ATOM 2901 N N . ASN A 1 371 ? -7.548 -4.968 -1.097 1.00 98.25 371 ASN A N 1
ATOM 2902 C CA . ASN A 1 371 ? -8.438 -5.129 0.054 1.00 98.25 371 ASN A CA 1
ATOM 2903 C C . ASN A 1 371 ? -8.759 -3.782 0.723 1.00 98.25 371 ASN A C 1
ATOM 2905 O O . ASN A 1 371 ? -9.913 -3.493 1.038 1.00 98.25 371 ASN A O 1
ATOM 2909 N N . GLU A 1 372 ? -7.747 -2.932 0.896 1.00 97.62 372 GLU A N 1
ATOM 2910 C CA . GLU A 1 372 ? -7.924 -1.579 1.430 1.00 97.62 372 GLU A CA 1
ATOM 2911 C C . GLU A 1 372 ? -8.813 -0.714 0.530 1.00 97.62 372 GLU A C 1
ATOM 2913 O O . GLU A 1 372 ? -9.709 -0.027 1.020 1.00 97.62 372 GLU A O 1
ATOM 2918 N N . PHE A 1 373 ? -8.609 -0.767 -0.789 1.00 98.75 373 PHE A N 1
ATOM 2919 C CA . PHE A 1 373 ? -9.437 -0.027 -1.737 1.00 98.75 373 PHE A CA 1
ATOM 2920 C C . PHE A 1 373 ? -10.889 -0.498 -1.736 1.00 98.75 373 PHE A C 1
ATOM 2922 O O . PHE A 1 373 ? -11.777 0.348 -1.747 1.00 98.75 373 PHE A O 1
ATOM 2929 N N . CYS A 1 374 ? -11.114 -1.813 -1.688 1.00 98.25 374 CYS A N 1
ATOM 2930 C CA . CYS A 1 374 ? -12.439 -2.434 -1.712 1.00 98.25 374 CYS A CA 1
ATOM 2931 C C . CYS A 1 374 ? -13.128 -2.540 -0.347 1.00 98.25 374 CYS A C 1
ATOM 2933 O O . CYS A 1 374 ? -14.201 -3.133 -0.240 1.00 98.25 374 CYS A O 1
ATOM 2935 N N . SER A 1 375 ? -12.530 -1.979 0.704 1.00 94.81 375 SER A N 1
ATOM 2936 C CA . SER A 1 375 ? -13.190 -1.881 2.001 1.00 94.81 375 SER A CA 1
ATOM 2937 C C . SER A 1 375 ? -14.443 -0.998 1.893 1.00 94.81 375 SER A C 1
ATOM 2939 O O . SER A 1 375 ? -14.368 0.062 1.259 1.00 94.81 375 SER A O 1
ATOM 2941 N N . PRO A 1 376 ? -15.565 -1.367 2.551 1.00 94.50 376 PRO A N 1
ATOM 2942 C CA . PRO A 1 376 ? -16.818 -0.624 2.459 1.00 94.50 376 PRO A CA 1
ATOM 2943 C C . PRO A 1 376 ? -16.635 0.884 2.644 1.00 94.50 376 PRO A C 1
ATOM 2945 O O . PRO A 1 376 ? -15.892 1.345 3.521 1.00 94.50 376 PRO A O 1
ATOM 2948 N N . LEU A 1 377 ? -17.309 1.669 1.803 1.00 96.06 377 LEU A N 1
ATOM 2949 C CA . LEU A 1 377 ? -17.287 3.119 1.945 1.00 96.06 377 LEU A CA 1
ATOM 2950 C C . LEU A 1 377 ? -18.037 3.511 3.228 1.00 96.06 377 LEU A C 1
ATOM 2952 O O . LEU A 1 377 ? -19.135 3.007 3.466 1.00 96.06 377 LEU A O 1
ATOM 2956 N N . PRO A 1 378 ? -17.479 4.397 4.072 1.00 94.12 378 PRO A N 1
ATOM 2957 C CA . PRO A 1 378 ? -18.169 4.848 5.265 1.00 94.12 378 PRO A CA 1
ATOM 2958 C C . PRO A 1 378 ? -19.443 5.602 4.870 1.00 94.12 378 PRO A C 1
ATOM 2960 O O . PRO A 1 378 ? -19.396 6.477 4.009 1.00 94.12 378 PRO A O 1
ATOM 2963 N N . LEU A 1 379 ? -20.559 5.286 5.529 1.00 95.69 379 LEU A N 1
ATOM 2964 C CA . LEU A 1 379 ? -21.839 6.004 5.395 1.00 95.69 379 LEU A CA 1
ATOM 2965 C C . LEU A 1 379 ? -21.959 7.191 6.364 1.00 95.69 379 LEU A C 1
ATOM 2967 O O . LEU A 1 379 ? -22.914 7.955 6.319 1.00 95.69 379 LEU A O 1
ATOM 2971 N N . ASN A 1 380 ? -20.979 7.346 7.254 1.00 94.00 380 ASN A N 1
ATOM 2972 C CA . ASN A 1 380 ? -20.857 8.463 8.180 1.00 94.00 380 ASN A CA 1
ATOM 2973 C C . ASN A 1 380 ? -19.409 8.957 8.171 1.00 94.00 380 ASN A C 1
ATOM 2975 O O . ASN A 1 380 ? -18.500 8.135 8.034 1.00 94.00 380 ASN A O 1
ATOM 2979 N N . PRO A 1 381 ? -19.157 10.264 8.338 1.00 93.38 381 PRO A N 1
ATOM 2980 C CA . PRO A 1 381 ? -17.794 10.775 8.341 1.00 93.38 381 PRO A CA 1
ATOM 2981 C C . PRO A 1 381 ? -17.006 10.162 9.505 1.00 93.38 381 PRO A C 1
ATOM 2983 O O . PRO A 1 381 ? -17.470 10.168 10.646 1.00 93.38 381 PRO A O 1
ATOM 2986 N N . ARG A 1 382 ? -15.793 9.666 9.229 1.00 90.12 382 ARG A N 1
ATOM 2987 C CA . ARG A 1 382 ? -14.873 9.149 10.260 1.00 90.12 382 ARG A CA 1
ATOM 2988 C C . ARG A 1 382 ? -14.534 10.225 11.288 1.00 90.12 382 ARG A C 1
ATOM 2990 O O . ARG A 1 382 ? -14.505 9.969 12.486 1.00 90.12 382 ARG A O 1
ATOM 2997 N N . VAL A 1 383 ? -14.264 11.423 10.787 1.00 92.69 383 VAL A N 1
ATOM 2998 C CA . VAL A 1 383 ? -14.024 12.640 11.556 1.00 92.69 383 VAL A CA 1
ATOM 2999 C C . VAL A 1 383 ? -15.005 13.704 11.055 1.00 92.69 383 VAL A C 1
ATOM 3001 O O . VAL A 1 383 ? -14.909 14.096 9.881 1.00 92.69 383 VAL A O 1
ATOM 3004 N N . PRO A 1 384 ? -15.945 14.165 11.905 1.00 92.88 384 PRO A N 1
ATOM 3005 C CA . PRO A 1 384 ? -16.892 15.220 11.554 1.00 92.88 384 PRO A CA 1
ATOM 3006 C C . PRO A 1 384 ? -16.188 16.454 10.978 1.00 92.88 384 PRO A C 1
ATOM 3008 O O . PRO A 1 384 ? -15.117 16.838 11.446 1.00 92.88 384 PRO A O 1
ATOM 3011 N N . ASP A 1 385 ? -16.770 17.044 9.932 1.00 92.06 385 ASP A N 1
ATOM 3012 C CA . ASP A 1 385 ? -16.281 18.241 9.224 1.00 92.06 385 ASP A CA 1
ATOM 3013 C C . ASP A 1 385 ? -14.878 18.138 8.582 1.00 92.06 385 ASP A C 1
ATOM 3015 O O . ASP A 1 385 ? -14.367 19.125 8.044 1.00 92.06 385 ASP A O 1
ATOM 3019 N N . LYS A 1 386 ? -14.232 16.965 8.627 1.00 94.56 386 LYS A N 1
ATOM 3020 C CA . LYS A 1 386 ? -12.881 16.731 8.078 1.00 94.56 386 LYS A CA 1
ATOM 3021 C C . LYS A 1 386 ? -12.822 15.623 7.035 1.00 94.56 386 LYS A C 1
ATOM 3023 O O . LYS A 1 386 ? -11.993 15.682 6.139 1.00 94.56 386 LYS A O 1
ATOM 3028 N N . THR A 1 387 ? -13.686 14.621 7.150 1.00 96.50 387 THR A N 1
ATOM 3029 C CA . THR A 1 387 ? -13.738 13.484 6.220 1.00 96.50 387 THR A CA 1
ATOM 3030 C C . THR A 1 387 ? -15.098 13.395 5.555 1.00 96.50 387 THR A C 1
ATOM 3032 O O . THR A 1 387 ? -16.104 13.853 6.098 1.00 96.50 387 THR A O 1
ATOM 3035 N N . PHE A 1 388 ? -15.111 12.795 4.375 1.00 97.38 388 PHE A N 1
ATOM 3036 C CA . PHE A 1 388 ? -16.287 12.568 3.559 1.00 97.38 388 PHE A CA 1
ATOM 3037 C C . PHE A 1 388 ? -16.777 11.130 3.718 1.00 97.38 388 PHE A C 1
ATOM 3039 O O . PHE A 1 388 ? -16.058 10.238 4.170 1.00 97.38 388 PHE A O 1
ATOM 3046 N N . TYR A 1 389 ? -18.034 10.929 3.353 1.00 96.62 389 TYR A N 1
ATOM 3047 C CA . TYR A 1 389 ? -18.735 9.658 3.414 1.00 96.62 389 TYR A CA 1
ATOM 3048 C C . TYR A 1 389 ? -19.520 9.465 2.118 1.00 96.62 389 TYR A C 1
ATOM 3050 O O . TYR A 1 389 ? -19.803 10.431 1.403 1.00 96.62 389 TYR A O 1
ATOM 3058 N N . ALA A 1 390 ? -19.825 8.215 1.793 1.00 97.19 390 ALA A N 1
ATOM 3059 C CA . ALA A 1 390 ? -20.594 7.869 0.609 1.00 97.19 390 ALA A CA 1
ATOM 3060 C C . ALA A 1 390 ? -22.094 8.056 0.857 1.00 97.19 390 ALA A C 1
ATOM 3062 O O . ALA A 1 390 ? -22.581 7.853 1.970 1.00 97.19 390 ALA A O 1
ATOM 3063 N N . SER A 1 391 ? -22.836 8.385 -0.202 1.00 97.00 391 SER A N 1
ATOM 3064 C CA . SER A 1 391 ? -24.269 8.082 -0.232 1.00 97.00 391 SER A CA 1
ATOM 3065 C C . SER A 1 391 ? -24.479 6.567 -0.299 1.00 97.00 391 SER A C 1
ATOM 3067 O O . SER A 1 391 ? -23.603 5.846 -0.785 1.00 97.00 391 SER A O 1
ATOM 3069 N N . ASP A 1 392 ? -25.659 6.090 0.102 1.00 96.56 392 ASP A N 1
ATOM 3070 C CA . ASP A 1 392 ? -26.023 4.668 -0.006 1.00 96.56 392 ASP A CA 1
ATOM 3071 C C . ASP A 1 392 ? -25.819 4.134 -1.435 1.00 96.56 392 ASP A C 1
ATOM 3073 O O . ASP A 1 392 ? -25.252 3.063 -1.635 1.00 96.56 392 ASP A O 1
ATOM 3077 N N . GLU A 1 393 ? -26.204 4.920 -2.447 1.00 96.81 393 GLU A N 1
ATOM 3078 C CA . GLU A 1 393 ? -26.011 4.574 -3.860 1.00 96.81 393 GLU A CA 1
ATOM 3079 C C . GLU A 1 393 ? -24.525 4.431 -4.221 1.00 96.81 393 GLU A C 1
ATOM 3081 O O . GLU A 1 393 ? -24.129 3.461 -4.864 1.00 96.81 393 GLU A O 1
ATOM 3086 N N . GLN A 1 394 ? -23.676 5.369 -3.790 1.00 97.50 394 GLN A N 1
ATOM 3087 C CA . GLN A 1 394 ? -22.244 5.299 -4.074 1.00 97.50 394 GLN A CA 1
ATOM 3088 C C . GLN A 1 394 ? -21.582 4.111 -3.365 1.00 97.50 394 GLN A C 1
ATOM 3090 O O . GLN A 1 394 ? -20.713 3.467 -3.956 1.00 97.50 394 GLN A O 1
ATOM 3095 N N . ALA A 1 395 ? -21.989 3.814 -2.128 1.00 97.19 395 ALA A N 1
ATOM 3096 C CA . ALA A 1 395 ? -21.504 2.658 -1.383 1.00 97.19 395 ALA A CA 1
ATOM 3097 C C . ALA A 1 395 ? -21.881 1.343 -2.085 1.00 97.19 395 ALA A C 1
ATOM 3099 O O . ALA A 1 395 ? -21.003 0.512 -2.308 1.00 97.19 395 ALA A O 1
ATOM 3100 N N . GLN A 1 396 ? -23.133 1.204 -2.535 1.00 96.19 396 GLN A N 1
ATOM 3101 C CA . GLN A 1 396 ? -23.604 0.033 -3.286 1.00 96.19 396 GLN A CA 1
ATOM 3102 C C . GLN A 1 396 ? -22.891 -0.131 -4.633 1.00 96.19 396 GLN A C 1
ATOM 3104 O O . GLN A 1 396 ? -22.535 -1.243 -5.015 1.00 96.19 396 GLN A O 1
ATOM 3109 N N . ILE A 1 397 ? -22.647 0.966 -5.360 1.00 96.88 397 ILE A N 1
ATOM 3110 C CA . ILE A 1 397 ? -21.882 0.919 -6.615 1.00 96.88 397 ILE A CA 1
ATOM 3111 C C . ILE A 1 397 ? -20.444 0.468 -6.345 1.00 96.88 397 ILE A C 1
ATOM 3113 O O . ILE A 1 397 ? -19.922 -0.372 -7.074 1.00 96.88 397 ILE A O 1
ATOM 3117 N N . HIS A 1 398 ? -19.798 1.012 -5.312 1.00 97.75 398 HIS A N 1
ATOM 3118 C CA . HIS A 1 398 ? -18.439 0.621 -4.947 1.00 97.75 398 HIS A CA 1
ATOM 3119 C C . HIS A 1 398 ? -18.351 -0.862 -4.577 1.00 97.75 398 HIS A C 1
ATOM 3121 O O . HIS A 1 398 ? -17.487 -1.571 -5.094 1.00 97.75 398 HIS A O 1
ATOM 3127 N N . GLU A 1 399 ? -19.279 -1.335 -3.747 1.00 96.25 399 GLU A N 1
ATOM 3128 C CA . GLU A 1 399 ? -19.393 -2.743 -3.381 1.00 96.25 399 GLU A CA 1
ATOM 3129 C C . GLU A 1 399 ? -19.581 -3.627 -4.621 1.00 96.25 399 GLU A C 1
ATOM 3131 O O . GLU A 1 399 ? -18.796 -4.548 -4.837 1.00 96.25 399 GLU A O 1
ATOM 3136 N N . ALA A 1 400 ? -20.537 -3.302 -5.498 1.00 96.19 400 ALA A N 1
ATOM 3137 C CA . ALA A 1 400 ? -20.795 -4.065 -6.718 1.00 96.19 400 ALA A CA 1
ATOM 3138 C C . ALA A 1 400 ? -19.574 -4.121 -7.655 1.00 96.19 400 ALA A C 1
ATOM 3140 O O . ALA A 1 400 ? -19.277 -5.173 -8.224 1.00 96.19 400 ALA A O 1
ATOM 3141 N N . MET A 1 401 ? -18.837 -3.013 -7.793 1.00 96.81 401 MET A N 1
ATOM 3142 C CA . MET A 1 401 ? -17.596 -2.971 -8.574 1.00 96.81 401 MET A CA 1
ATOM 3143 C C . MET A 1 401 ? -16.534 -3.903 -7.985 1.00 96.81 401 MET A C 1
ATOM 3145 O O . MET A 1 401 ? -15.929 -4.682 -8.718 1.00 96.81 401 MET A O 1
ATOM 3149 N N . CYS A 1 402 ? -16.328 -3.854 -6.669 1.00 97.81 402 CYS A N 1
ATOM 3150 C CA . CYS A 1 402 ? -15.348 -4.691 -5.982 1.00 97.81 402 CYS A CA 1
ATOM 3151 C C . CYS A 1 402 ? -15.718 -6.176 -5.986 1.00 97.81 402 CYS A C 1
ATOM 3153 O O . CYS A 1 402 ? -14.860 -7.029 -6.215 1.00 97.81 402 CYS A O 1
ATOM 3155 N N . MET A 1 403 ? -17.002 -6.491 -5.830 1.00 95.31 403 MET A N 1
ATOM 3156 C CA . MET A 1 403 ? -17.515 -7.849 -5.989 1.00 95.31 403 MET A CA 1
ATOM 3157 C C . MET A 1 403 ? -17.328 -8.384 -7.411 1.00 95.31 403 MET A C 1
ATOM 3159 O O . MET A 1 403 ? -17.095 -9.578 -7.590 1.00 95.31 403 MET A O 1
ATOM 3163 N N . GLY A 1 404 ? -17.362 -7.513 -8.424 1.00 96.44 404 GLY A N 1
ATOM 3164 C CA . GLY A 1 404 ? -17.074 -7.879 -9.812 1.00 96.44 404 GLY A CA 1
ATOM 3165 C C . GLY A 1 404 ? -15.679 -8.480 -10.025 1.00 96.44 404 GLY A C 1
ATOM 3166 O O . GLY A 1 404 ? -15.449 -9.141 -11.035 1.00 96.44 404 GLY A O 1
ATOM 3167 N N . TYR A 1 405 ? -14.752 -8.309 -9.076 1.00 97.19 405 TYR A N 1
ATOM 3168 C CA . TYR A 1 405 ? -13.410 -8.892 -9.138 1.00 97.19 405 TYR A CA 1
ATOM 3169 C C . TYR A 1 405 ? -13.318 -10.301 -8.528 1.00 97.19 405 TYR A C 1
ATOM 3171 O O . TYR A 1 405 ? -12.261 -10.929 -8.627 1.00 97.19 405 TYR A O 1
ATOM 3179 N N . LEU A 1 406 ? -14.387 -10.819 -7.905 1.00 95.81 406 LEU A N 1
ATOM 3180 C CA . LEU A 1 406 ? -14.340 -12.061 -7.123 1.00 95.81 406 LEU A CA 1
ATOM 3181 C C . LEU A 1 406 ? -13.967 -13.297 -7.938 1.00 95.81 406 LEU A C 1
ATOM 3183 O O . LEU A 1 406 ? -13.244 -14.145 -7.418 1.00 95.81 406 LEU A O 1
ATOM 3187 N N . ASP A 1 407 ? -14.393 -13.406 -9.195 1.00 95.81 407 ASP A N 1
ATOM 3188 C CA . ASP A 1 407 ? -14.038 -14.557 -10.035 1.00 95.81 407 ASP A CA 1
ATOM 3189 C C . ASP A 1 407 ? -12.527 -14.601 -10.308 1.00 95.81 407 ASP A C 1
ATOM 3191 O O . ASP A 1 407 ? -11.879 -15.639 -10.149 1.00 95.81 407 ASP A O 1
ATOM 3195 N N . TRP A 1 408 ? -11.937 -13.453 -10.654 1.00 97.38 408 TRP A N 1
ATOM 3196 C CA . TRP A 1 408 ? -10.493 -13.312 -10.849 1.00 97.38 408 TRP A CA 1
ATOM 3197 C C . TRP A 1 408 ? -9.710 -13.530 -9.545 1.00 97.38 408 TRP A C 1
ATOM 3199 O O . TRP A 1 408 ? -8.704 -14.247 -9.522 1.00 97.38 408 TRP A O 1
ATOM 3209 N N . LEU A 1 409 ? -10.195 -12.965 -8.437 1.00 97.38 409 LEU A N 1
ATOM 3210 C CA . LEU A 1 409 ? -9.584 -13.107 -7.117 1.00 97.38 409 LEU A CA 1
ATOM 3211 C C . LEU A 1 409 ? -9.624 -14.563 -6.627 1.00 97.38 409 LEU A C 1
ATOM 3213 O O . LEU A 1 409 ? -8.633 -15.074 -6.107 1.00 97.38 409 LEU A O 1
ATOM 3217 N N . SER A 1 410 ? -10.740 -15.258 -6.861 1.00 96.69 410 SER A N 1
ATOM 3218 C CA . SER A 1 410 ? -10.919 -16.676 -6.533 1.00 96.69 410 SER A CA 1
ATOM 3219 C C . SER A 1 410 ? -9.994 -17.568 -7.355 1.00 96.69 410 SER A C 1
ATOM 3221 O O . SER A 1 410 ? -9.429 -18.518 -6.814 1.00 96.69 410 SER A O 1
ATOM 3223 N N . ALA A 1 411 ? -9.789 -17.255 -8.640 1.00 95.81 411 ALA A N 1
ATOM 3224 C CA . ALA A 1 411 ? -8.838 -17.973 -9.486 1.00 95.81 411 ALA A CA 1
ATOM 3225 C C . ALA A 1 411 ? -7.401 -17.844 -8.954 1.00 95.81 411 ALA A C 1
ATOM 3227 O O . ALA A 1 411 ? -6.707 -18.851 -8.802 1.00 95.81 411 ALA A O 1
ATOM 3228 N N . ASN A 1 412 ? -6.984 -16.630 -8.582 1.00 98.00 412 ASN A N 1
ATOM 3229 C CA . ASN A 1 412 ? -5.673 -16.390 -7.974 1.00 98.00 412 ASN A CA 1
ATOM 3230 C C . ASN A 1 412 ? -5.529 -17.105 -6.625 1.00 98.00 412 ASN A C 1
ATOM 3232 O O . ASN A 1 412 ? -4.513 -17.753 -6.381 1.00 98.00 412 ASN A O 1
ATOM 3236 N N . ALA A 1 413 ? -6.551 -17.056 -5.766 1.00 97.19 413 ALA A N 1
ATOM 3237 C CA . ALA A 1 413 ? -6.541 -17.754 -4.481 1.00 97.19 413 ALA A CA 1
ATOM 3238 C C . ALA A 1 413 ? -6.455 -19.277 -4.650 1.00 97.19 413 ALA A C 1
ATOM 3240 O O . ALA A 1 413 ? -5.686 -19.933 -3.947 1.00 97.19 413 ALA A O 1
ATOM 3241 N N . ALA A 1 414 ? -7.194 -19.846 -5.604 1.00 95.50 414 ALA A N 1
ATOM 3242 C CA . ALA A 1 414 ? -7.118 -21.267 -5.920 1.00 95.50 414 ALA A CA 1
ATOM 3243 C C . ALA A 1 414 ? -5.727 -21.660 -6.439 1.00 95.50 414 ALA A C 1
ATOM 3245 O O . ALA A 1 414 ? -5.192 -22.688 -6.019 1.00 95.50 414 ALA A O 1
ATOM 3246 N N . ALA A 1 415 ? -5.125 -20.833 -7.298 1.00 94.19 415 ALA A N 1
ATOM 3247 C CA . ALA A 1 415 ? -3.779 -21.045 -7.821 1.00 94.19 415 ALA A CA 1
ATOM 3248 C C . ALA A 1 415 ? -2.719 -20.981 -6.710 1.00 94.19 415 ALA A C 1
ATOM 3250 O O . ALA A 1 415 ? -1.938 -21.920 -6.553 1.00 94.19 415 ALA A O 1
ATOM 3251 N N . ALA A 1 416 ? -2.753 -19.948 -5.862 1.00 95.50 416 ALA A N 1
ATOM 3252 C CA . ALA A 1 416 ? -1.881 -19.842 -4.695 1.00 95.50 416 ALA A CA 1
ATOM 3253 C C . ALA A 1 416 ? -2.055 -21.044 -3.757 1.00 95.50 416 ALA A C 1
ATOM 3255 O O . ALA A 1 416 ? -1.072 -21.668 -3.359 1.00 95.50 416 ALA A O 1
ATOM 3256 N N . TYR A 1 417 ? -3.296 -21.442 -3.462 1.00 94.56 417 TYR A N 1
ATOM 3257 C CA . TYR A 1 417 ? -3.581 -22.597 -2.613 1.00 94.56 417 TYR A CA 1
ATOM 3258 C C . TYR A 1 417 ? -3.055 -23.914 -3.200 1.00 94.56 417 TYR A C 1
ATOM 3260 O O . TYR A 1 417 ? -2.540 -24.763 -2.469 1.00 94.56 417 TYR A O 1
ATOM 3268 N N . ALA A 1 418 ? -3.139 -24.086 -4.522 1.00 91.81 418 ALA A N 1
ATOM 3269 C CA . ALA A 1 418 ? -2.641 -25.275 -5.209 1.00 91.81 418 ALA A CA 1
ATOM 3270 C C . ALA A 1 418 ? -1.123 -25.456 -5.063 1.00 91.81 418 ALA A C 1
ATOM 3272 O O . ALA A 1 418 ? -0.650 -26.595 -5.092 1.00 91.81 418 ALA A O 1
ATOM 3273 N N . THR A 1 419 ? -0.381 -24.369 -4.833 1.00 92.00 419 THR A N 1
ATOM 3274 C CA . THR A 1 419 ? 1.061 -24.428 -4.575 1.00 92.00 419 THR A CA 1
ATOM 3275 C C . THR A 1 419 ? 1.414 -24.948 -3.183 1.00 92.00 419 THR A C 1
ATOM 3277 O O . THR A 1 419 ? 2.594 -25.127 -2.917 1.00 92.00 419 THR A O 1
ATOM 3280 N N . ALA A 1 420 ? 0.472 -25.176 -2.263 1.00 91.56 420 ALA A N 1
ATOM 3281 C CA . ALA A 1 420 ? 0.813 -25.609 -0.908 1.00 91.56 420 ALA A CA 1
ATOM 3282 C C . ALA A 1 420 ? 1.507 -26.988 -0.893 1.00 91.56 420 ALA A C 1
ATOM 3284 O O . ALA A 1 420 ? 0.976 -27.977 -1.418 1.00 91.56 420 ALA A O 1
ATOM 3285 N N . ASN A 1 421 ? 2.680 -27.065 -0.253 1.00 87.56 421 ASN A N 1
ATOM 3286 C CA . ASN A 1 421 ? 3.394 -28.329 -0.054 1.00 87.56 421 ASN A CA 1
ATOM 3287 C C . ASN A 1 421 ? 2.743 -29.178 1.064 1.00 87.56 421 ASN A C 1
ATOM 3289 O O . ASN A 1 421 ? 1.727 -28.814 1.658 1.00 87.56 421 ASN A O 1
ATOM 3293 N N . THR A 1 422 ? 3.335 -30.330 1.392 1.00 87.50 422 THR A N 1
ATOM 3294 C CA . THR A 1 422 ? 2.827 -31.220 2.456 1.00 87.50 422 THR A CA 1
ATOM 3295 C C . THR A 1 422 ? 2.870 -30.618 3.863 1.00 87.50 422 THR A C 1
ATOM 3297 O O . THR A 1 422 ? 2.138 -31.086 4.735 1.00 87.50 422 THR A O 1
ATOM 3300 N N . SER A 1 423 ? 3.713 -29.609 4.091 1.00 87.44 423 SER A N 1
ATOM 3301 C CA . SER A 1 423 ? 3.801 -28.855 5.349 1.00 87.44 423 SER A CA 1
ATOM 3302 C C . SER A 1 423 ? 2.770 -27.722 5.425 1.00 87.44 423 SER A C 1
ATOM 3304 O O . SER A 1 423 ? 2.509 -27.214 6.514 1.00 87.44 423 SER A O 1
ATOM 3306 N N . GLY A 1 424 ? 2.144 -27.373 4.296 1.00 88.25 424 GLY A N 1
ATOM 3307 C CA . GLY A 1 424 ? 1.209 -26.257 4.171 1.00 88.25 424 GLY A CA 1
ATOM 3308 C C . GLY A 1 424 ? 1.861 -24.932 3.771 1.00 88.25 424 GLY A C 1
ATOM 3309 O O . GLY A 1 424 ? 1.178 -23.915 3.802 1.00 88.25 424 GLY A O 1
ATOM 3310 N N . ASP A 1 425 ? 3.141 -24.929 3.389 1.00 89.31 425 ASP A N 1
ATOM 3311 C CA . ASP A 1 425 ? 3.825 -23.713 2.944 1.00 89.31 425 ASP A CA 1
ATOM 3312 C C . ASP A 1 425 ? 3.405 -23.387 1.509 1.00 89.31 425 ASP A C 1
ATOM 3314 O O . ASP A 1 425 ? 3.449 -24.264 0.645 1.00 89.31 425 ASP A O 1
ATOM 3318 N N . PHE A 1 426 ? 3.044 -22.136 1.233 1.00 93.12 426 PHE A N 1
ATOM 3319 C CA . PHE A 1 426 ? 2.658 -21.633 -0.088 1.00 93.12 426 PHE A CA 1
ATOM 3320 C C . PHE A 1 426 ? 3.868 -21.226 -0.937 1.00 93.12 426 PHE A C 1
ATOM 3322 O O . PHE A 1 426 ? 4.885 -20.756 -0.420 1.00 93.12 426 PHE A O 1
ATOM 3329 N N . GLY A 1 427 ? 3.753 -21.436 -2.245 1.00 91.56 427 GLY A N 1
ATOM 3330 C CA . GLY A 1 427 ? 4.768 -21.141 -3.248 1.00 91.56 427 GLY A CA 1
ATOM 3331 C C . GLY A 1 427 ? 4.573 -19.776 -3.908 1.00 91.56 427 GLY A C 1
ATOM 3332 O O . GLY A 1 427 ? 3.495 -19.184 -3.829 1.00 91.56 427 GLY A O 1
ATOM 3333 N N . GLY A 1 428 ? 5.625 -19.273 -4.549 1.00 89.81 428 GLY A N 1
ATOM 3334 C CA . GLY A 1 428 ? 5.639 -17.977 -5.229 1.00 89.81 428 GLY A CA 1
ATOM 3335 C C . GLY A 1 428 ? 5.078 -17.997 -6.654 1.00 89.81 428 GLY A C 1
ATOM 3336 O O . GLY A 1 428 ? 4.502 -16.998 -7.076 1.00 89.81 428 GLY A O 1
ATOM 3337 N N . TRP A 1 429 ? 5.180 -19.115 -7.383 1.00 91.44 429 TRP A N 1
ATOM 3338 C CA . TRP A 1 429 ? 4.731 -19.209 -8.776 1.00 91.44 429 TRP A CA 1
ATOM 3339 C C . TRP A 1 429 ? 3.351 -19.861 -8.877 1.00 91.44 429 TRP A C 1
ATOM 3341 O O . TRP A 1 429 ? 3.213 -21.087 -8.894 1.00 91.44 429 TRP A O 1
ATOM 3351 N N . TRP A 1 430 ? 2.318 -19.020 -8.931 1.00 92.38 430 TRP A N 1
ATOM 3352 C CA . TRP A 1 430 ? 0.920 -19.460 -8.952 1.00 92.38 430 TRP A CA 1
ATOM 3353 C C . TRP A 1 430 ? 0.450 -19.885 -10.349 1.00 92.38 430 TRP A C 1
ATOM 3355 O O . TRP A 1 430 ? -0.365 -20.794 -10.465 1.00 92.38 430 TRP A O 1
ATOM 3365 N N . GLY A 1 431 ? 0.973 -19.259 -11.407 1.00 80.44 431 GLY A N 1
ATOM 3366 C CA . GLY A 1 431 ? 0.571 -19.494 -12.800 1.00 80.44 431 GLY A CA 1
ATOM 3367 C C . GLY A 1 431 ? 1.269 -20.666 -13.499 1.00 80.44 431 GLY A C 1
ATOM 3368 O O . GLY A 1 431 ? 1.404 -20.661 -14.720 1.00 80.44 431 GLY A O 1
ATOM 3369 N N . GLN A 1 432 ? 1.750 -21.672 -12.759 1.00 73.81 432 GLN A N 1
ATOM 3370 C CA . GLN A 1 432 ? 2.407 -22.838 -13.361 1.00 73.81 432 GLN A CA 1
ATOM 3371 C C . GLN A 1 432 ? 1.458 -23.560 -14.351 1.00 73.81 432 GLN A C 1
ATOM 3373 O O . GLN A 1 432 ? 0.369 -23.982 -13.948 1.00 73.81 432 GLN A O 1
ATOM 3378 N N . PRO A 1 433 ? 1.874 -23.811 -15.611 1.00 64.62 433 PRO A N 1
ATOM 3379 C CA . PRO A 1 433 ? 1.072 -24.581 -16.561 1.00 64.62 433 PRO A CA 1
ATOM 3380 C C . PRO A 1 433 ? 0.815 -26.023 -16.095 1.00 64.62 433 PRO A C 1
ATOM 3382 O O . PRO A 1 433 ? 1.704 -26.700 -15.563 1.00 64.62 433 PRO A O 1
ATOM 3385 N N . ALA A 1 434 ? -0.395 -26.532 -16.343 1.00 49.31 434 ALA A N 1
ATOM 3386 C CA . ALA A 1 434 ? -0.794 -27.883 -15.954 1.00 49.31 434 ALA A CA 1
ATOM 3387 C C . ALA A 1 434 ? 0.114 -28.954 -16.598 1.00 49.31 434 ALA A C 1
ATOM 3389 O O . ALA A 1 434 ? 0.152 -29.110 -17.817 1.00 49.31 434 ALA A O 1
ATOM 3390 N N . GLY A 1 435 ? 0.834 -29.721 -15.770 1.00 51.78 435 GLY A N 1
ATOM 3391 C CA . GLY A 1 435 ? 1.719 -30.808 -16.215 1.00 51.78 435 GLY A CA 1
ATOM 3392 C C . GLY A 1 435 ? 3.143 -30.391 -16.618 1.00 51.78 435 GLY A C 1
ATOM 3393 O O . GLY A 1 435 ? 3.896 -31.237 -17.102 1.00 51.78 435 GLY A O 1
ATOM 3394 N N . GLY A 1 436 ? 3.537 -29.129 -16.418 1.00 48.34 436 GLY A N 1
ATOM 3395 C CA . GLY A 1 436 ? 4.866 -28.639 -16.782 1.00 48.34 436 GLY A CA 1
ATOM 3396 C C . GLY A 1 436 ? 5.941 -28.948 -15.739 1.00 48.34 436 GLY A C 1
ATOM 3397 O O . GLY A 1 436 ? 5.917 -28.405 -14.633 1.00 48.34 436 GLY A O 1
ATOM 3398 N N . ALA A 1 437 ? 6.932 -29.759 -16.124 1.00 48.34 437 ALA A N 1
ATOM 3399 C CA . ALA A 1 437 ? 8.291 -29.616 -15.598 1.00 48.34 437 ALA A CA 1
ATOM 3400 C C . ALA A 1 437 ? 8.803 -28.184 -15.860 1.00 48.34 437 ALA A C 1
ATOM 3402 O O . ALA A 1 437 ? 8.230 -27.481 -16.695 1.00 48.34 437 ALA A O 1
ATOM 3403 N N . ASN A 1 438 ? 9.872 -27.772 -15.158 1.00 48.88 438 ASN A N 1
ATOM 3404 C CA . ASN A 1 438 ? 10.574 -26.492 -15.356 1.00 48.88 438 ASN A CA 1
ATOM 3405 C C . ASN A 1 438 ? 10.527 -26.067 -16.836 1.00 48.88 438 ASN A C 1
ATOM 3407 O O . ASN A 1 438 ? 10.897 -26.896 -17.676 1.00 48.88 438 ASN A O 1
ATOM 3411 N N . PRO A 1 439 ? 10.126 -24.830 -17.187 1.00 49.38 439 PRO A N 1
ATOM 3412 C CA . PRO A 1 439 ? 10.282 -24.331 -18.544 1.00 49.38 439 PRO A CA 1
ATOM 3413 C C . PRO A 1 439 ? 11.780 -24.166 -18.824 1.00 49.38 439 PRO A C 1
ATOM 3415 O O . PRO A 1 439 ? 12.347 -23.081 -18.759 1.00 49.38 439 PRO A O 1
ATOM 3418 N N . VAL A 1 440 ? 12.453 -25.274 -19.123 1.00 40.62 440 VAL A N 1
ATOM 3419 C CA . VAL A 1 440 ? 13.784 -25.265 -19.706 1.00 40.62 440 VAL A CA 1
ATOM 3420 C C . VAL A 1 440 ? 13.585 -24.854 -21.163 1.00 40.62 440 VAL A C 1
ATOM 3422 O O . VAL A 1 440 ? 13.218 -25.671 -22.003 1.00 40.62 440 VAL A O 1
ATOM 3425 N N . GLY A 1 441 ? 13.798 -23.572 -21.458 1.00 40.81 441 GLY A N 1
ATOM 3426 C CA . GLY A 1 441 ? 14.072 -23.120 -22.826 1.00 40.81 441 GLY A CA 1
ATOM 3427 C C . GLY A 1 441 ? 12.879 -22.699 -23.692 1.00 40.81 441 GLY A C 1
ATOM 3428 O O . GLY A 1 441 ? 12.922 -22.896 -24.904 1.00 40.81 441 GLY A O 1
ATOM 3429 N N . GLY A 1 442 ? 11.842 -22.084 -23.118 1.00 39.19 442 GLY A N 1
ATOM 3430 C CA . GLY A 1 442 ? 10.818 -21.362 -23.885 1.00 39.19 442 GLY A CA 1
ATOM 3431 C C . GLY A 1 442 ? 11.176 -19.882 -24.040 1.00 39.19 442 GLY A C 1
ATOM 3432 O O . GLY A 1 442 ? 11.008 -19.100 -23.114 1.00 39.19 442 GLY A O 1
ATOM 3433 N N . ASN A 1 443 ? 11.696 -19.511 -25.204 1.00 43.38 443 ASN A N 1
ATOM 3434 C CA . ASN A 1 443 ? 12.235 -18.194 -25.547 1.00 43.38 443 ASN A CA 1
ATOM 3435 C C . ASN A 1 443 ? 11.146 -17.091 -25.652 1.00 43.38 443 ASN A C 1
ATOM 3437 O O . ASN A 1 443 ? 10.772 -16.698 -26.755 1.00 43.38 443 ASN A O 1
ATOM 3441 N N . THR A 1 444 ? 10.609 -16.611 -24.521 1.00 46.53 444 THR A N 1
ATOM 3442 C CA . THR A 1 444 ? 9.690 -15.444 -24.459 1.00 46.53 444 THR A CA 1
ATOM 3443 C C . THR A 1 444 ? 9.994 -14.462 -23.318 1.00 46.53 444 THR A C 1
ATOM 3445 O O . THR A 1 444 ? 9.190 -13.574 -23.051 1.00 46.53 444 THR A O 1
ATOM 3448 N N . ASN A 1 445 ? 11.114 -14.637 -22.612 1.00 51.44 445 ASN A N 1
ATOM 3449 C CA . ASN A 1 445 ? 11.394 -13.982 -21.328 1.00 51.44 445 ASN A CA 1
ATOM 3450 C C . ASN A 1 445 ? 12.440 -12.865 -21.429 1.00 51.44 445 ASN A C 1
ATOM 3452 O O . ASN A 1 445 ? 13.158 -12.627 -20.462 1.00 51.44 445 ASN A O 1
ATOM 3456 N N . ASP A 1 446 ? 12.510 -12.159 -22.554 1.00 52.75 446 ASP A N 1
ATOM 3457 C CA . ASP A 1 446 ? 13.165 -10.855 -22.549 1.00 52.75 446 ASP A CA 1
ATOM 3458 C C . ASP A 1 446 ? 12.084 -9.807 -22.282 1.00 52.75 446 ASP A C 1
ATOM 3460 O O . ASP A 1 446 ? 11.105 -9.729 -23.039 1.00 52.75 446 ASP A O 1
ATOM 3464 N N . PRO A 1 447 ? 12.193 -9.025 -21.194 1.00 59.38 447 PRO A N 1
ATOM 3465 C CA . PRO A 1 447 ? 11.326 -7.877 -21.053 1.00 59.38 447 PRO A CA 1
ATOM 3466 C C . PRO A 1 447 ? 11.634 -6.921 -22.231 1.00 59.38 447 PRO A C 1
ATOM 3468 O O . PRO A 1 447 ? 12.731 -6.980 -22.795 1.00 59.38 447 PRO A O 1
ATOM 3471 N N . PRO A 1 448 ? 10.677 -6.088 -22.683 1.00 60.53 448 PRO A N 1
ATOM 3472 C CA . PRO A 1 448 ? 10.895 -5.164 -23.800 1.00 60.53 448 PRO A CA 1
ATOM 3473 C C . PRO A 1 448 ? 12.232 -4.410 -23.690 1.00 60.53 448 PRO A C 1
ATOM 3475 O O . PRO A 1 448 ? 12.688 -4.145 -22.588 1.00 60.53 448 PRO A O 1
ATOM 3478 N N . ASN A 1 449 ? 12.854 -4.006 -24.803 1.00 58.31 449 ASN A N 1
ATOM 3479 C CA . ASN A 1 449 ? 14.197 -3.387 -24.795 1.00 58.31 449 ASN A CA 1
ATOM 3480 C C . ASN A 1 449 ? 14.361 -2.148 -23.872 1.00 58.31 449 ASN A C 1
ATOM 3482 O O . ASN A 1 449 ? 15.492 -1.761 -23.592 1.00 58.31 449 ASN A O 1
ATOM 3486 N N . SER A 1 450 ? 13.270 -1.511 -23.428 1.00 68.06 450 SER A N 1
ATOM 3487 C CA . SER A 1 450 ? 13.242 -0.395 -22.462 1.00 68.06 450 SER A CA 1
ATOM 3488 C C . SER A 1 450 ? 13.105 -0.827 -20.992 1.00 68.06 450 SER A C 1
ATOM 3490 O O . SER A 1 450 ? 12.982 0.014 -20.101 1.00 68.06 450 SER A O 1
ATOM 3492 N N . CYS A 1 451 ? 13.110 -2.127 -20.718 1.00 80.94 451 CYS A N 1
ATOM 3493 C CA . CYS A 1 451 ? 12.864 -2.695 -19.406 1.00 80.94 451 CYS A CA 1
ATOM 3494 C C . CYS A 1 451 ? 14.152 -3.232 -18.779 1.00 80.94 451 CYS A C 1
ATOM 3496 O O . CYS A 1 451 ? 14.816 -4.108 -19.333 1.00 80.94 451 CYS A O 1
ATOM 3498 N N . VAL A 1 452 ? 14.468 -2.756 -17.576 1.00 80.69 452 VAL A N 1
ATOM 3499 C CA . VAL A 1 452 ? 15.579 -3.269 -16.771 1.00 80.69 452 VAL A CA 1
ATOM 3500 C C . VAL A 1 452 ? 15.049 -3.766 -15.432 1.00 80.69 452 VAL A C 1
ATOM 3502 O O . VAL A 1 452 ? 14.567 -2.978 -14.620 1.00 80.69 452 VAL A O 1
ATOM 3505 N N . ASP A 1 453 ? 15.137 -5.074 -15.183 1.00 78.06 453 ASP A N 1
ATOM 3506 C CA . ASP A 1 453 ? 14.687 -5.675 -13.921 1.00 78.06 453 ASP A CA 1
ATOM 3507 C C . ASP A 1 453 ? 15.675 -5.376 -12.780 1.00 78.06 453 ASP A C 1
ATOM 3509 O O . ASP A 1 453 ? 16.514 -6.197 -12.409 1.00 78.06 453 ASP A O 1
ATOM 3513 N N . TYR A 1 454 ? 15.591 -4.171 -12.220 1.00 77.94 454 TYR A N 1
ATOM 3514 C CA . TYR A 1 454 ? 16.426 -3.750 -11.096 1.00 77.94 454 TYR A CA 1
ATOM 3515 C C . TYR A 1 454 ? 16.176 -4.545 -9.808 1.00 77.94 454 TYR A C 1
ATOM 3517 O O . TYR A 1 454 ? 17.025 -4.528 -8.919 1.00 77.94 454 TYR A O 1
ATOM 3525 N N . ARG A 1 455 ? 15.033 -5.231 -9.677 1.00 80.62 455 ARG A N 1
ATOM 3526 C CA . ARG A 1 455 ? 14.659 -5.937 -8.442 1.00 80.62 455 ARG A CA 1
ATOM 3527 C C . ARG A 1 455 ? 15.184 -7.369 -8.409 1.00 80.62 455 ARG A C 1
ATOM 3529 O O . ARG A 1 455 ? 15.428 -7.890 -7.321 1.00 80.62 455 ARG A O 1
ATOM 3536 N N . ASN A 1 456 ? 15.400 -7.988 -9.568 1.00 76.75 456 ASN A N 1
ATOM 3537 C CA . ASN A 1 456 ? 15.874 -9.369 -9.681 1.00 76.75 456 ASN A CA 1
ATOM 3538 C C . ASN A 1 456 ? 17.252 -9.491 -10.349 1.00 76.75 456 ASN A C 1
ATOM 3540 O O . ASN A 1 456 ? 17.933 -10.496 -10.148 1.00 76.75 456 ASN A O 1
ATOM 3544 N N . ASN A 1 457 ? 17.722 -8.468 -11.073 1.00 73.12 457 ASN A N 1
ATOM 3545 C CA . ASN A 1 457 ? 19.053 -8.455 -11.676 1.00 73.12 457 ASN A CA 1
ATOM 3546 C C . ASN A 1 457 ? 20.034 -7.571 -10.885 1.00 73.12 457 ASN A C 1
ATOM 3548 O O . ASN A 1 457 ? 20.100 -6.351 -11.049 1.00 73.12 457 ASN A O 1
ATOM 3552 N N . ARG A 1 458 ? 20.873 -8.209 -10.060 1.00 67.69 458 ARG A N 1
ATOM 3553 C CA . ARG A 1 458 ? 21.914 -7.518 -9.279 1.00 67.69 458 ARG A CA 1
ATOM 3554 C C . ARG A 1 458 ? 22.912 -6.755 -10.155 1.00 67.69 458 ARG A C 1
ATOM 3556 O O . ARG A 1 458 ? 23.346 -5.671 -9.766 1.00 67.69 458 ARG A O 1
ATOM 3563 N N . ASP A 1 459 ? 23.287 -7.293 -11.313 1.00 68.25 459 ASP A N 1
ATOM 3564 C CA . ASP A 1 459 ? 24.263 -6.643 -12.192 1.00 68.25 459 ASP A CA 1
ATOM 3565 C C . ASP A 1 459 ? 23.692 -5.351 -12.783 1.00 68.25 459 ASP A C 1
ATOM 3567 O O . ASP A 1 459 ? 24.429 -4.377 -12.950 1.00 68.25 459 ASP A O 1
ATOM 3571 N N . ALA A 1 460 ? 22.375 -5.286 -13.001 1.00 66.19 460 ALA A N 1
ATOM 3572 C CA . ALA A 1 460 ? 21.694 -4.063 -13.414 1.00 66.19 460 ALA A CA 1
ATOM 3573 C C . ALA A 1 460 ? 21.770 -2.956 -12.348 1.00 66.19 460 ALA A C 1
ATOM 3575 O O . ALA A 1 460 ? 21.956 -1.794 -12.696 1.00 66.19 460 ALA A O 1
ATOM 3576 N N . LEU A 1 461 ? 21.731 -3.287 -11.054 1.00 62.28 461 LEU A N 1
ATOM 3577 C CA . LEU A 1 461 ? 21.942 -2.301 -9.983 1.00 62.28 461 LEU A CA 1
ATOM 3578 C C . LEU A 1 461 ? 23.393 -1.793 -9.929 1.00 62.28 461 LEU A C 1
ATOM 3580 O O . LEU A 1 461 ? 23.638 -0.632 -9.605 1.00 62.28 461 LEU A O 1
ATOM 3584 N N . LEU A 1 462 ? 24.367 -2.647 -10.261 1.00 59.94 462 LEU A N 1
ATOM 3585 C CA . LEU A 1 462 ? 25.795 -2.305 -10.219 1.00 59.94 462 LEU A CA 1
ATOM 3586 C C . LEU A 1 462 ? 26.293 -1.585 -11.482 1.00 59.94 462 LEU A C 1
ATOM 3588 O O . LEU A 1 462 ? 27.277 -0.851 -11.414 1.00 59.94 462 LEU A O 1
ATOM 3592 N N . THR A 1 463 ? 25.644 -1.795 -12.630 1.00 56.38 463 THR A N 1
ATOM 3593 C CA . THR A 1 463 ? 26.108 -1.305 -13.946 1.00 56.38 463 THR A CA 1
ATOM 3594 C C . THR A 1 463 ? 25.110 -0.385 -14.664 1.00 56.38 463 THR A C 1
ATOM 3596 O O . THR A 1 463 ? 25.498 0.388 -15.554 1.00 56.38 463 THR A O 1
ATOM 3599 N N . GLY A 1 464 ? 23.837 -0.425 -14.259 1.00 52.38 464 GLY A N 1
ATOM 3600 C CA . GLY A 1 464 ? 22.681 0.164 -14.941 1.00 52.38 464 GLY A CA 1
ATOM 3601 C C . GLY A 1 464 ? 22.289 1.564 -14.480 1.00 52.38 464 GLY A C 1
ATOM 3602 O O . GLY A 1 464 ? 21.107 1.881 -14.474 1.00 52.38 464 GLY A O 1
ATOM 3603 N N . GLY A 1 465 ? 23.265 2.399 -14.112 1.00 55.56 465 GLY A N 1
ATOM 3604 C CA . GLY A 1 465 ? 23.034 3.838 -13.933 1.00 55.56 465 GLY A CA 1
ATOM 3605 C C . GLY A 1 465 ? 22.712 4.300 -12.512 1.00 55.56 465 GLY A C 1
ATOM 3606 O O . GLY A 1 465 ? 22.488 5.485 -12.328 1.00 55.56 465 GLY A O 1
ATOM 3607 N N . PHE A 1 466 ? 22.759 3.429 -11.497 1.00 58.84 466 PHE A N 1
ATOM 3608 C CA . PHE A 1 466 ? 22.678 3.853 -10.085 1.00 58.84 466 PHE A CA 1
ATOM 3609 C C . PHE A 1 466 ? 24.028 4.290 -9.501 1.00 58.84 466 PHE A C 1
ATOM 3611 O O . PHE A 1 466 ? 24.081 5.092 -8.570 1.00 58.84 466 PHE A O 1
ATOM 3618 N N . MET A 1 467 ? 25.121 3.793 -10.085 1.00 57.19 467 MET A N 1
ATOM 3619 C CA . MET A 1 467 ? 26.497 4.201 -9.810 1.00 57.19 467 MET A CA 1
ATOM 3620 C C . MET A 1 467 ? 27.248 4.286 -11.139 1.00 57.19 467 MET A C 1
ATOM 3622 O O . MET A 1 467 ? 27.302 3.286 -11.855 1.00 57.19 467 MET A O 1
ATOM 3626 N N . ARG A 1 468 ? 27.876 5.419 -11.490 1.00 46.62 468 ARG A N 1
ATOM 3627 C CA . ARG A 1 468 ? 28.885 5.409 -12.567 1.00 46.62 468 ARG A CA 1
ATOM 3628 C C . ARG A 1 468 ? 30.195 6.120 -12.215 1.00 46.62 468 ARG A C 1
ATOM 3630 O O . ARG A 1 468 ? 30.304 7.334 -12.253 1.00 46.62 468 ARG A O 1
ATOM 3637 N N . SER A 1 469 ? 31.191 5.245 -12.011 1.00 40.56 469 SER A N 1
ATOM 3638 C CA . SER A 1 469 ? 32.649 5.364 -12.161 1.00 40.56 469 SER A CA 1
ATOM 3639 C C . SER A 1 469 ? 33.416 6.355 -11.271 1.00 40.56 469 SER A C 1
ATOM 3641 O O . SER A 1 469 ? 33.654 7.498 -11.650 1.00 40.56 469 SER A O 1
ATOM 3643 N N . SER A 1 470 ? 34.101 5.803 -10.263 1.00 28.95 470 SER A N 1
ATOM 3644 C CA . SER A 1 470 ? 35.566 5.894 -10.293 1.00 28.95 470 SER A CA 1
ATOM 3645 C C . SER A 1 470 ? 36.161 4.505 -10.554 1.00 28.95 470 SER A C 1
ATOM 3647 O O . SER A 1 470 ? 35.715 3.486 -10.032 1.00 28.95 470 SER A O 1
ATOM 3649 N N . SER A 1 471 ? 37.117 4.456 -11.470 1.00 31.25 471 SER A N 1
ATOM 3650 C CA . SER A 1 471 ? 37.835 3.268 -11.917 1.00 31.25 471 SER A CA 1
ATOM 3651 C C . SER A 1 471 ? 38.527 2.518 -10.772 1.00 31.25 471 SER A C 1
ATOM 3653 O O . SER A 1 471 ? 39.400 3.086 -10.120 1.00 31.25 471 SER A O 1
ATOM 3655 N N . SER A 1 472 ? 38.234 1.230 -10.588 1.00 25.66 472 SER A N 1
ATOM 3656 C CA . SER A 1 472 ? 39.220 0.130 -10.548 1.00 25.66 472 SER A CA 1
ATOM 3657 C C . SER A 1 472 ? 38.585 -1.170 -10.038 1.00 25.66 472 SER A C 1
ATOM 3659 O O . SER A 1 472 ? 37.828 -1.205 -9.076 1.00 25.66 472 SER A O 1
ATOM 3661 N N . SER A 1 473 ? 38.907 -2.247 -10.749 1.00 31.67 473 SER A N 1
ATOM 3662 C CA . SER A 1 473 ? 38.698 -3.657 -10.415 1.00 31.67 473 SER A CA 1
ATOM 3663 C C . SER A 1 473 ? 38.897 -3.991 -8.935 1.00 31.67 473 SER A C 1
ATOM 3665 O O . SER A 1 473 ? 39.920 -3.586 -8.396 1.00 31.67 473 SER A O 1
ATOM 3667 N N . LEU A 1 474 ? 38.036 -4.843 -8.357 1.00 24.03 474 LEU A N 1
ATOM 3668 C CA . LEU A 1 474 ? 38.407 -5.868 -7.363 1.00 24.03 474 LEU A CA 1
ATOM 3669 C C . LEU A 1 474 ? 37.259 -6.879 -7.179 1.00 24.03 474 LEU A C 1
ATOM 3671 O O . LEU A 1 474 ? 36.276 -6.645 -6.483 1.00 24.03 474 LEU A O 1
ATOM 3675 N N . SER A 1 475 ? 37.421 -8.036 -7.814 1.00 26.78 475 SER A N 1
ATOM 3676 C CA . SER A 1 475 ? 36.651 -9.263 -7.601 1.00 26.78 475 SER A CA 1
ATOM 3677 C C . SER A 1 475 ? 36.855 -9.801 -6.181 1.00 26.78 475 SER A C 1
ATOM 3679 O O . SER A 1 475 ? 37.998 -10.065 -5.813 1.00 26.78 475 SER A O 1
ATOM 3681 N N . HIS A 1 476 ? 35.787 -10.035 -5.414 1.00 24.02 476 HIS A N 1
ATOM 3682 C CA . HIS A 1 476 ? 35.845 -10.843 -4.188 1.00 24.02 476 HIS A CA 1
ATOM 3683 C C . HIS A 1 476 ? 34.685 -11.846 -4.142 1.00 24.02 476 HIS A C 1
ATOM 3685 O O . HIS A 1 476 ? 33.516 -11.476 -4.225 1.00 24.02 476 HIS A O 1
ATOM 3691 N N . SER A 1 477 ? 35.043 -13.129 -4.041 1.00 24.06 477 SER A N 1
ATOM 3692 C CA . SER A 1 477 ? 34.141 -14.277 -3.934 1.00 24.06 477 SER A CA 1
ATOM 3693 C C . SER A 1 477 ? 33.443 -14.320 -2.575 1.00 24.06 477 SER A C 1
ATOM 3695 O O . SER A 1 477 ? 34.097 -14.112 -1.552 1.00 24.06 477 SER A O 1
ATOM 3697 N N . VAL A 1 478 ? 32.161 -14.689 -2.546 1.00 23.88 478 VAL A N 1
ATOM 3698 C CA . VAL A 1 478 ? 31.416 -14.949 -1.305 1.00 23.88 478 VAL A CA 1
ATOM 3699 C C . VAL A 1 478 ? 31.190 -16.453 -1.155 1.00 23.88 478 VAL A C 1
ATOM 3701 O O . VAL A 1 478 ? 30.662 -17.102 -2.055 1.00 23.88 478 VAL A O 1
ATOM 3704 N N . SER A 1 479 ? 31.631 -16.996 -0.021 1.00 22.36 479 SER A N 1
ATOM 3705 C CA . SER A 1 479 ? 31.495 -18.403 0.365 1.00 22.36 479 SER A CA 1
ATOM 3706 C C . SER A 1 479 ? 30.091 -18.719 0.890 1.00 22.36 479 SER A C 1
ATOM 3708 O O . SER A 1 479 ? 29.540 -17.979 1.703 1.00 22.36 479 SER A O 1
ATOM 3710 N N . ASN A 1 480 ? 29.551 -19.861 0.459 1.00 23.05 480 ASN A N 1
ATOM 3711 C CA . ASN A 1 480 ? 28.268 -20.422 0.883 1.00 23.05 480 ASN A CA 1
ATOM 3712 C C . ASN A 1 480 ? 28.308 -20.934 2.332 1.00 23.05 480 ASN A C 1
ATOM 3714 O O . ASN A 1 480 ? 29.173 -21.742 2.673 1.00 23.05 480 ASN A O 1
ATOM 3718 N N . HIS A 1 481 ? 27.309 -20.573 3.144 1.00 23.28 481 HIS A N 1
ATOM 3719 C CA . HIS A 1 481 ? 27.004 -21.268 4.396 1.00 23.28 481 HIS A CA 1
ATOM 3720 C C . HIS A 1 481 ? 25.576 -21.821 4.382 1.00 23.28 481 HIS A C 1
ATOM 3722 O O . HIS A 1 481 ? 24.593 -21.091 4.384 1.00 23.28 481 HIS A O 1
ATOM 3728 N N . THR A 1 482 ? 25.502 -23.149 4.363 1.00 25.12 482 THR A N 1
ATOM 3729 C CA . THR A 1 482 ? 24.310 -23.989 4.500 1.00 25.12 482 THR A CA 1
ATOM 3730 C C . THR A 1 482 ? 23.982 -24.234 5.972 1.00 25.12 482 THR A C 1
ATOM 3732 O O . THR A 1 482 ? 24.869 -24.661 6.715 1.00 25.12 482 THR A O 1
ATOM 3735 N N . THR A 1 483 ? 22.719 -24.104 6.379 1.00 24.78 483 THR A N 1
ATOM 3736 C CA . THR A 1 483 ? 22.220 -24.665 7.648 1.00 24.78 483 THR A CA 1
ATOM 3737 C C . THR A 1 483 ? 20.883 -25.389 7.451 1.00 24.78 483 THR A C 1
ATOM 3739 O O . THR A 1 483 ? 20.030 -24.980 6.671 1.00 24.78 483 THR A O 1
ATOM 3742 N N . GLN A 1 484 ? 20.783 -26.547 8.106 1.00 22.83 484 GLN A N 1
ATOM 3743 C CA . GLN A 1 484 ? 19.793 -27.618 7.927 1.00 22.83 484 GLN A CA 1
ATOM 3744 C C . GLN A 1 484 ? 18.469 -27.357 8.685 1.00 22.83 484 GLN A C 1
ATOM 3746 O O . GLN A 1 484 ? 18.505 -26.706 9.732 1.00 22.83 484 GLN A O 1
ATOM 3751 N N . PRO A 1 485 ? 17.321 -27.904 8.229 1.00 25.98 485 PRO A N 1
ATOM 3752 C CA . PRO A 1 485 ? 16.006 -27.684 8.842 1.00 25.98 485 PRO A CA 1
ATOM 3753 C C . PRO A 1 485 ? 15.676 -28.648 10.003 1.00 25.98 485 PRO A C 1
ATOM 3755 O O . PRO A 1 485 ? 16.133 -29.790 10.041 1.00 25.98 485 PRO A O 1
ATOM 3758 N N . GLN A 1 486 ? 14.828 -28.191 10.933 1.00 24.95 486 GLN A N 1
ATOM 3759 C CA . GLN A 1 486 ? 14.212 -28.974 12.022 1.00 24.95 486 GLN A CA 1
ATOM 3760 C C . GLN A 1 486 ? 12.670 -28.983 11.868 1.00 24.95 486 GLN A C 1
ATOM 3762 O O . GLN A 1 486 ? 12.126 -28.041 11.290 1.00 24.95 486 GLN A O 1
ATOM 3767 N N . PRO A 1 487 ? 11.949 -30.020 12.347 1.00 25.19 487 PRO A N 1
ATOM 3768 C CA . PRO A 1 487 ? 10.591 -30.345 11.892 1.00 25.19 487 PRO A CA 1
ATOM 3769 C C . PRO A 1 487 ? 9.453 -29.735 12.741 1.00 25.19 487 PRO A C 1
ATOM 3771 O O . PRO A 1 487 ? 9.580 -29.586 13.955 1.00 25.19 487 PRO A O 1
ATOM 3774 N N . LEU A 1 488 ? 8.305 -29.455 12.101 1.00 26.58 488 LEU A N 1
ATOM 3775 C CA . LEU A 1 488 ? 7.066 -28.933 12.709 1.00 26.58 488 LEU A CA 1
ATOM 3776 C C . LEU A 1 488 ? 5.915 -29.967 12.716 1.00 26.58 488 LEU A C 1
ATOM 3778 O O . LEU A 1 488 ? 5.803 -30.811 11.830 1.00 26.58 488 LEU A O 1
ATOM 3782 N N . LEU A 1 489 ? 5.041 -29.854 13.727 1.00 24.09 489 LEU A N 1
ATOM 3783 C CA . LEU A 1 489 ? 3.796 -30.615 13.968 1.00 24.09 489 LEU A CA 1
ATOM 3784 C C . LEU A 1 489 ? 2.545 -29.701 13.787 1.00 24.09 489 LEU A C 1
ATOM 3786 O O . LEU A 1 489 ? 2.703 -28.480 13.758 1.00 24.09 489 LEU A O 1
ATOM 3790 N N . PRO A 1 490 ? 1.308 -30.240 13.636 1.00 30.66 490 PRO A N 1
ATOM 3791 C CA . PRO A 1 490 ? 0.475 -29.903 12.476 1.00 30.66 490 PRO A CA 1
ATOM 3792 C C . PRO A 1 490 ? -0.937 -29.322 12.754 1.00 30.66 490 PRO A C 1
ATOM 3794 O O . PRO A 1 490 ? -1.474 -29.439 13.852 1.00 30.66 490 PRO A O 1
ATOM 3797 N N . ARG A 1 491 ? -1.558 -28.892 11.634 1.00 26.08 491 ARG A N 1
ATOM 3798 C CA . ARG A 1 491 ? -2.997 -28.795 11.263 1.00 26.08 491 ARG A CA 1
ATOM 3799 C C . ARG A 1 491 ? -3.748 -27.463 11.442 1.00 26.08 491 ARG A C 1
ATOM 3801 O O . ARG A 1 491 ? -4.248 -27.147 12.513 1.00 26.08 491 ARG A O 1
ATOM 3808 N N . LEU A 1 492 ? -4.014 -26.829 10.294 1.00 25.75 492 LEU A N 1
ATOM 3809 C CA . LEU A 1 492 ? -5.263 -26.130 9.964 1.00 25.75 492 LEU A CA 1
ATOM 3810 C C . LEU A 1 492 ? -6.043 -27.012 8.967 1.00 25.75 492 LEU A C 1
ATOM 3812 O O . LEU A 1 492 ? -5.499 -27.430 7.946 1.00 25.75 492 LEU A O 1
ATOM 3816 N N . LEU A 1 493 ? -7.294 -27.349 9.288 1.00 24.98 493 LEU A N 1
ATOM 3817 C CA . LEU A 1 493 ? -8.247 -28.053 8.418 1.00 24.98 493 LEU A CA 1
ATOM 3818 C C . LEU A 1 493 ? -9.289 -27.037 7.943 1.00 24.98 493 LEU A C 1
ATOM 3820 O O . LEU A 1 493 ? -9.829 -26.318 8.777 1.00 24.98 493 LEU A O 1
ATOM 3824 N N . GLY A 1 494 ? -9.606 -27.004 6.643 1.00 26.02 494 GLY A N 1
ATOM 3825 C CA . GLY A 1 494 ? -10.755 -26.215 6.181 1.00 26.02 494 GLY A CA 1
ATOM 3826 C C . GLY A 1 494 ? -10.945 -25.979 4.682 1.00 26.02 494 GLY A C 1
ATOM 3827 O O . GLY A 1 494 ? -12.063 -25.678 4.289 1.00 26.02 494 GLY A O 1
ATOM 3828 N N . MET A 1 495 ? -9.940 -26.162 3.821 1.00 27.92 495 MET A N 1
ATOM 3829 C CA . MET A 1 495 ? -10.115 -26.024 2.364 1.00 27.92 495 MET A CA 1
ATOM 3830 C C . MET A 1 495 ? -9.748 -27.336 1.667 1.00 27.92 495 MET A C 1
ATOM 3832 O O . MET A 1 495 ? -8.755 -27.976 2.007 1.00 27.92 495 MET A O 1
ATOM 3836 N N . LYS A 1 496 ? -10.588 -27.797 0.733 1.00 26.33 496 LYS A N 1
ATOM 3837 C CA . LYS A 1 496 ? -10.289 -28.989 -0.071 1.00 26.33 496 LYS A CA 1
ATOM 3838 C C . LYS A 1 496 ? -9.333 -28.591 -1.192 1.00 26.33 496 LYS A C 1
ATOM 3840 O O . LYS A 1 496 ? -9.623 -27.663 -1.937 1.00 26.33 496 LYS A O 1
ATOM 3845 N N . LYS A 1 497 ? -8.240 -29.342 -1.349 1.00 28.66 497 LYS A N 1
ATOM 3846 C CA . LYS A 1 497 ? -7.364 -29.277 -2.526 1.00 28.66 497 LYS A CA 1
ATOM 3847 C C . LYS A 1 497 ? -8.206 -29.492 -3.783 1.00 28.66 497 LYS A C 1
ATOM 3849 O O . LYS A 1 497 ? -8.724 -30.588 -3.998 1.00 28.66 497 LYS A O 1
ATOM 3854 N N . VAL A 1 498 ? -8.387 -28.435 -4.571 1.00 27.33 498 VAL A N 1
ATOM 3855 C CA . VAL A 1 498 ? -9.007 -28.535 -5.893 1.00 27.33 498 VAL A CA 1
ATOM 3856 C C . VAL A 1 498 ? -8.042 -29.322 -6.774 1.00 27.33 498 VAL A C 1
ATOM 3858 O O . VAL A 1 498 ? -6.837 -29.071 -6.768 1.00 27.33 498 VAL A O 1
ATOM 3861 N N . ASN A 1 499 ? -8.553 -30.335 -7.469 1.00 29.02 499 ASN A N 1
ATOM 3862 C CA . ASN A 1 499 ? -7.743 -31.137 -8.375 1.00 29.02 499 ASN A CA 1
ATOM 3863 C C . ASN A 1 499 ? -7.351 -30.256 -9.580 1.00 29.02 499 ASN A C 1
ATOM 3865 O O . ASN A 1 499 ? -8.264 -29.745 -10.234 1.00 29.02 499 ASN A O 1
ATOM 3869 N N . PRO A 1 500 ? -6.054 -30.074 -9.902 1.00 30.08 500 PRO A N 1
ATOM 3870 C CA . PRO A 1 500 ? -5.612 -29.244 -11.030 1.00 30.08 500 PRO A CA 1
ATOM 3871 C C . PRO A 1 500 ? -6.250 -29.635 -12.371 1.00 30.08 500 PRO A C 1
ATOM 3873 O O . PRO A 1 500 ? -6.386 -28.808 -13.265 1.00 30.08 500 PRO A O 1
ATOM 3876 N N . SER A 1 501 ? -6.720 -30.880 -12.496 1.00 32.22 501 SER A N 1
ATOM 3877 C CA . SER A 1 501 ? -7.452 -31.376 -13.665 1.00 32.22 501 SER A CA 1
ATOM 3878 C C . SER A 1 501 ? -8.864 -30.793 -13.843 1.00 32.22 501 SER A C 1
ATOM 3880 O O . SER A 1 501 ? -9.540 -31.152 -14.800 1.00 32.22 501 SER A O 1
ATOM 3882 N N . ALA A 1 502 ? -9.345 -29.931 -12.940 1.00 29.61 502 ALA A N 1
ATOM 3883 C CA . ALA A 1 502 ? -10.597 -29.192 -13.132 1.00 29.61 502 ALA A CA 1
ATOM 3884 C C . ALA A 1 502 ? -10.481 -28.086 -14.203 1.00 29.61 502 ALA A C 1
ATOM 3886 O O . ALA A 1 502 ? -11.501 -27.605 -14.692 1.00 29.61 502 ALA A O 1
ATOM 3887 N N . PHE A 1 503 ? -9.258 -27.741 -14.621 1.00 30.56 503 PHE A N 1
ATOM 3888 C CA . PHE A 1 503 ? -8.983 -26.882 -15.769 1.00 30.56 503 PHE A CA 1
ATOM 3889 C C . PHE A 1 503 ? -8.514 -27.759 -16.940 1.00 30.56 503 PHE A C 1
ATOM 3891 O O . PHE A 1 503 ? -7.357 -28.168 -17.017 1.00 30.56 503 PHE A O 1
ATOM 3898 N N . ASN A 1 504 ? -9.445 -28.124 -17.827 1.00 25.89 504 ASN A N 1
ATOM 3899 C CA . ASN A 1 504 ? -9.159 -28.937 -19.011 1.00 25.89 504 ASN A CA 1
ATOM 3900 C C . ASN A 1 504 ? -8.293 -28.153 -20.013 1.00 25.89 504 ASN A C 1
ATOM 3902 O O . ASN A 1 504 ? -8.823 -27.457 -20.877 1.00 25.89 504 ASN A O 1
ATOM 3906 N N . PHE A 1 505 ? -6.974 -28.331 -19.951 1.00 30.84 505 PHE A N 1
ATOM 3907 C CA . PHE A 1 505 ? -6.064 -28.013 -21.052 1.00 30.84 505 PHE A CA 1
ATOM 3908 C C . PHE A 1 505 ? -5.644 -29.314 -21.741 1.00 30.84 505 PHE A C 1
ATOM 3910 O O . PHE A 1 505 ? -5.161 -30.255 -21.110 1.00 30.84 505 PHE A O 1
ATOM 3917 N N . ALA A 1 506 ? -5.902 -29.403 -23.045 1.00 26.70 506 ALA A N 1
ATOM 3918 C CA . ALA A 1 506 ? -5.610 -30.581 -23.850 1.00 26.70 506 ALA A CA 1
ATOM 3919 C C . ALA A 1 506 ? -4.088 -30.773 -23.986 1.00 26.70 506 ALA A C 1
ATOM 3921 O O . ALA A 1 506 ? -3.417 -30.013 -24.679 1.00 26.70 506 ALA A O 1
ATOM 3922 N N . ALA A 1 507 ? -3.545 -31.800 -23.333 1.00 28.42 507 ALA A N 1
ATOM 3923 C CA . ALA A 1 507 ? -2.128 -32.139 -23.393 1.00 28.42 507 ALA A CA 1
ATOM 3924 C C . ALA A 1 507 ? -1.763 -32.837 -24.718 1.00 28.42 507 ALA A C 1
ATOM 3926 O O . ALA A 1 507 ? -2.361 -33.853 -25.081 1.00 28.42 507 ALA A O 1
ATOM 3927 N N . GLN A 1 508 ? -0.729 -32.346 -25.406 1.00 27.53 508 GLN A N 1
ATOM 3928 C CA . GLN A 1 508 ? 0.041 -33.124 -26.382 1.00 27.53 508 GLN A CA 1
ATOM 3929 C C . GLN A 1 508 ? 1.431 -33.439 -25.804 1.00 27.53 508 GLN A C 1
ATOM 3931 O O . GLN A 1 508 ? 2.051 -32.615 -25.141 1.00 27.53 508 GLN A O 1
ATOM 3936 N N . SER A 1 509 ? 1.871 -34.683 -26.008 1.00 25.66 509 SER A N 1
ATOM 3937 C CA . SER A 1 509 ? 2.999 -35.357 -25.342 1.00 25.66 509 SER A CA 1
ATOM 3938 C C . SER A 1 509 ? 4.371 -34.676 -25.530 1.00 25.66 509 SER A C 1
ATOM 3940 O O . SER A 1 509 ? 4.697 -34.324 -26.664 1.00 25.66 509 SER A O 1
ATOM 3942 N N . PRO A 1 510 ? 5.251 -34.621 -24.505 1.00 35.22 510 PRO A N 1
ATOM 3943 C CA . PRO A 1 510 ? 6.620 -34.134 -24.664 1.00 35.22 510 PRO A CA 1
ATOM 3944 C C . PRO A 1 510 ? 7.651 -35.249 -24.924 1.00 35.22 510 PRO A C 1
ATOM 3946 O O . PRO A 1 510 ? 7.590 -36.343 -24.357 1.00 35.22 510 PRO A O 1
ATOM 3949 N N . GLN A 1 511 ? 8.635 -34.934 -25.774 1.00 30.36 511 GLN A N 1
ATOM 3950 C CA . GLN A 1 511 ? 9.911 -35.648 -25.895 1.00 30.36 511 GLN A CA 1
ATOM 3951 C C . GLN A 1 511 ? 10.802 -35.364 -24.671 1.00 30.36 511 GLN A C 1
ATOM 3953 O O . GLN A 1 511 ? 10.813 -34.257 -24.140 1.00 30.36 511 GLN A O 1
ATOM 3958 N N . LYS A 1 512 ? 11.559 -36.378 -24.233 1.00 29.95 512 LYS A N 1
ATOM 3959 C CA . LYS A 1 512 ? 12.440 -36.349 -23.051 1.00 29.95 512 LYS A CA 1
ATOM 3960 C C . LYS A 1 512 ? 13.718 -35.518 -23.274 1.00 29.95 512 LYS A C 1
ATOM 3962 O O . LYS A 1 512 ? 14.416 -35.794 -24.250 1.00 29.95 512 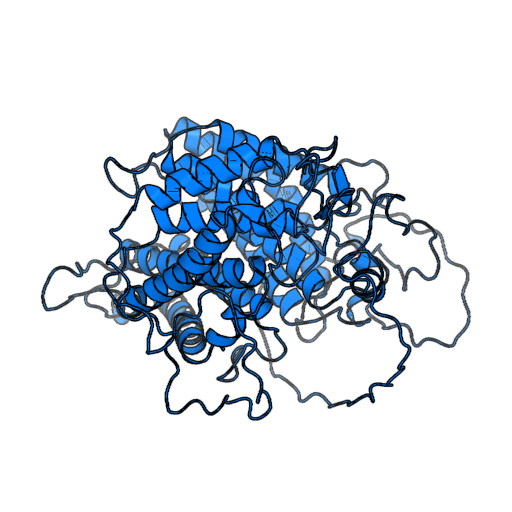LYS A O 1
ATOM 3967 N N . PRO A 1 513 ? 14.115 -34.643 -22.329 1.00 29.38 513 PRO A N 1
ATOM 3968 C CA . PRO A 1 513 ? 15.483 -34.133 -22.219 1.00 29.38 513 PRO A CA 1
ATOM 3969 C C . PRO A 1 513 ? 16.307 -34.864 -21.137 1.00 29.38 513 PRO A C 1
ATOM 3971 O O . PRO A 1 513 ? 15.762 -35.467 -20.213 1.00 29.38 513 PRO A O 1
ATOM 3974 N N . ASN A 1 514 ? 17.634 -34.807 -21.294 1.00 31.61 514 ASN A N 1
ATOM 3975 C CA . ASN A 1 514 ? 18.655 -35.570 -20.564 1.00 31.61 514 ASN A CA 1
ATOM 3976 C C . ASN A 1 514 ? 18.927 -35.108 -19.117 1.00 31.61 514 ASN A C 1
ATOM 3978 O O . ASN A 1 514 ? 18.792 -33.938 -18.771 1.00 31.61 514 ASN A O 1
ATOM 3982 N N . GLU A 1 515 ? 19.395 -36.071 -18.316 1.00 38.62 515 GLU A N 1
ATOM 3983 C CA . GLU A 1 515 ? 19.809 -35.989 -16.910 1.00 38.62 515 GLU A CA 1
ATOM 3984 C C . GLU A 1 515 ? 21.001 -35.043 -16.677 1.00 38.62 515 GLU A C 1
ATOM 3986 O O . GLU A 1 515 ? 22.095 -35.309 -17.183 1.00 38.62 515 GLU A O 1
ATOM 3991 N N . LYS A 1 516 ? 20.814 -34.005 -15.841 1.00 34.94 516 LYS A N 1
ATOM 3992 C CA . LYS A 1 516 ? 21.801 -33.578 -14.819 1.00 34.94 516 LYS A CA 1
ATOM 3993 C C . LYS A 1 516 ? 21.342 -32.507 -13.822 1.00 34.94 516 LYS A C 1
ATOM 3995 O O . LYS A 1 516 ? 22.068 -32.290 -12.858 1.00 34.94 516 LYS A O 1
ATOM 4000 N N . ASP A 1 517 ? 20.136 -31.962 -13.949 1.00 40.88 517 ASP A N 1
ATOM 4001 C CA . ASP A 1 517 ? 19.480 -31.241 -12.856 1.00 40.88 517 ASP A CA 1
ATOM 4002 C C . ASP A 1 517 ? 18.419 -32.149 -12.236 1.00 40.88 517 ASP A C 1
ATOM 4004 O O . ASP A 1 517 ? 17.540 -32.669 -12.926 1.00 40.88 517 ASP A O 1
ATOM 4008 N N . VAL A 1 518 ? 18.514 -32.392 -10.930 1.00 40.50 518 VAL A N 1
ATOM 4009 C CA . VAL A 1 518 ? 17.425 -33.023 -10.180 1.00 40.50 518 VAL A CA 1
ATOM 4010 C C . VAL A 1 518 ? 16.260 -32.040 -10.240 1.00 40.50 518 VAL A C 1
ATOM 4012 O O . VAL A 1 518 ? 16.254 -31.052 -9.511 1.00 40.50 518 VAL A O 1
ATOM 4015 N N . TYR A 1 519 ? 15.317 -32.262 -11.159 1.00 47.00 519 TYR A N 1
ATOM 4016 C CA . TYR A 1 519 ? 14.077 -31.496 -11.227 1.00 47.00 519 TYR A CA 1
ATOM 4017 C C . TYR A 1 519 ? 13.453 -31.507 -9.831 1.00 47.00 519 TYR A C 1
ATOM 4019 O O . TYR A 1 519 ? 13.115 -32.577 -9.317 1.00 47.00 519 TYR A O 1
ATOM 4027 N N . ALA A 1 520 ? 13.335 -30.335 -9.201 1.00 53.88 520 ALA A N 1
ATOM 4028 C CA . ALA A 1 520 ? 12.485 -30.203 -8.031 1.00 53.88 520 ALA A CA 1
ATOM 4029 C C . ALA A 1 520 ? 11.112 -30.773 -8.413 1.00 53.88 520 ALA A C 1
ATOM 4031 O O . ALA A 1 520 ? 10.562 -30.414 -9.457 1.00 53.88 520 ALA A O 1
ATOM 4032 N N . ALA A 1 521 ? 10.609 -31.730 -7.628 1.00 66.50 521 ALA A N 1
ATOM 4033 C CA . ALA A 1 521 ? 9.343 -32.395 -7.933 1.00 66.50 521 ALA A CA 1
ATOM 4034 C C . ALA A 1 521 ? 8.179 -31.387 -7.978 1.00 66.50 521 ALA A C 1
ATOM 4036 O O . ALA A 1 521 ? 7.207 -31.596 -8.700 1.00 66.50 521 ALA A O 1
ATOM 4037 N N . ASP A 1 522 ? 8.323 -30.286 -7.239 1.00 81.25 522 ASP A N 1
ATOM 4038 C CA . ASP A 1 522 ? 7.483 -29.099 -7.278 1.00 81.25 522 ASP A CA 1
ATOM 4039 C C . ASP A 1 522 ? 8.324 -27.892 -7.729 1.00 81.25 522 ASP A C 1
ATOM 4041 O O . ASP A 1 522 ? 9.373 -27.593 -7.155 1.00 81.25 522 ASP A O 1
ATOM 4045 N N . VAL A 1 523 ? 7.867 -27.174 -8.757 1.00 81.19 523 VAL A N 1
ATOM 4046 C CA . VAL A 1 523 ? 8.563 -25.988 -9.289 1.00 81.19 523 VAL A CA 1
ATOM 4047 C C . VAL A 1 523 ? 8.655 -24.853 -8.270 1.00 81.19 523 VAL A C 1
ATOM 4049 O O . VAL A 1 523 ? 9.512 -23.983 -8.405 1.00 81.19 523 VAL A O 1
ATOM 4052 N N . ASN A 1 524 ? 7.802 -24.844 -7.247 1.00 86.88 524 ASN A N 1
ATOM 4053 C CA . ASN A 1 524 ? 7.861 -23.865 -6.168 1.00 86.88 524 ASN A CA 1
ATOM 4054 C C . ASN A 1 524 ? 8.977 -24.158 -5.154 1.00 86.88 524 ASN A C 1
ATOM 4056 O O . ASN A 1 524 ? 9.256 -23.310 -4.317 1.00 86.88 524 ASN A O 1
ATOM 4060 N N . ASP A 1 525 ? 9.668 -25.296 -5.250 1.00 83.75 525 ASP A N 1
ATOM 4061 C CA . ASP A 1 525 ? 10.836 -25.586 -4.407 1.00 83.75 525 ASP A CA 1
ATOM 4062 C C . ASP A 1 525 ? 12.155 -25.083 -5.032 1.00 83.75 525 ASP A C 1
ATOM 4064 O O . ASP A 1 525 ? 13.226 -25.219 -4.439 1.00 83.75 525 ASP A O 1
ATOM 4068 N N . ARG A 1 526 ? 12.105 -24.493 -6.237 1.00 83.62 526 ARG A N 1
ATOM 4069 C CA . ARG A 1 526 ? 13.284 -23.913 -6.896 1.00 83.62 526 ARG A CA 1
ATOM 4070 C C . ARG A 1 526 ? 13.607 -22.523 -6.350 1.00 83.62 526 ARG A C 1
ATOM 4072 O O . ARG A 1 526 ? 12.709 -21.772 -5.973 1.00 83.62 526 ARG A O 1
ATOM 4079 N N . GLY A 1 527 ? 14.886 -22.152 -6.383 1.00 78.31 527 GLY A N 1
ATOM 4080 C CA . GLY A 1 527 ? 15.335 -20.819 -5.973 1.00 78.31 527 GLY A CA 1
ATOM 4081 C C . GLY A 1 527 ? 14.802 -20.430 -4.588 1.00 78.31 527 GLY A C 1
ATOM 4082 O O . GLY A 1 527 ? 14.971 -21.172 -3.621 1.00 78.31 527 GLY A O 1
ATOM 4083 N N . ARG A 1 528 ? 14.137 -19.271 -4.507 1.00 79.06 528 ARG A N 1
ATOM 4084 C CA . ARG A 1 528 ? 13.427 -18.778 -3.311 1.00 79.06 528 ARG A CA 1
ATOM 4085 C C . ARG A 1 528 ? 11.907 -18.967 -3.418 1.00 79.06 528 ARG A C 1
ATOM 4087 O O . ARG A 1 528 ? 11.154 -18.082 -3.037 1.00 79.06 528 ARG A O 1
ATOM 4094 N N . GLY A 1 529 ? 11.445 -20.090 -3.963 1.00 81.38 529 GLY A N 1
ATOM 4095 C CA . GLY A 1 529 ? 10.029 -20.282 -4.288 1.00 81.38 529 GLY A CA 1
ATOM 4096 C C . GLY A 1 529 ? 9.092 -20.496 -3.091 1.00 81.38 529 GLY A C 1
ATOM 4097 O O . GLY A 1 529 ? 7.884 -20.366 -3.261 1.00 81.38 529 GLY A O 1
ATOM 4098 N N . ARG A 1 530 ? 9.611 -20.764 -1.883 1.00 87.75 530 ARG A N 1
ATOM 4099 C CA . ARG A 1 530 ? 8.840 -20.793 -0.624 1.00 87.75 530 ARG A CA 1
ATOM 4100 C C . ARG A 1 530 ? 9.566 -20.012 0.455 1.00 87.75 530 ARG A C 1
ATOM 4102 O O . ARG A 1 530 ? 10.623 -20.431 0.927 1.00 87.75 530 ARG A O 1
ATOM 4109 N N . THR A 1 531 ? 9.003 -18.883 0.856 1.00 87.81 531 THR A N 1
ATOM 4110 C CA . THR A 1 531 ? 9.599 -18.006 1.864 1.00 87.81 531 THR A CA 1
ATOM 4111 C C . THR A 1 531 ? 8.529 -17.423 2.779 1.00 87.81 531 THR A C 1
ATOM 4113 O O . THR A 1 531 ? 7.336 -17.675 2.605 1.00 87.81 531 THR A O 1
ATOM 4116 N N . VAL A 1 532 ? 8.943 -16.645 3.781 1.00 88.00 532 VAL A N 1
ATOM 4117 C CA . VAL A 1 532 ? 8.003 -15.905 4.636 1.00 88.00 532 VAL A CA 1
ATOM 4118 C C . VAL A 1 532 ? 7.205 -14.878 3.832 1.00 88.00 532 VAL A C 1
ATOM 4120 O O . VAL A 1 532 ? 6.025 -14.684 4.103 1.00 88.00 532 VAL A O 1
ATOM 4123 N N . GLU A 1 533 ? 7.812 -14.293 2.800 1.00 91.06 533 GLU A N 1
ATOM 4124 C CA . GLU A 1 533 ? 7.168 -13.369 1.869 1.00 91.06 533 GLU A CA 1
ATOM 4125 C C . GLU A 1 533 ? 6.057 -14.061 1.063 1.00 91.06 533 GLU A C 1
ATOM 4127 O O . GLU A 1 533 ? 4.956 -13.522 0.966 1.00 91.06 533 GLU A O 1
ATOM 4132 N N . THR A 1 534 ? 6.276 -15.293 0.576 1.00 92.56 534 THR A N 1
ATOM 4133 C CA . THR A 1 534 ? 5.222 -16.040 -0.138 1.00 92.56 534 THR A CA 1
ATOM 4134 C C . THR A 1 534 ? 4.066 -16.433 0.784 1.00 92.56 534 THR A C 1
ATOM 4136 O O . THR A 1 534 ? 2.908 -16.385 0.366 1.00 92.56 534 THR A O 1
ATOM 4139 N N . GLN A 1 535 ? 4.344 -16.749 2.058 1.00 94.25 535 GLN A N 1
ATOM 4140 C CA . GLN A 1 535 ? 3.288 -16.991 3.054 1.00 94.25 535 GLN A CA 1
ATOM 4141 C C . GLN A 1 535 ? 2.478 -15.722 3.327 1.00 94.25 535 GLN A C 1
ATOM 4143 O O . GLN A 1 535 ? 1.249 -15.760 3.381 1.00 94.25 535 GLN A O 1
ATOM 4148 N N . ALA A 1 536 ? 3.167 -14.593 3.488 1.00 94.00 536 ALA A N 1
ATOM 4149 C CA . ALA A 1 536 ? 2.544 -13.301 3.729 1.00 94.00 536 ALA A CA 1
ATOM 4150 C C . ALA A 1 536 ? 1.698 -12.857 2.526 1.00 94.00 536 ALA A C 1
ATOM 4152 O O . ALA A 1 536 ? 0.592 -12.348 2.707 1.00 94.00 536 ALA A O 1
ATOM 4153 N N . GLY A 1 537 ? 2.164 -13.132 1.305 1.00 95.81 537 GLY A N 1
ATOM 4154 C CA . GLY A 1 537 ? 1.403 -12.874 0.089 1.00 95.81 537 GLY A CA 1
ATOM 4155 C C . GLY A 1 537 ? 0.147 -13.733 -0.036 1.00 95.81 537 GLY A C 1
ATOM 4156 O O . GLY A 1 537 ? -0.912 -13.209 -0.379 1.00 95.81 537 GLY A O 1
ATOM 4157 N N . ALA A 1 538 ? 0.224 -15.019 0.320 1.00 96.62 538 ALA A N 1
ATOM 4158 C CA . ALA A 1 538 ? -0.955 -15.880 0.393 1.00 96.62 538 ALA A CA 1
ATOM 4159 C C . ALA A 1 538 ? -1.961 -15.378 1.447 1.00 96.62 538 ALA A C 1
ATOM 4161 O O . ALA A 1 538 ? -3.158 -15.322 1.171 1.00 96.62 538 ALA A O 1
ATOM 4162 N N . LEU A 1 539 ? -1.487 -14.945 2.624 1.00 96.88 539 LEU A N 1
ATOM 4163 C CA . LEU A 1 539 ? -2.338 -14.339 3.652 1.00 96.88 539 LEU A CA 1
ATOM 4164 C C . LEU A 1 539 ? -3.061 -13.093 3.123 1.00 96.88 539 LEU A C 1
ATOM 4166 O O . LEU A 1 539 ? -4.273 -12.996 3.288 1.00 96.88 539 LEU A O 1
ATOM 4170 N N . ALA A 1 540 ? -2.351 -12.167 2.471 1.00 98.38 540 ALA A N 1
ATOM 4171 C CA . ALA A 1 540 ? -2.950 -10.953 1.917 1.00 98.38 540 ALA A CA 1
ATOM 4172 C C . ALA A 1 540 ? -4.022 -11.262 0.856 1.00 98.38 540 ALA A C 1
ATOM 4174 O O . ALA A 1 540 ? -5.097 -10.665 0.875 1.00 98.38 540 ALA A O 1
ATOM 4175 N N . LEU A 1 541 ? -3.762 -12.236 -0.021 1.00 98.56 541 LEU A N 1
ATOM 4176 C CA . LEU A 1 541 ? -4.709 -12.703 -1.034 1.00 98.56 541 LEU A CA 1
ATOM 4177 C C . LEU A 1 541 ? -5.964 -13.334 -0.420 1.00 98.56 541 LEU A C 1
ATOM 4179 O O . LEU A 1 541 ? -7.081 -12.979 -0.796 1.00 98.56 541 LEU A O 1
ATOM 4183 N N . PHE A 1 542 ? -5.808 -14.250 0.538 1.00 97.88 542 PHE A N 1
ATOM 4184 C CA . PHE A 1 542 ? -6.956 -14.878 1.197 1.00 97.88 542 PHE A CA 1
ATOM 4185 C C . PHE A 1 542 ? -7.748 -13.881 2.040 1.00 97.88 542 PHE A C 1
ATOM 4187 O O . PHE A 1 542 ? -8.974 -13.963 2.077 1.00 97.88 542 PHE A O 1
ATOM 4194 N N . ASN A 1 543 ? -7.064 -12.920 2.663 1.00 97.19 543 ASN A N 1
ATOM 4195 C CA . ASN A 1 543 ? -7.708 -11.832 3.382 1.0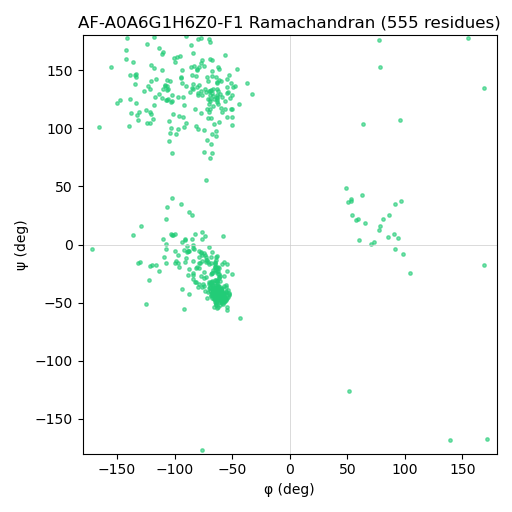0 97.19 543 ASN A CA 1
ATOM 4196 C C . ASN A 1 543 ? -8.555 -10.967 2.439 1.00 97.19 543 ASN A C 1
ATOM 4198 O O . ASN A 1 543 ? -9.720 -10.722 2.728 1.00 97.19 543 ASN A O 1
ATOM 4202 N N . ALA A 1 544 ? -8.007 -10.579 1.283 1.00 97.75 544 ALA A N 1
ATOM 4203 C CA . ALA A 1 544 ? -8.745 -9.838 0.262 1.00 97.75 544 ALA A CA 1
ATOM 4204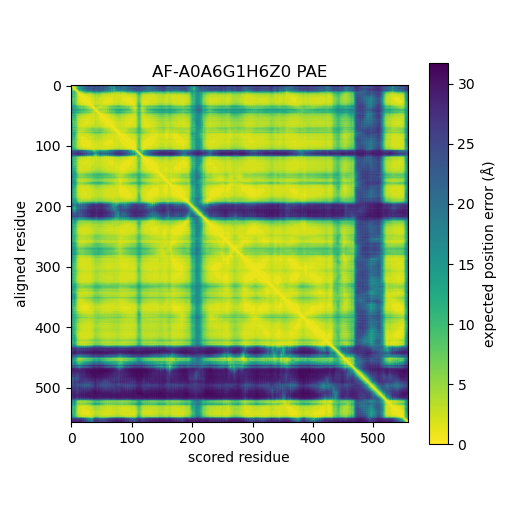 C C . ALA A 1 544 ? -9.968 -10.621 -0.239 1.00 97.75 544 ALA A C 1
ATOM 4206 O O . ALA A 1 544 ? -11.066 -10.073 -0.301 1.00 97.75 544 ALA A O 1
ATOM 4207 N N . LEU A 1 545 ? -9.801 -11.914 -0.551 1.00 97.06 545 LEU A N 1
ATOM 4208 C CA . LEU A 1 545 ? -10.904 -12.770 -0.997 1.00 97.06 545 LEU A CA 1
ATOM 4209 C C . LEU A 1 545 ? -12.017 -12.847 0.048 1.00 97.06 545 LEU A C 1
ATOM 4211 O O . LEU A 1 545 ? -13.190 -12.696 -0.289 1.00 97.06 545 LEU A O 1
ATOM 4215 N N . PHE A 1 546 ? -11.651 -13.079 1.308 1.00 95.12 546 PHE A N 1
ATOM 4216 C CA . PHE A 1 546 ? -12.618 -13.192 2.387 1.00 95.12 546 PHE A CA 1
ATOM 4217 C C . PHE A 1 546 ? -13.348 -11.869 2.624 1.00 95.12 546 PHE A C 1
ATOM 4219 O O . PHE A 1 546 ? -14.574 -11.864 2.656 1.00 95.12 546 PHE A O 1
ATOM 4226 N N . SER A 1 547 ? -12.631 -10.753 2.745 1.00 93.00 547 SER A N 1
ATOM 4227 C CA . SER A 1 547 ? -13.222 -9.440 3.027 1.00 93.00 547 SER A CA 1
ATOM 4228 C C . SER A 1 547 ? -14.144 -8.959 1.914 1.00 93.00 547 SER A C 1
ATOM 4230 O O . SER A 1 547 ? -15.269 -8.550 2.189 1.00 93.00 547 SER A O 1
ATOM 4232 N N . ILE A 1 548 ? -13.702 -9.056 0.656 1.00 93.75 548 ILE A N 1
ATOM 4233 C CA . ILE A 1 548 ? -14.491 -8.616 -0.502 1.00 93.75 548 ILE A CA 1
ATOM 4234 C C . ILE A 1 548 ? -15.689 -9.553 -0.715 1.00 93.75 548 ILE A C 1
ATOM 4236 O O . ILE A 1 548 ? -16.781 -9.097 -1.039 1.00 93.75 548 ILE A O 1
ATOM 4240 N N . GLY A 1 549 ? -15.517 -10.861 -0.494 1.00 88.06 549 GLY A N 1
ATOM 4241 C CA . GLY A 1 549 ? -16.596 -11.843 -0.638 1.00 88.06 549 GLY A CA 1
ATOM 4242 C C . GLY A 1 549 ? -17.627 -11.815 0.495 1.00 88.06 549 GLY A C 1
ATOM 4243 O O . GLY A 1 549 ? -18.792 -12.146 0.275 1.00 88.06 549 GLY A O 1
ATOM 4244 N N . SER A 1 550 ? -17.224 -11.409 1.702 1.00 79.44 550 SER A N 1
ATOM 4245 C CA . SER A 1 550 ? -18.089 -11.387 2.892 1.00 79.44 550 SER A CA 1
ATOM 4246 C C . SER A 1 550 ? -18.960 -10.134 3.006 1.00 79.44 550 SER A C 1
ATOM 4248 O O . SER A 1 550 ? -19.765 -10.067 3.934 1.00 79.44 550 SER A O 1
ATOM 4250 N N . GLY A 1 551 ? -18.872 -9.180 2.066 1.00 59.91 551 GLY A N 1
ATOM 4251 C CA . GLY A 1 551 ? -19.793 -8.031 1.976 1.00 59.91 551 GLY A CA 1
ATOM 4252 C C . GLY A 1 551 ? -21.277 -8.433 2.008 1.00 59.91 551 GLY A C 1
ATOM 4253 O O . GLY A 1 551 ? -22.108 -7.720 2.554 1.00 59.91 551 GLY A O 1
ATOM 4254 N N . HIS A 1 552 ? -21.589 -9.668 1.600 1.00 42.88 552 HIS A N 1
ATOM 4255 C CA . HIS A 1 552 ? -22.914 -10.280 1.719 1.00 42.88 552 HIS A CA 1
ATOM 4256 C C . HIS A 1 552 ? -23.440 -10.525 3.146 1.00 42.88 552 HIS A C 1
ATOM 4258 O O . HIS A 1 552 ? -24.626 -10.809 3.291 1.00 42.88 552 HIS A O 1
ATOM 4264 N N . ILE A 1 553 ? -22.606 -10.484 4.190 1.00 39.22 553 ILE A N 1
ATOM 4265 C CA . ILE A 1 553 ? -23.004 -10.919 5.544 1.00 39.22 553 ILE A CA 1
ATOM 4266 C C . ILE A 1 553 ? -23.381 -9.735 6.457 1.00 39.22 553 ILE A C 1
ATOM 4268 O O . ILE A 1 553 ? -24.038 -9.940 7.476 1.00 39.22 553 ILE A O 1
ATOM 4272 N N . VAL A 1 554 ? -23.030 -8.491 6.106 1.00 33.59 554 VAL A N 1
ATOM 4273 C CA . VAL A 1 554 ? -23.152 -7.344 7.035 1.00 33.59 554 VAL A CA 1
ATOM 4274 C C . VAL A 1 554 ? -24.502 -6.615 6.960 1.00 33.59 554 VAL A C 1
ATOM 4276 O O . VAL A 1 554 ? -24.845 -5.890 7.890 1.00 33.59 554 VAL A O 1
ATOM 4279 N N . GLU A 1 555 ? -25.345 -6.874 5.961 1.00 26.38 555 GLU A N 1
ATOM 4280 C CA . GLU A 1 555 ? -26.728 -6.385 5.972 1.00 26.38 555 GLU A CA 1
ATOM 4281 C C . GLU A 1 555 ? -27.705 -7.509 5.638 1.00 26.38 555 GLU A C 1
ATOM 4283 O O . GLU A 1 555 ? -27.717 -8.042 4.532 1.00 26.38 555 GLU A O 1
ATOM 4288 N N . GLY A 1 556 ? -28.532 -7.879 6.620 1.00 32.94 556 GLY A N 1
ATOM 4289 C CA . GLY A 1 556 ? -29.513 -8.948 6.495 1.00 32.94 556 GLY A CA 1
ATOM 4290 C C . GLY A 1 556 ? -30.393 -8.828 5.246 1.00 32.94 556 GLY A C 1
ATOM 4291 O O . GLY A 1 556 ? -31.293 -7.985 5.186 1.00 32.94 556 GLY A O 1
ATOM 4292 N N . ARG A 1 557 ? -30.174 -9.745 4.301 1.00 27.03 557 ARG A N 1
ATOM 4293 C CA . ARG A 1 557 ? -31.156 -10.248 3.336 1.00 27.03 557 ARG A CA 1
ATOM 4294 C C . ARG A 1 557 ? -31.013 -11.748 3.162 1.00 27.03 557 ARG A C 1
ATOM 4296 O O . ARG A 1 557 ? -29.863 -12.218 3.034 1.00 27.03 557 ARG A O 1
#

pLDDT: mean 78.92, std 23.67, range [22.36, 98.94]

Foldseek 3Di:
DLCDPLAFRPPDDQLLRLLLLLLLLLLLLLLLVLDAEADAQVDLVVTDPVSSVSVVVSVVSLVSSVSCLQNRPLVVCLQAWLLSLLSNLNSLLSNLVSQVSNQVRHFDFDPPDPDTGGGDPSVVCLQVSLVSSVLSLVSLVCQQVVPLQCLQAVGAGFGHPVWQGKRWLSSLLSLLLSLLSQLQRRQWHPFQQNDSDHDPPRPPDDPPDPDDDDDPDDSDPPDGGDHTTHHNRVVSLVRNVVSVVSVVPQPQADPLRAGATTFGQPQQDPVVRHGPVSHRDQTARQHALLSLQSNLLSLLSNCFQPVDCVSLVSNLSSVVSLQVQQVCVPPAQQDRSRQHGNLAGAHLCLQQQLADSVRLQRLLNRLLSLLSNLFFFAQDRSDPPGTDTDDPVRRVVSLVSSLVCLVSLVLNLLLQQLQQDPQRFTWSRSRDDPPDFRPPDDPDRDDPPSHDPVRRDVVCCVPVRRDDDDDDDDDDDDDDDDDDDDDDDDDDDDDDNDDPCVDDDDDDDDDDDDDDDPGPPRSLVPHPTTDPSNVSSSSSSVSSSSSSVCPVPPDDD

Nearest PDB structures (foldseek):
  4bok-assembly1_A  TM=8.160E-01  e=2.242E-08  Niallia circulans
  5agd-assembly1_A  TM=8.148E-01  e=4.750E-08  Niallia circulans
  5m77-assembly2_B  TM=8.041E-01  e=7.594E-08  Niallia circulans
  4c1s-assembly2_B  TM=7.227E-01  e=1.935E-06  Bacteroides thetaiotaomicron VPI-5482
  6u4z-assembly1_A  TM=6.905E-01  e=1.329E-06  Bacteroides thetaiotaomicron

InterPro domains:
  IPR005198 Glycoside hydrolase, family 76 [PF03663] (233-374)
  IPR008928 Six-hairpin glycosidase superfamily [SSF48208] (233-368)
  IPR053169 Meiotically Up-regulated Gene Protein [PTHR47791] (8-548)

Mean predicted aligned error: 10.75 Å

Solvent-accessible surface area (backbone atoms only — not comparable to full-atom values): 31376 Å² total; per-residue (Å²): 131,80,66,56,78,77,46,49,43,75,93,52,53,75,45,57,39,27,48,46,50,25,45,51,28,53,44,45,39,48,57,50,71,75,51,90,60,62,43,50,78,75,32,66,86,66,44,56,71,68,55,40,54,51,49,52,52,47,53,55,53,49,52,49,52,58,51,41,65,66,36,46,69,60,66,66,40,78,79,51,38,47,39,45,30,32,39,43,24,40,23,31,42,40,42,38,46,27,42,52,53,44,26,69,64,29,26,83,31,56,84,87,42,105,66,60,57,21,52,50,80,60,57,77,47,41,65,61,34,34,44,53,21,45,58,39,48,50,55,46,48,52,54,34,64,36,66,76,41,27,57,33,52,76,32,56,35,56,34,38,95,90,44,48,68,33,42,30,39,53,34,38,26,32,49,21,25,36,24,26,41,45,26,76,54,34,77,30,37,74,72,35,70,50,62,72,83,70,57,95,76,57,84,77,65,75,90,78,76,92,69,82,74,90,60,95,76,69,56,41,100,83,46,72,70,44,75,68,44,59,51,53,41,62,67,31,42,53,50,17,53,53,42,46,57,38,58,76,65,67,64,48,46,48,101,69,59,45,37,22,45,30,25,35,45,86,64,59,36,79,92,75,67,44,50,88,80,33,53,63,71,39,62,29,61,32,56,51,53,28,50,65,8,46,44,27,35,19,27,44,38,46,21,35,57,65,59,46,61,66,31,51,54,51,41,55,53,38,52,55,34,50,48,50,21,6,10,54,83,44,94,54,48,82,45,74,46,66,35,14,28,53,32,21,62,39,55,80,38,43,72,83,34,61,41,31,80,67,58,40,31,24,61,14,46,18,29,42,18,48,35,56,42,54,46,81,59,45,76,55,44,89,42,79,98,60,33,38,51,39,53,73,68,54,29,51,50,52,49,53,56,48,48,69,43,44,68,54,46,48,50,34,46,52,30,35,58,65,43,39,49,96,88,62,54,28,25,54,48,38,57,68,62,91,89,63,69,80,74,81,82,71,95,73,84,70,66,60,98,57,37,63,60,61,74,57,33,69,65,45,50,63,66,64,64,47,50,85,84,82,92,74,91,80,91,78,88,83,83,89,83,89,84,86,89,84,91,87,87,90,87,87,86,89,78,80,84,72,62,75,76,78,60,86,71,88,83,77,88,83,83,87,81,83,93,81,73,85,72,59,95,46,76,34,72,35,77,65,18,59,46,69,40,18,42,41,18,50,49,17,39,50,44,25,47,50,56,51,64,47,63,72,71,82,58,96,123